Protein AF-A0A938KT83-F1 (afdb_monomer)

Nearest PDB structures (foldseek):
  6za2-assembly1_B  TM=7.894E-01  e=1.478E-15  Porphyromonas gingivalis ATCC 33277
  6za2-assembly1_A  TM=7.897E-01  e=2.099E-15  Porphyromonas gingivalis ATCC 33277
  7y1c-assembly1_e  TM=5.148E-01  e=2.157E-01  Klebsiella phage Kp9
  7pq7-assembly2_B  TM=6.159E-01  e=8.086E+00  Campylobacter jejuni
  6esv-assembly1_A  TM=4.971E-01  e=4.251E+00  Pseudorhizobium banfieldiae

Solvent-accessible surface area (backbone atoms only — not comparable to full-atom values): 25066 Å² total; per-residue (Å²): 97,90,74,73,82,62,70,88,55,91,75,38,42,80,57,67,90,85,87,86,88,85,89,78,80,68,90,56,99,62,84,86,84,84,90,61,84,73,65,91,50,95,83,61,80,86,81,86,88,82,87,87,86,85,80,87,76,82,58,52,74,80,82,47,63,56,66,39,77,51,67,55,80,85,35,51,76,36,69,68,42,76,48,68,31,61,57,63,94,62,84,64,50,43,27,43,44,65,46,77,93,66,55,41,71,59,59,72,84,59,49,48,67,60,72,90,60,29,34,32,42,76,40,72,8,87,46,72,55,32,39,33,44,35,44,83,92,82,71,90,72,86,80,85,86,75,90,77,80,91,83,60,75,89,72,59,75,79,32,32,30,39,37,40,29,44,79,86,43,44,72,49,51,51,50,50,46,50,50,41,29,73,74,71,66,48,42,66,46,79,47,39,58,70,62,34,10,48,75,58,42,79,55,40,96,45,69,62,13,56,28,52,53,49,36,51,46,29,62,63,24,35,86,77,35,100,85,42,45,52,44,40,35,40,38,35,52,31,14,52,46,93,59,80,82,58,83,55,88,89,66,61,52,59,42,76,58,48,64,44,92,43,80,36,36,65,86,63,34,52,73,43,68,63,68,58,20,46,65,56,95,91,47,72,82,74,52,94,86,66,79,71,64,71,70,37,53,73,48,71,49,66,33,88,48,63,65,55,38,47,54,51,47,48,52,54,52,48,71,69,36,77,90,64,65,58,75,29,72,39,27,37,37,42,32,18,38,66,53,80,91,38,50,27,37,52,55,41,53,50,52,46,53,51,43,54,68,78,38,68,86,46,47,78,44,82,47,50,46,79,80,51,73,75,46,81,46,100,90,48,75,43,48,66,68,56,53,53,49,54,54,48,45,63,73,73,39,50,61,43,79,46,78,32,60,93,82,84,134

Radius of gyration: 30.74 Å; Cα contacts (8 Å, |Δi|>4): 596; chains: 1; bounding box: 70×64×84 Å

Structure (mmCIF, N/CA/C/O backbone):
data_AF-A0A938KT83-F1
#
_entry.id   AF-A0A938KT83-F1
#
loop_
_atom_site.group_PDB
_atom_site.id
_atom_site.type_symbol
_atom_site.label_atom_id
_atom_site.label_alt_id
_atom_site.label_comp_id
_atom_site.label_asym_id
_atom_site.label_entity_id
_atom_site.label_seq_id
_atom_site.pdbx_PDB_ins_code
_atom_site.Cartn_x
_atom_site.Cartn_y
_atom_site.Cartn_z
_atom_site.occupancy
_atom_site.B_iso_or_equiv
_atom_site.auth_seq_id
_atom_site.auth_comp_id
_atom_site.auth_asym_id
_atom_site.auth_atom_id
_atom_site.pdbx_PDB_model_num
ATOM 1 N N . MET A 1 1 ? 22.595 -28.884 -9.132 1.00 56.47 1 MET A N 1
ATOM 2 C CA . MET A 1 1 ? 22.746 -28.143 -7.857 1.00 56.47 1 MET A CA 1
ATOM 3 C C . MET A 1 1 ? 22.107 -28.938 -6.727 1.00 56.47 1 MET A C 1
ATOM 5 O O . MET A 1 1 ? 21.032 -29.478 -6.947 1.00 56.47 1 MET A O 1
ATOM 9 N N . VAL A 1 2 ? 22.720 -29.002 -5.535 1.00 56.34 2 VAL A N 1
ATOM 10 C CA . VAL A 1 2 ? 22.000 -29.427 -4.313 1.00 56.34 2 VAL A CA 1
ATOM 11 C C . VAL A 1 2 ? 21.132 -28.262 -3.849 1.00 56.34 2 VAL A C 1
ATOM 13 O O . VAL A 1 2 ? 21.645 -27.149 -3.697 1.00 56.34 2 VAL A O 1
ATOM 16 N N . THR A 1 3 ? 19.835 -28.508 -3.691 1.00 58.84 3 THR A N 1
ATOM 17 C CA . THR A 1 3 ? 18.841 -27.500 -3.313 1.00 58.84 3 THR A CA 1
ATOM 18 C C . THR A 1 3 ? 18.719 -27.445 -1.788 1.00 58.84 3 THR A C 1
ATOM 20 O O . THR A 1 3 ? 18.520 -28.495 -1.175 1.00 58.84 3 THR A O 1
ATOM 23 N N . PRO A 1 4 ? 18.860 -26.268 -1.158 1.00 62.16 4 PRO A N 1
ATOM 24 C CA . PRO A 1 4 ? 18.738 -26.134 0.292 1.00 62.16 4 PRO A CA 1
ATOM 25 C C . PRO A 1 4 ? 17.317 -26.465 0.778 1.00 62.16 4 PRO A C 1
ATOM 27 O O . PRO A 1 4 ? 16.336 -25.940 0.254 1.00 62.16 4 PRO A O 1
ATOM 30 N N . THR A 1 5 ? 17.204 -27.327 1.790 1.00 67.19 5 THR A N 1
ATOM 31 C CA . THR A 1 5 ? 15.925 -27.759 2.380 1.00 67.19 5 THR A CA 1
ATOM 32 C C . THR A 1 5 ? 15.306 -26.668 3.243 1.00 67.19 5 THR A C 1
ATOM 34 O O . THR A 1 5 ? 15.992 -26.069 4.069 1.00 67.19 5 THR A O 1
ATOM 37 N N . VAL A 1 6 ? 14.009 -26.430 3.068 1.00 71.75 6 VAL A N 1
ATOM 38 C CA . VAL A 1 6 ? 13.195 -25.633 3.994 1.00 71.75 6 VAL A CA 1
ATOM 39 C C . VAL A 1 6 ? 12.802 -26.527 5.174 1.00 71.75 6 VAL A C 1
ATOM 41 O O . VAL A 1 6 ? 12.551 -27.717 4.968 1.00 71.75 6 VAL A O 1
ATOM 44 N N . GLY A 1 7 ? 12.819 -25.992 6.396 1.00 71.75 7 GLY A N 1
ATOM 45 C CA . GLY A 1 7 ? 12.369 -26.730 7.576 1.00 71.75 7 GLY A CA 1
ATOM 46 C C . GLY A 1 7 ? 10.836 -26.851 7.648 1.00 71.75 7 GLY A C 1
ATOM 47 O O . GLY A 1 7 ? 10.130 -26.493 6.708 1.00 71.75 7 GLY A O 1
ATOM 48 N N . THR A 1 8 ? 10.312 -27.432 8.727 1.00 74.12 8 THR A N 1
ATOM 49 C CA . THR A 1 8 ? 8.868 -27.692 8.912 1.00 74.12 8 THR A CA 1
ATOM 50 C C . THR A 1 8 ? 8.244 -26.937 10.084 1.00 74.12 8 THR A C 1
ATOM 52 O O . THR A 1 8 ? 7.060 -27.117 10.366 1.00 74.12 8 THR A O 1
ATOM 55 N N . TYR A 1 9 ? 9.025 -26.150 10.815 1.00 80.31 9 TYR A N 1
ATOM 56 C CA . TYR A 1 9 ? 8.544 -25.298 11.891 1.00 80.31 9 TYR A CA 1
ATOM 57 C C . TYR A 1 9 ? 7.864 -24.053 11.309 1.00 80.31 9 TYR A C 1
ATOM 59 O O . TYR A 1 9 ? 8.246 -23.569 10.251 1.00 80.31 9 TYR A O 1
ATOM 67 N N . TYR A 1 10 ? 6.836 -23.521 11.976 1.00 75.75 10 TYR A N 1
ATOM 68 C CA . TYR A 1 10 ? 6.025 -22.431 11.410 1.00 75.75 10 TYR A CA 1
ATOM 69 C C . TYR A 1 10 ? 6.784 -21.096 11.283 1.00 75.75 10 TYR A C 1
ATOM 71 O O . TYR A 1 10 ? 6.343 -20.220 10.543 1.00 75.75 10 TYR A O 1
ATOM 79 N N . LEU A 1 11 ? 7.916 -20.952 11.984 1.00 82.56 11 LEU A N 1
ATOM 80 C CA . LEU A 1 11 ? 8.846 -19.829 11.827 1.00 82.56 11 LEU A CA 1
ATOM 81 C C . LEU A 1 11 ? 9.967 -20.110 10.814 1.00 82.56 11 LEU A C 1
ATOM 83 O O . LEU A 1 11 ? 10.831 -19.259 10.622 1.00 82.56 11 LEU A O 1
ATOM 87 N N . ASP A 1 12 ? 9.993 -21.288 10.185 1.00 84.19 12 ASP A N 1
ATOM 88 C CA . ASP A 1 12 ? 11.017 -21.586 9.189 1.00 84.19 12 ASP A CA 1
ATOM 89 C C . ASP A 1 12 ? 10.816 -20.739 7.918 1.00 84.19 12 ASP A C 1
ATOM 91 O O . ASP A 1 12 ? 9.683 -20.415 7.551 1.00 84.19 12 ASP A O 1
ATOM 95 N N . PRO A 1 13 ? 11.904 -20.398 7.200 1.00 86.00 13 PRO A N 1
ATOM 96 C CA . PRO A 1 13 ? 11.814 -19.606 5.979 1.00 86.00 13 PRO A CA 1
ATOM 97 C C . PRO A 1 13 ? 10.940 -20.264 4.907 1.00 86.00 13 PRO A C 1
ATOM 99 O O . PRO A 1 13 ? 11.119 -21.440 4.620 1.00 86.00 13 PRO A O 1
ATOM 102 N N . TYR A 1 14 ? 10.096 -19.508 4.207 1.00 84.75 14 TYR A N 1
ATOM 103 C CA . TYR A 1 14 ? 9.211 -20.029 3.154 1.00 84.75 14 TYR A CA 1
ATOM 104 C C . TYR A 1 14 ? 9.956 -20.692 1.985 1.00 84.75 14 TYR A C 1
ATOM 106 O O . TYR A 1 14 ? 9.447 -21.616 1.350 1.00 84.75 14 TYR A O 1
ATOM 114 N N . TYR A 1 15 ? 11.161 -20.213 1.670 1.00 86.19 15 TYR A N 1
ATOM 115 C CA . TYR A 1 15 ? 12.016 -20.761 0.621 1.00 86.19 15 TYR A CA 1
ATOM 116 C C . TYR A 1 15 ? 13.492 -20.476 0.910 1.00 86.19 15 TYR A C 1
ATOM 118 O O . TYR A 1 15 ? 13.839 -19.600 1.700 1.00 86.19 15 TYR A O 1
ATOM 126 N N . ASN A 1 16 ? 14.388 -21.189 0.228 1.00 84.38 16 ASN A N 1
ATOM 127 C CA . ASN A 1 16 ? 15.820 -20.917 0.270 1.00 84.38 16 ASN A CA 1
ATOM 128 C C . ASN A 1 16 ? 16.328 -20.512 -1.116 1.00 84.38 16 ASN A C 1
ATOM 130 O O . ASN A 1 16 ? 16.079 -21.205 -2.102 1.00 84.38 16 ASN A O 1
ATOM 134 N N . LEU A 1 17 ? 17.086 -19.416 -1.177 1.00 84.75 17 LEU A N 1
ATOM 135 C CA . LEU A 1 17 ? 17.761 -18.977 -2.397 1.00 84.75 17 LEU A CA 1
ATOM 136 C C . LEU A 1 17 ? 19.101 -19.677 -2.569 1.00 84.75 17 LEU A C 1
ATOM 138 O O . LEU A 1 17 ? 19.824 -19.916 -1.599 1.00 84.75 17 LEU A O 1
ATOM 142 N N . LYS A 1 18 ? 19.438 -19.951 -3.826 1.00 83.50 18 LYS A N 1
ATOM 143 C CA . LYS A 1 18 ? 20.757 -20.415 -4.220 1.00 83.50 18 LYS A CA 1
ATOM 144 C C . LYS A 1 18 ? 21.184 -19.713 -5.502 1.00 83.50 18 LYS A C 1
ATOM 146 O O . LYS A 1 18 ? 20.522 -19.847 -6.525 1.00 83.50 18 LYS A O 1
ATOM 151 N N . GLU A 1 19 ? 22.297 -18.998 -5.420 1.00 87.31 19 GLU A N 1
ATOM 152 C CA . GLU A 1 19 ? 22.966 -18.368 -6.553 1.00 87.31 19 GLU A CA 1
ATOM 153 C C . GLU A 1 19 ? 24.324 -19.043 -6.751 1.00 87.31 19 GLU A C 1
ATOM 155 O O . GLU A 1 19 ? 25.051 -19.291 -5.788 1.00 87.31 19 GLU A O 1
ATOM 160 N N . GLU A 1 20 ? 24.649 -19.375 -7.997 1.00 84.31 20 GLU A N 1
ATOM 161 C CA . GLU A 1 20 ? 25.961 -19.883 -8.385 1.00 84.31 20 GLU A CA 1
ATOM 162 C C . GLU A 1 20 ? 26.470 -19.038 -9.557 1.00 84.31 20 GLU A C 1
ATOM 164 O O . GLU A 1 20 ? 25.743 -18.775 -10.516 1.00 84.31 20 GLU A O 1
ATOM 169 N N . ILE A 1 21 ? 27.723 -18.594 -9.455 1.00 87.31 21 ILE A N 1
ATOM 170 C CA . ILE A 1 21 ? 28.405 -17.809 -10.483 1.00 87.31 21 ILE A CA 1
ATOM 171 C C . ILE A 1 21 ? 29.561 -18.651 -11.005 1.00 87.31 21 ILE A C 1
ATOM 173 O O . ILE A 1 21 ? 30.431 -19.072 -10.241 1.00 87.31 21 ILE A O 1
ATOM 177 N N . TRP A 1 22 ? 29.590 -18.862 -12.318 1.00 82.56 22 TRP A N 1
ATOM 178 C CA . TRP A 1 22 ? 30.693 -19.532 -12.997 1.00 82.56 22 TRP A CA 1
ATOM 179 C C . TRP A 1 22 ? 31.333 -18.597 -14.008 1.00 82.56 22 TRP A C 1
ATOM 181 O O . TRP A 1 22 ? 30.644 -17.909 -14.757 1.00 82.56 22 TRP A O 1
ATOM 191 N N . ASN A 1 23 ? 32.659 -18.642 -14.072 1.00 81.25 23 ASN A N 1
ATOM 192 C CA . ASN A 1 23 ? 33.424 -18.034 -15.149 1.00 81.25 23 ASN A CA 1
ATOM 193 C C . ASN A 1 23 ? 33.974 -19.162 -16.017 1.00 81.25 23 ASN A C 1
ATOM 195 O O . ASN A 1 23 ? 34.748 -19.991 -15.541 1.00 81.25 23 ASN A O 1
ATOM 199 N N . THR A 1 24 ? 33.549 -19.218 -17.274 1.00 75.12 24 THR A N 1
ATOM 200 C CA . THR A 1 24 ? 34.011 -20.226 -18.228 1.00 75.12 24 THR A CA 1
ATOM 201 C C . THR A 1 24 ? 34.254 -19.581 -19.585 1.00 75.12 24 THR A C 1
ATOM 203 O O . THR A 1 24 ? 33.497 -18.705 -20.004 1.00 75.12 24 THR A O 1
ATOM 206 N N . ASP A 1 25 ? 35.321 -20.000 -20.261 1.00 72.19 25 ASP A N 1
ATOM 207 C CA . ASP A 1 25 ? 35.442 -19.817 -21.702 1.00 72.19 25 ASP A CA 1
ATOM 208 C C . ASP A 1 25 ? 34.796 -21.053 -22.345 1.00 72.19 25 ASP A C 1
ATOM 210 O O . ASP A 1 25 ? 35.307 -22.159 -22.144 1.00 72.19 25 ASP A O 1
ATOM 214 N N . PRO A 1 26 ? 33.671 -20.916 -23.074 1.00 68.88 26 PRO A N 1
ATOM 215 C CA . PRO A 1 26 ? 32.984 -22.062 -23.660 1.00 68.88 26 PRO A CA 1
ATOM 216 C C . PRO A 1 26 ? 33.852 -22.836 -24.663 1.00 68.88 26 PRO A C 1
ATOM 218 O O . PRO A 1 26 ? 33.439 -23.917 -25.089 1.00 68.88 26 PRO A O 1
ATOM 221 N N . GLY A 1 27 ? 35.009 -22.296 -25.087 1.00 68.19 27 GLY A N 1
ATOM 222 C CA . GLY A 1 27 ? 35.970 -22.968 -25.971 1.00 68.19 27 GLY A CA 1
ATOM 223 C C . GLY A 1 27 ? 35.389 -23.357 -27.336 1.00 68.19 27 GLY A C 1
ATOM 224 O O . GLY A 1 27 ? 36.007 -24.092 -28.103 1.00 68.19 27 GLY A O 1
ATOM 225 N N . SER A 1 28 ? 34.175 -22.894 -27.630 1.00 70.50 28 SER A N 1
ATOM 226 C CA . SER A 1 28 ? 33.355 -23.234 -28.782 1.00 70.50 28 SER A CA 1
ATOM 227 C C . SER A 1 28 ? 32.356 -22.105 -29.044 1.00 70.50 28 SER A C 1
ATOM 229 O O . SER A 1 28 ? 32.155 -21.216 -28.215 1.00 70.50 28 SER A O 1
ATOM 231 N N . SER A 1 29 ? 31.724 -22.125 -30.216 1.00 70.81 29 SER A N 1
ATOM 232 C CA . SER A 1 29 ? 30.708 -21.139 -30.598 1.00 70.81 29 SER A CA 1
ATOM 233 C C . SER A 1 29 ? 29.349 -21.351 -29.920 1.00 70.81 29 SER A C 1
ATOM 235 O O . SER A 1 29 ? 28.471 -20.506 -30.081 1.00 70.81 29 SER A O 1
ATOM 237 N N . ALA A 1 30 ? 29.157 -22.450 -29.182 1.00 73.12 30 ALA A N 1
ATOM 238 C CA . ALA A 1 30 ? 27.901 -22.786 -28.521 1.00 73.12 30 ALA A CA 1
ATOM 239 C C . ALA A 1 30 ? 28.083 -22.834 -26.998 1.00 73.12 30 ALA A C 1
ATOM 241 O O . ALA A 1 30 ? 28.895 -23.596 -26.481 1.00 73.12 30 ALA A O 1
ATOM 242 N N . LEU A 1 31 ? 27.285 -22.050 -26.272 1.00 78.00 31 LEU A N 1
ATOM 243 C CA . LEU A 1 31 ? 27.1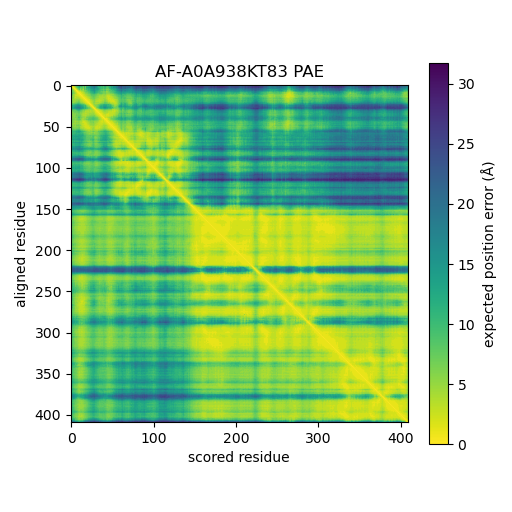95 -22.133 -24.817 1.00 78.00 31 LEU A CA 1
ATOM 244 C C . LEU A 1 31 ? 26.004 -23.024 -24.443 1.00 78.00 31 LEU A C 1
ATOM 246 O O . LEU A 1 31 ? 24.855 -22.603 -24.560 1.00 78.00 31 LEU A O 1
ATOM 250 N N . ASN A 1 32 ? 26.277 -24.250 -23.992 1.00 80.44 32 ASN A N 1
ATOM 251 C CA . ASN A 1 32 ? 25.247 -25.170 -23.508 1.00 80.44 32 ASN A CA 1
ATOM 252 C C . ASN A 1 32 ? 25.102 -25.045 -21.988 1.00 80.44 32 ASN A C 1
ATOM 254 O O . ASN A 1 32 ? 26.049 -25.304 -21.247 1.00 80.44 32 ASN A O 1
ATOM 258 N N . LEU A 1 33 ? 23.907 -24.678 -21.527 1.00 83.19 33 LEU A N 1
ATOM 259 C CA . LEU A 1 33 ? 23.581 -24.518 -20.110 1.00 83.19 33 LEU A CA 1
ATOM 260 C C . LEU A 1 33 ? 22.585 -25.603 -19.697 1.00 83.19 33 LEU A C 1
ATOM 262 O O . LEU A 1 33 ? 21.531 -25.740 -20.313 1.00 83.19 33 LEU A O 1
ATOM 266 N N . ASN A 1 34 ? 22.912 -26.372 -18.656 1.00 83.56 34 ASN A N 1
ATOM 267 C CA . ASN A 1 34 ? 22.041 -27.417 -18.119 1.00 83.56 34 ASN A CA 1
ATOM 268 C C . ASN A 1 34 ? 21.791 -27.186 -16.623 1.00 83.56 34 ASN A C 1
ATOM 270 O O . ASN A 1 34 ? 22.735 -27.132 -15.833 1.00 83.56 34 ASN A O 1
ATOM 274 N N . ALA A 1 35 ? 20.520 -27.074 -16.237 1.00 81.38 35 ALA A N 1
ATOM 275 C CA . ALA A 1 35 ? 20.087 -26.933 -14.854 1.00 81.38 35 ALA A CA 1
ATOM 276 C C . ALA A 1 35 ? 19.336 -28.197 -14.409 1.00 81.38 35 ALA A C 1
ATOM 278 O O . ALA A 1 35 ? 18.240 -28.484 -14.884 1.00 81.38 35 ALA A O 1
ATOM 279 N N . VAL A 1 36 ? 19.921 -28.942 -13.465 1.00 83.44 36 VAL A N 1
ATOM 280 C CA . VAL A 1 36 ? 19.329 -30.169 -12.907 1.00 83.44 36 VAL A CA 1
ATOM 281 C C . VAL A 1 36 ? 18.865 -29.925 -11.471 1.00 83.44 36 VAL A C 1
ATOM 283 O O . VAL A 1 36 ? 19.674 -29.566 -10.604 1.00 83.44 36 VAL A O 1
ATOM 286 N N . PHE A 1 37 ? 17.570 -30.155 -11.230 1.00 83.00 37 PHE A N 1
ATOM 287 C CA . PHE A 1 37 ? 16.934 -30.134 -9.913 1.00 83.00 37 PHE A CA 1
ATOM 288 C C . PHE A 1 37 ? 16.684 -31.562 -9.412 1.00 83.00 37 PHE A C 1
ATOM 290 O O . PHE A 1 37 ? 15.804 -32.262 -9.914 1.00 83.00 37 PHE A O 1
ATOM 297 N N . SER A 1 38 ? 17.448 -31.983 -8.404 1.00 82.31 38 SER A N 1
ATOM 298 C CA . SER A 1 38 ? 17.290 -33.291 -7.761 1.00 82.31 38 SER A CA 1
ATOM 299 C C . SER A 1 38 ? 16.381 -33.169 -6.539 1.00 82.31 38 SER A C 1
ATOM 301 O O . SER A 1 38 ? 16.793 -32.649 -5.501 1.00 82.31 38 SER A O 1
ATOM 303 N N . ARG A 1 39 ? 15.135 -33.636 -6.662 1.00 79.50 39 ARG A N 1
ATOM 304 C CA . ARG A 1 39 ? 14.133 -33.583 -5.587 1.00 79.50 39 ARG A CA 1
ATOM 305 C C . ARG A 1 39 ? 14.500 -34.531 -4.442 1.00 79.50 39 ARG A C 1
ATOM 307 O O . ARG A 1 39 ? 14.801 -35.693 -4.685 1.00 79.50 39 ARG A O 1
ATOM 314 N N . GLN A 1 40 ? 14.414 -34.043 -3.204 1.00 77.31 40 GLN A N 1
ATOM 315 C CA . GLN A 1 40 ? 14.595 -34.861 -1.992 1.00 77.31 40 GLN A CA 1
ATOM 316 C C . GLN A 1 40 ? 13.350 -35.712 -1.677 1.00 77.31 40 GLN A C 1
ATOM 318 O O . GLN A 1 40 ? 13.458 -36.786 -1.098 1.00 77.31 40 GLN A O 1
ATOM 323 N N . ASN A 1 41 ? 12.159 -35.239 -2.057 1.00 80.75 41 ASN A N 1
ATOM 324 C CA . ASN A 1 41 ? 10.889 -35.952 -1.919 1.00 80.75 41 ASN A CA 1
ATOM 325 C C . ASN A 1 41 ? 9.885 -35.478 -2.990 1.00 80.75 41 ASN A C 1
ATOM 327 O O . ASN A 1 41 ? 10.152 -34.529 -3.730 1.00 80.75 41 ASN A O 1
ATOM 331 N N . ASN A 1 42 ? 8.713 -36.116 -3.062 1.00 84.25 42 ASN A N 1
ATOM 332 C CA . ASN A 1 42 ? 7.692 -35.802 -4.072 1.00 84.25 42 ASN A CA 1
ATOM 333 C C . ASN A 1 42 ? 7.042 -34.418 -3.905 1.00 84.25 42 ASN A C 1
ATOM 335 O O . ASN A 1 42 ? 6.495 -33.896 -4.875 1.00 84.25 42 ASN A O 1
ATOM 339 N N . ALA A 1 43 ? 7.112 -33.823 -2.712 1.00 82.69 43 ALA A N 1
ATOM 340 C CA . ALA A 1 43 ? 6.573 -32.495 -2.428 1.00 82.69 43 ALA A CA 1
ATOM 341 C C . ALA A 1 43 ? 7.567 -31.362 -2.748 1.00 82.69 43 ALA A C 1
ATOM 343 O O . ALA A 1 43 ? 7.168 -30.203 -2.799 1.00 82.69 43 ALA A O 1
ATOM 344 N N . ALA A 1 44 ? 8.847 -31.673 -2.983 1.00 82.50 44 ALA A N 1
ATOM 345 C CA . ALA A 1 44 ? 9.874 -30.669 -3.228 1.00 82.50 44 ALA A CA 1
ATOM 346 C C . ALA A 1 44 ? 9.623 -29.908 -4.543 1.00 82.50 44 ALA A C 1
ATOM 348 O O . ALA A 1 44 ? 9.578 -30.498 -5.630 1.00 82.50 44 ALA A O 1
ATOM 349 N N . GLN A 1 45 ? 9.520 -28.584 -4.432 1.00 86.06 45 GLN A N 1
ATOM 350 C CA . GLN A 1 45 ? 9.364 -27.647 -5.544 1.00 86.06 45 GLN A CA 1
ATOM 351 C C . GLN A 1 45 ? 10.594 -26.735 -5.647 1.00 86.06 45 GLN A C 1
ATOM 353 O O . GLN A 1 45 ? 11.280 -26.486 -4.658 1.00 86.06 45 GLN A O 1
ATOM 358 N N . ALA A 1 46 ? 10.887 -26.265 -6.859 1.00 86.25 46 ALA A N 1
ATOM 359 C CA . ALA A 1 46 ? 11.917 -25.270 -7.125 1.00 86.25 46 ALA A CA 1
ATOM 360 C C . ALA A 1 46 ? 11.506 -24.428 -8.335 1.00 86.25 46 ALA A C 1
ATOM 362 O O . ALA A 1 46 ? 10.910 -24.949 -9.281 1.00 86.25 46 ALA A O 1
ATOM 363 N N . TRP A 1 47 ? 11.871 -23.150 -8.311 1.00 86.38 47 TRP A N 1
ATOM 364 C CA . TRP A 1 47 ? 11.630 -22.203 -9.394 1.00 86.38 47 TRP A CA 1
ATOM 365 C C . TRP A 1 47 ? 12.968 -21.642 -9.867 1.00 86.38 47 TRP A C 1
ATOM 367 O O . TRP A 1 47 ? 13.815 -21.276 -9.053 1.00 86.38 47 TRP A O 1
ATOM 377 N N . LEU A 1 48 ? 13.169 -21.609 -11.183 1.00 87.94 48 LEU A N 1
ATOM 378 C CA . LEU A 1 48 ? 14.304 -20.924 -11.790 1.00 87.94 48 LEU A CA 1
ATOM 379 C C . LEU A 1 48 ? 13.900 -19.469 -12.022 1.00 87.94 48 LEU A C 1
ATOM 381 O O . LEU A 1 48 ? 13.024 -19.216 -12.842 1.00 87.94 48 LEU A O 1
ATOM 385 N N . ASP A 1 49 ? 14.538 -18.546 -11.306 1.00 87.38 49 ASP A N 1
ATOM 386 C CA . ASP A 1 49 ? 14.312 -17.110 -11.487 1.00 87.38 49 ASP A CA 1
ATOM 387 C C . ASP A 1 49 ? 14.941 -16.623 -12.802 1.00 87.38 49 ASP A C 1
ATOM 389 O O . ASP A 1 49 ? 14.247 -16.271 -13.755 1.00 87.38 49 ASP A O 1
ATOM 393 N N . ARG A 1 50 ? 16.275 -16.693 -12.912 1.00 89.88 50 ARG A N 1
ATOM 394 C CA . ARG A 1 50 ? 16.995 -16.304 -14.132 1.00 89.88 50 ARG A CA 1
ATOM 395 C C . ARG A 1 50 ? 18.325 -17.024 -14.295 1.00 89.88 50 ARG A C 1
ATOM 397 O O . ARG A 1 50 ? 18.947 -17.443 -13.324 1.00 89.88 50 ARG A O 1
ATOM 404 N N . ILE A 1 51 ? 18.794 -17.080 -15.540 1.00 88.94 51 ILE A N 1
ATOM 405 C CA . ILE A 1 51 ? 20.187 -17.376 -15.876 1.00 88.94 51 ILE A CA 1
ATOM 406 C C . ILE A 1 51 ? 20.753 -16.143 -16.575 1.00 88.94 51 ILE A C 1
ATOM 408 O O . ILE A 1 51 ? 20.296 -15.780 -17.658 1.00 88.94 51 ILE A O 1
ATOM 412 N N . LEU A 1 52 ? 21.729 -15.488 -15.947 1.00 88.81 52 LEU A N 1
ATOM 413 C CA . LEU A 1 52 ? 22.412 -14.340 -16.530 1.00 88.81 52 LEU A CA 1
ATOM 414 C C . LEU A 1 52 ? 23.722 -14.801 -17.170 1.00 88.81 52 LEU A C 1
ATOM 416 O O . LEU A 1 52 ? 24.600 -15.325 -16.490 1.00 88.81 52 LEU A O 1
ATOM 420 N N . VAL A 1 53 ? 23.857 -14.576 -18.475 1.00 85.00 53 VAL A N 1
ATOM 421 C CA . VAL A 1 53 ? 25.104 -14.817 -19.206 1.00 85.00 53 VAL A CA 1
ATOM 422 C C . VAL A 1 53 ? 25.722 -13.472 -19.551 1.00 85.00 53 VAL A C 1
ATOM 424 O O . VAL A 1 53 ? 25.170 -12.714 -20.346 1.00 85.00 53 VAL A O 1
ATOM 427 N N . GLN A 1 54 ? 26.884 -13.187 -18.971 1.00 81.75 54 GLN A N 1
ATOM 428 C CA . GLN A 1 54 ? 27.681 -12.015 -19.309 1.00 81.75 54 GLN A CA 1
ATOM 429 C C . GLN A 1 54 ? 28.928 -12.458 -20.073 1.00 81.75 54 GLN A C 1
ATOM 431 O O . GLN A 1 54 ? 29.734 -13.237 -19.575 1.00 81.75 54 GLN A O 1
ATOM 436 N N . GLY A 1 55 ? 29.102 -11.945 -21.288 1.00 81.06 55 GLY A N 1
ATOM 437 C CA . GLY A 1 55 ? 30.246 -12.268 -22.135 1.00 81.06 55 GLY A CA 1
ATOM 438 C C . GLY A 1 55 ? 30.502 -11.189 -23.178 1.00 81.06 55 GLY A C 1
ATOM 439 O O . GLY A 1 55 ? 29.719 -10.252 -23.322 1.00 81.06 55 GLY A O 1
ATOM 440 N N . ARG A 1 56 ? 31.614 -11.313 -23.910 1.00 78.81 56 ARG A N 1
ATOM 441 C CA . ARG A 1 56 ? 31.951 -10.429 -25.03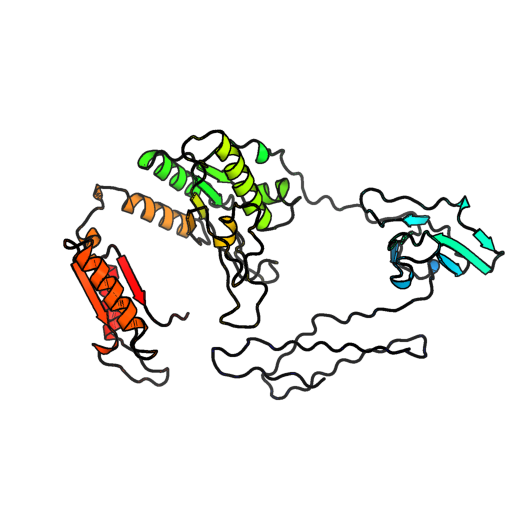7 1.00 78.81 56 ARG A CA 1
ATOM 442 C C . ARG A 1 56 ? 31.596 -11.123 -26.358 1.00 78.81 56 ARG A C 1
ATOM 444 O O . ARG A 1 56 ? 32.417 -11.892 -26.860 1.00 78.81 56 ARG A O 1
ATOM 451 N N . PRO A 1 57 ? 30.397 -10.900 -26.926 1.00 76.38 57 PRO A N 1
ATOM 452 C CA . PRO A 1 57 ? 30.057 -11.462 -28.226 1.00 76.38 57 PRO A CA 1
ATOM 453 C C . PRO A 1 57 ? 30.842 -10.761 -29.343 1.00 76.38 57 PRO A C 1
ATOM 455 O O . PRO A 1 57 ? 31.286 -9.619 -29.202 1.00 76.38 57 PRO A O 1
ATOM 458 N N . ARG A 1 58 ? 30.977 -11.429 -30.493 1.00 81.62 58 ARG A N 1
ATOM 459 C CA . ARG A 1 58 ? 31.414 -10.757 -31.723 1.00 81.62 58 ARG A CA 1
ATOM 460 C C . ARG A 1 58 ? 30.317 -9.789 -32.176 1.00 81.62 58 ARG A C 1
ATOM 462 O O . ARG A 1 58 ? 29.145 -10.152 -32.183 1.00 81.62 58 ARG A O 1
ATOM 469 N N . ILE A 1 59 ? 30.702 -8.582 -32.586 1.00 86.69 59 ILE A N 1
ATOM 470 C CA . ILE A 1 59 ? 29.778 -7.597 -33.162 1.00 86.69 59 ILE A CA 1
ATOM 471 C C . ILE A 1 59 ? 29.433 -8.066 -34.578 1.00 86.69 59 ILE A C 1
ATOM 473 O O . ILE A 1 59 ? 30.318 -8.150 -35.433 1.00 86.69 59 ILE A O 1
ATOM 477 N N . GLN A 1 60 ? 28.172 -8.430 -34.810 1.00 87.06 60 GLN A N 1
ATOM 478 C CA . GLN A 1 60 ? 27.696 -8.966 -36.090 1.00 87.06 60 GLN A CA 1
ATOM 479 C C . GLN A 1 60 ? 26.325 -8.361 -36.446 1.00 87.06 60 GLN A C 1
ATOM 481 O O . GLN A 1 60 ? 25.301 -9.021 -36.278 1.00 87.06 60 GLN A O 1
ATOM 486 N N . PRO A 1 61 ? 26.282 -7.110 -36.940 1.00 85.75 61 PRO A N 1
ATOM 487 C CA . PRO A 1 61 ? 25.021 -6.386 -37.127 1.00 85.75 61 PRO A CA 1
ATOM 488 C C . PRO A 1 61 ? 24.035 -7.077 -38.087 1.00 85.75 61 PRO A C 1
ATOM 490 O O . PRO A 1 61 ? 22.831 -7.119 -37.830 1.00 85.75 61 PRO A O 1
ATOM 493 N N . ASP A 1 62 ? 24.548 -7.733 -39.133 1.00 84.81 62 ASP A N 1
ATOM 494 C CA . ASP A 1 62 ? 23.722 -8.426 -40.130 1.00 84.81 62 ASP A CA 1
ATOM 495 C C . ASP A 1 62 ? 22.886 -9.580 -39.545 1.00 84.81 62 ASP A C 1
ATOM 497 O O . ASP A 1 62 ? 21.759 -9.797 -39.995 1.00 84.81 62 ASP A O 1
ATOM 501 N N . VAL A 1 63 ? 23.378 -10.288 -38.518 1.00 85.62 63 VAL A N 1
ATOM 502 C CA . VAL A 1 63 ? 22.666 -11.436 -37.906 1.00 85.62 63 VAL A CA 1
ATOM 503 C C . VAL A 1 63 ? 21.819 -11.054 -36.692 1.00 85.62 63 VAL A C 1
ATOM 505 O O . VAL A 1 63 ? 21.068 -11.879 -36.179 1.00 85.62 63 VAL A O 1
ATOM 508 N N . TRP A 1 64 ? 21.931 -9.817 -36.216 1.00 86.44 64 TRP A N 1
ATOM 509 C CA . TRP A 1 64 ? 21.165 -9.318 -35.077 1.00 86.44 64 TRP A CA 1
ATOM 510 C C . TRP A 1 64 ? 19.695 -9.038 -35.430 1.00 86.44 64 TRP A C 1
ATOM 512 O O . TRP A 1 64 ? 19.342 -8.990 -36.610 1.00 86.44 64 TRP A O 1
ATOM 522 N N . PRO A 1 65 ? 18.798 -8.865 -34.443 1.00 85.75 65 PRO A N 1
ATOM 523 C CA . PRO A 1 65 ? 17.471 -8.293 -34.685 1.00 85.75 65 PRO A CA 1
ATOM 524 C C . PRO A 1 65 ? 17.550 -6.886 -35.310 1.00 85.75 65 PRO A C 1
ATOM 526 O O . PRO A 1 65 ? 18.621 -6.292 -35.421 1.00 85.75 65 PRO A O 1
ATOM 529 N N . SER A 1 66 ? 16.408 -6.340 -35.748 1.00 86.06 66 SER A N 1
ATOM 530 C CA . SER A 1 66 ? 16.328 -5.007 -36.382 1.00 86.06 66 SER A CA 1
ATOM 531 C C . SER A 1 66 ? 16.873 -3.872 -35.510 1.00 86.06 66 SER A C 1
ATOM 533 O O . SER A 1 66 ? 17.334 -2.860 -36.032 1.00 86.06 66 SER A O 1
ATOM 535 N N . SER A 1 67 ? 16.828 -4.051 -34.191 1.00 87.25 67 SER A N 1
ATOM 536 C CA . SER A 1 67 ? 17.473 -3.200 -33.201 1.00 87.25 67 SER A CA 1
ATOM 537 C C . SER A 1 67 ? 18.205 -4.071 -32.183 1.00 87.25 67 SER A C 1
ATOM 539 O O . SER A 1 67 ? 17.611 -4.959 -31.573 1.00 87.25 67 SER A O 1
ATOM 541 N N . GLN A 1 68 ? 19.499 -3.819 -31.987 1.00 89.06 68 GLN A N 1
ATOM 542 C CA . GLN A 1 68 ? 20.308 -4.505 -30.983 1.00 89.06 68 GLN A CA 1
ATOM 543 C C . GLN A 1 68 ? 21.050 -3.489 -30.124 1.00 89.06 68 GLN A C 1
ATOM 545 O O . GLN A 1 68 ? 21.909 -2.755 -30.612 1.00 89.06 68 GLN A O 1
ATOM 550 N N . VAL A 1 69 ? 20.745 -3.501 -28.826 1.00 89.88 69 VAL A N 1
ATOM 551 C CA . VAL A 1 69 ? 21.476 -2.735 -27.815 1.00 89.88 69 VAL A CA 1
ATOM 552 C C . VAL A 1 69 ? 22.628 -3.574 -27.282 1.00 89.88 69 VAL A C 1
ATOM 554 O O . VAL A 1 69 ? 22.458 -4.763 -27.002 1.00 89.88 69 VAL A O 1
ATOM 557 N N . PHE A 1 70 ? 23.795 -2.966 -27.110 1.00 88.00 70 PHE A N 1
ATOM 558 C CA . PHE A 1 70 ? 24.901 -3.574 -26.380 1.00 88.00 70 PHE A CA 1
ATOM 559 C C . PHE A 1 70 ? 25.754 -2.506 -25.686 1.00 88.00 70 PHE A C 1
ATOM 561 O O . PHE A 1 70 ? 25.746 -1.326 -26.042 1.00 88.00 70 PHE A O 1
ATOM 568 N N . TYR A 1 71 ? 26.491 -2.942 -24.673 1.00 88.62 71 TYR A N 1
ATOM 569 C CA . TYR A 1 71 ? 27.451 -2.142 -23.923 1.00 88.62 71 TYR A CA 1
ATOM 570 C C . TYR A 1 71 ? 28.639 -3.032 -23.554 1.00 88.62 71 TYR A C 1
ATOM 572 O O . TYR A 1 71 ? 28.520 -4.258 -23.500 1.00 88.62 71 TYR A O 1
ATOM 580 N N . ASN A 1 72 ? 29.798 -2.429 -23.297 1.00 87.12 72 ASN A N 1
ATOM 581 C CA . ASN A 1 72 ? 30.985 -3.160 -22.871 1.00 87.12 72 ASN A CA 1
ATOM 582 C C . ASN A 1 72 ? 31.519 -2.583 -21.561 1.00 87.12 72 ASN A C 1
ATOM 584 O O . ASN A 1 72 ? 32.163 -1.539 -21.540 1.00 87.12 72 ASN A O 1
ATOM 588 N N . VAL A 1 73 ? 31.291 -3.295 -20.457 1.00 86.12 73 VAL A N 1
ATOM 589 C CA . VAL A 1 73 ? 31.707 -2.851 -19.116 1.00 86.12 73 VAL A CA 1
ATOM 590 C C . VAL A 1 73 ? 33.216 -2.635 -18.985 1.00 86.12 73 VAL A C 1
ATOM 592 O O . VAL A 1 73 ? 33.643 -1.862 -18.135 1.00 86.12 73 VAL A O 1
ATOM 595 N N . SER A 1 74 ? 34.039 -3.259 -19.838 1.00 83.69 74 SER A N 1
ATOM 596 C CA . SER A 1 74 ? 35.493 -3.081 -19.778 1.00 83.69 74 SER A CA 1
ATOM 597 C C . SER A 1 74 ? 35.988 -1.756 -20.351 1.00 83.69 74 SER A C 1
ATOM 599 O O . SER A 1 74 ? 37.189 -1.513 -20.309 1.00 83.69 74 SER A O 1
ATOM 601 N N . THR A 1 75 ? 35.114 -0.936 -20.941 1.00 85.00 75 THR A N 1
ATOM 602 C CA . THR A 1 75 ? 35.495 0.386 -21.464 1.00 85.00 75 THR A CA 1
ATOM 603 C C . THR A 1 75 ? 35.291 1.504 -20.452 1.00 85.00 75 THR A C 1
ATOM 605 O O . THR A 1 75 ? 35.603 2.651 -20.754 1.00 85.00 75 THR A O 1
ATOM 608 N N . LEU A 1 76 ? 34.754 1.202 -19.266 1.00 83.56 76 LEU A N 1
ATOM 609 C CA . LEU A 1 76 ? 34.544 2.193 -18.218 1.00 83.56 76 LEU A CA 1
ATOM 610 C C . LEU A 1 76 ? 35.896 2.726 -17.717 1.00 83.56 76 LEU A C 1
ATOM 612 O O . LEU A 1 76 ? 36.700 1.965 -17.185 1.00 83.56 76 LEU A O 1
ATOM 616 N N . GLY A 1 77 ? 36.143 4.027 -17.895 1.00 80.81 77 GLY A N 1
ATOM 617 C CA . GLY A 1 77 ? 37.401 4.670 -17.499 1.00 80.81 77 GLY A CA 1
ATOM 618 C C . GLY A 1 77 ? 38.582 4.360 -18.427 1.00 80.81 77 GLY A C 1
ATOM 619 O O . GLY A 1 77 ? 39.727 4.647 -18.078 1.00 80.81 77 GLY A O 1
ATOM 620 N N . ALA A 1 78 ? 38.325 3.764 -19.594 1.00 80.69 78 ALA A N 1
ATOM 621 C CA . ALA A 1 78 ? 39.347 3.466 -20.587 1.00 80.69 78 ALA A CA 1
ATOM 622 C C . ALA A 1 78 ? 39.595 4.661 -21.527 1.00 80.69 78 ALA A C 1
ATOM 624 O O . ALA A 1 78 ? 38.797 5.593 -21.631 1.00 80.69 78 ALA A O 1
ATOM 625 N N . GLN A 1 79 ? 40.700 4.603 -22.273 1.00 88.31 79 GLN A N 1
ATOM 626 C CA . GLN A 1 79 ? 40.891 5.452 -23.452 1.00 88.31 79 GLN A CA 1
ATOM 627 C C . GLN A 1 79 ? 39.801 5.163 -24.507 1.00 88.31 79 GLN A C 1
ATOM 629 O O . GLN A 1 79 ? 39.141 4.116 -24.428 1.00 88.31 79 GLN A O 1
ATOM 634 N N . PRO A 1 80 ? 39.594 6.056 -25.498 1.00 88.44 80 PRO A N 1
ATOM 635 C CA . PRO A 1 80 ? 38.665 5.805 -26.594 1.00 88.44 80 PRO A CA 1
ATOM 636 C C . PRO A 1 80 ? 38.831 4.388 -27.155 1.00 88.44 80 PRO A C 1
ATOM 638 O O . PRO A 1 80 ? 39.926 3.974 -27.533 1.00 88.44 80 PRO A O 1
ATOM 641 N N . THR A 1 81 ? 37.745 3.618 -27.135 1.00 88.69 81 THR A N 1
ATOM 642 C CA . THR A 1 81 ? 37.752 2.197 -27.478 1.00 88.69 81 THR A CA 1
ATOM 643 C C . THR A 1 81 ? 37.245 2.004 -28.895 1.00 88.69 81 THR A C 1
ATOM 645 O O . THR A 1 81 ? 36.202 2.527 -29.283 1.00 88.69 81 THR A O 1
ATOM 648 N N . GLN A 1 82 ? 37.987 1.218 -29.664 1.00 88.75 82 GLN A N 1
ATOM 649 C CA . GLN A 1 82 ? 37.644 0.877 -31.034 1.00 88.75 82 GLN A CA 1
ATOM 650 C C . GLN A 1 82 ? 36.724 -0.347 -31.067 1.00 88.75 82 GLN A C 1
ATOM 652 O O . GLN A 1 82 ? 37.073 -1.417 -30.565 1.00 88.75 82 GLN A O 1
ATOM 657 N N . TYR A 1 83 ? 35.566 -0.197 -31.703 1.00 88.50 83 TYR A N 1
ATOM 658 C CA . TYR A 1 83 ? 34.621 -1.281 -31.958 1.00 88.50 83 TYR A CA 1
ATOM 659 C C . TYR A 1 83 ? 34.697 -1.660 -33.435 1.00 88.50 83 TYR A C 1
ATOM 661 O O . TYR A 1 83 ? 34.608 -0.783 -34.288 1.00 88.50 83 TYR A O 1
ATOM 669 N N . ARG A 1 84 ? 34.870 -2.954 -33.741 1.00 88.00 84 ARG A N 1
ATOM 670 C CA . ARG A 1 84 ? 35.053 -3.469 -35.109 1.00 88.00 84 ARG A CA 1
ATOM 671 C C . ARG A 1 84 ? 34.084 -4.605 -35.415 1.00 88.00 84 ARG A C 1
ATOM 673 O O . ARG A 1 84 ? 33.950 -5.526 -34.608 1.00 88.00 84 ARG A O 1
ATOM 680 N N . TRP A 1 85 ? 33.490 -4.587 -36.603 1.00 88.44 85 TRP A N 1
ATOM 681 C CA . TRP A 1 85 ? 32.615 -5.645 -37.117 1.00 88.44 85 TRP A CA 1
ATOM 682 C C . TRP A 1 85 ? 32.848 -5.898 -38.612 1.00 88.44 85 TRP A C 1
ATOM 684 O O . TRP A 1 85 ? 33.434 -5.049 -39.283 1.00 88.44 85 TRP A O 1
ATOM 694 N N . PRO A 1 86 ? 32.443 -7.065 -39.150 1.00 88.31 86 PRO A N 1
ATOM 695 C CA . PRO A 1 86 ? 32.524 -7.345 -40.585 1.00 88.31 86 PRO A CA 1
ATOM 696 C C . PRO A 1 86 ? 31.772 -6.307 -41.426 1.00 88.31 86 PRO A C 1
ATOM 698 O O . PRO A 1 86 ? 30.861 -5.652 -40.928 1.00 88.31 86 PRO A O 1
ATOM 701 N N . ALA A 1 87 ? 32.121 -6.177 -42.706 1.00 83.44 87 ALA A N 1
ATOM 702 C CA . ALA A 1 87 ? 31.326 -5.367 -43.626 1.00 83.44 87 ALA A CA 1
ATOM 703 C C . ALA A 1 87 ? 29.863 -5.854 -43.654 1.00 83.44 87 ALA A C 1
ATOM 705 O O . ALA A 1 87 ? 29.603 -7.057 -43.681 1.00 83.44 87 ALA A O 1
ATOM 706 N N . VAL A 1 88 ? 28.928 -4.906 -43.613 1.00 81.56 88 VAL A N 1
ATOM 707 C CA . VAL A 1 88 ? 27.483 -5.158 -43.529 1.00 81.56 88 VAL A CA 1
ATOM 708 C C . VAL A 1 88 ? 26.830 -5.119 -44.908 1.00 81.56 88 VAL A C 1
ATOM 710 O O . VAL A 1 88 ? 27.220 -4.328 -45.767 1.00 81.56 88 VAL A O 1
ATOM 713 N N . SER A 1 89 ? 25.813 -5.953 -45.114 1.00 74.62 89 SER A N 1
ATOM 714 C CA . SER A 1 89 ? 25.066 -6.054 -46.379 1.00 74.62 89 SER A CA 1
ATOM 715 C C . SER A 1 89 ? 24.071 -4.909 -46.614 1.00 74.62 89 SER A C 1
ATOM 717 O O . SER A 1 89 ? 23.669 -4.664 -47.752 1.00 74.62 89 SER A O 1
ATOM 719 N N . GLN A 1 90 ? 23.688 -4.184 -45.560 1.00 71.50 90 GLN A N 1
ATOM 720 C CA . GLN A 1 90 ? 22.857 -2.977 -45.616 1.00 71.50 90 GLN A CA 1
ATOM 721 C C . GLN A 1 90 ? 23.432 -1.889 -44.698 1.00 71.50 90 GLN A C 1
ATOM 723 O O . GLN A 1 90 ? 24.093 -2.222 -43.713 1.00 71.50 90 GLN A O 1
ATOM 728 N N . PRO A 1 91 ? 23.203 -0.591 -44.975 1.00 68.25 91 PRO A N 1
ATOM 729 C CA . PRO A 1 91 ? 23.643 0.469 -44.077 1.00 68.25 91 PRO A CA 1
ATOM 730 C C . PRO A 1 91 ? 22.955 0.324 -42.715 1.00 68.25 91 PRO A C 1
ATOM 732 O O . PRO A 1 91 ? 21.730 0.259 -42.628 1.00 68.25 91 PRO A O 1
ATOM 735 N N . HIS A 1 92 ? 23.762 0.273 -41.657 1.00 76.44 92 HIS A N 1
ATOM 736 C CA . HIS A 1 92 ? 23.289 0.279 -40.278 1.00 76.44 92 HIS A CA 1
ATOM 737 C C . HIS A 1 92 ? 23.428 1.690 -39.719 1.00 76.44 92 HIS A C 1
ATOM 739 O O . HIS A 1 92 ? 24.456 2.337 -39.926 1.00 76.44 92 HIS A O 1
ATOM 745 N N . GLN A 1 93 ? 22.422 2.155 -38.985 1.00 86.12 93 GLN A N 1
ATOM 746 C CA . GLN A 1 93 ? 22.591 3.321 -38.125 1.00 86.12 93 GLN A CA 1
ATOM 747 C C . GLN A 1 93 ? 23.093 2.855 -36.765 1.00 86.12 93 GLN A C 1
ATOM 749 O O . GLN A 1 93 ? 22.628 1.844 -36.236 1.00 86.12 93 GLN A O 1
ATOM 754 N N . ILE A 1 94 ? 24.026 3.605 -36.192 1.00 88.69 94 ILE A N 1
ATOM 755 C CA . ILE A 1 94 ? 24.510 3.373 -34.834 1.00 88.69 94 ILE A CA 1
ATOM 756 C C . ILE A 1 94 ? 24.096 4.571 -34.003 1.00 88.69 94 ILE A C 1
ATOM 758 O O . ILE A 1 94 ? 24.375 5.702 -34.383 1.00 88.69 94 ILE A O 1
ATOM 762 N N . TRP A 1 95 ? 23.431 4.326 -32.883 1.00 91.31 95 TRP A N 1
ATOM 763 C CA . TRP A 1 95 ? 22.986 5.370 -31.967 1.00 91.31 95 TRP A CA 1
ATOM 764 C C . TRP A 1 95 ? 23.667 5.218 -30.610 1.00 91.31 95 TRP A C 1
ATOM 766 O O . TRP A 1 95 ? 23.712 4.113 -30.068 1.00 91.31 95 TRP A O 1
ATOM 776 N N . ASP A 1 96 ? 24.167 6.319 -30.047 1.00 91.75 96 ASP A N 1
ATOM 777 C CA . ASP A 1 96 ? 24.458 6.422 -28.619 1.00 91.75 96 ASP A CA 1
ATOM 778 C C . ASP A 1 96 ? 23.135 6.665 -27.885 1.00 91.75 96 ASP A C 1
ATOM 780 O O . ASP A 1 96 ? 22.518 7.723 -28.006 1.00 91.75 96 ASP A O 1
ATOM 784 N N . ILE A 1 97 ? 22.691 5.659 -27.134 1.00 93.56 97 ILE A N 1
ATOM 785 C CA . ILE A 1 97 ? 21.475 5.700 -26.315 1.00 93.56 97 ILE A CA 1
ATOM 786 C C . ILE A 1 97 ? 21.802 5.718 -24.819 1.00 93.56 97 ILE A C 1
ATOM 788 O O . ILE A 1 97 ? 20.955 5.387 -23.992 1.00 93.56 97 ILE A O 1
ATOM 792 N N . THR A 1 98 ? 23.032 6.098 -24.452 1.00 91.94 98 THR A N 1
ATOM 793 C CA . THR A 1 98 ? 23.466 6.193 -23.048 1.00 91.94 98 THR A CA 1
ATOM 794 C C . THR A 1 98 ? 22.532 7.082 -22.229 1.00 91.94 98 THR A C 1
ATOM 796 O O . THR A 1 98 ? 22.295 6.809 -21.055 1.00 91.94 98 THR A O 1
ATOM 799 N N . LEU A 1 99 ? 21.976 8.124 -22.855 1.00 92.00 99 LEU A N 1
ATOM 800 C CA . LEU A 1 99 ? 20.895 8.936 -22.309 1.00 92.00 99 LEU A CA 1
ATOM 801 C C . LEU A 1 99 ? 19.649 8.738 -23.187 1.00 92.00 99 LEU A C 1
ATOM 803 O O . LEU A 1 99 ? 19.591 9.316 -24.272 1.00 92.00 99 LEU A O 1
ATOM 807 N N . PRO A 1 100 ? 18.644 7.953 -22.752 1.00 85.19 100 PRO A N 1
ATOM 808 C CA . PRO A 1 100 ? 17.485 7.616 -23.586 1.00 85.19 100 PRO A CA 1
ATOM 809 C C . PRO A 1 100 ? 16.694 8.827 -24.107 1.00 85.19 100 PRO A C 1
ATOM 811 O O . PRO A 1 100 ? 16.115 8.765 -25.185 1.00 85.19 100 PRO A O 1
ATOM 814 N N . TRP A 1 101 ? 16.689 9.938 -23.365 1.00 86.38 101 TRP A N 1
ATOM 815 C CA . TRP A 1 101 ? 16.021 11.194 -23.741 1.00 86.38 101 TRP A CA 1
ATOM 816 C C . TRP A 1 101 ? 16.857 12.106 -24.652 1.00 86.38 101 TRP A C 1
ATOM 818 O O . TRP A 1 101 ? 16.367 13.137 -25.102 1.00 86.38 101 TRP A O 1
ATOM 828 N N . ALA A 1 102 ? 18.121 11.763 -24.897 1.00 92.69 102 ALA A N 1
ATOM 829 C CA . ALA A 1 102 ? 19.056 12.534 -25.713 1.00 92.69 102 ALA A CA 1
ATOM 830 C C . ALA A 1 102 ? 19.866 11.600 -26.623 1.00 92.69 102 ALA A C 1
ATOM 832 O O . ALA A 1 102 ? 21.078 11.752 -26.764 1.00 92.69 102 ALA A O 1
ATOM 833 N N . ALA A 1 103 ? 19.194 10.599 -27.196 1.00 92.06 103 ALA A N 1
ATOM 834 C CA . ALA A 1 103 ? 19.821 9.647 -28.096 1.00 92.06 103 ALA A CA 1
ATOM 835 C C . ALA A 1 103 ? 20.367 10.362 -29.342 1.00 92.06 103 ALA A C 1
ATOM 837 O O . ALA A 1 103 ? 19.660 11.157 -29.966 1.00 92.06 103 ALA A O 1
ATOM 838 N N . THR A 1 104 ? 21.608 10.062 -29.720 1.00 92.31 104 THR A N 1
ATOM 839 C CA . THR A 1 104 ? 22.273 10.668 -30.882 1.00 92.31 104 THR A CA 1
ATOM 840 C C . THR A 1 104 ? 22.776 9.600 -31.841 1.00 92.31 104 THR A C 1
ATOM 842 O O . THR A 1 104 ? 23.335 8.587 -31.428 1.00 92.31 104 THR A O 1
ATOM 845 N N . ALA A 1 105 ? 22.592 9.816 -33.142 1.00 89.25 105 ALA A N 1
ATOM 846 C CA . ALA A 1 105 ? 23.204 8.968 -34.156 1.00 89.25 105 ALA A CA 1
ATOM 847 C C . ALA A 1 105 ? 24.708 9.268 -34.249 1.00 89.25 105 ALA A C 1
ATOM 849 O O . ALA A 1 105 ? 25.105 10.434 -34.277 1.00 89.25 105 ALA A O 1
ATOM 850 N N . TYR A 1 106 ? 25.537 8.228 -34.340 1.00 85.56 106 TYR A N 1
ATOM 851 C CA . TYR A 1 106 ? 26.922 8.382 -34.768 1.00 85.56 106 TYR A CA 1
ATOM 852 C C . TYR A 1 106 ? 26.933 8.838 -36.232 1.00 85.56 106 TYR A C 1
ATOM 854 O O . TYR A 1 106 ? 26.280 8.200 -37.070 1.00 85.56 106 TYR A O 1
ATOM 862 N N . PRO A 1 107 ? 27.656 9.921 -36.557 1.00 77.38 107 PRO A N 1
ATOM 863 C CA . PRO A 1 107 ? 27.823 10.367 -37.929 1.00 77.38 107 PRO A CA 1
ATOM 864 C C . PRO A 1 107 ? 28.370 9.239 -38.809 1.00 77.38 107 PRO A C 1
ATOM 866 O O . PRO A 1 107 ? 29.305 8.533 -38.436 1.00 77.38 107 PRO A O 1
ATOM 869 N N . LEU A 1 108 ? 27.810 9.075 -40.011 1.00 67.50 108 LEU A N 1
ATOM 870 C CA . LEU A 1 108 ? 28.297 8.065 -40.960 1.00 67.50 108 LEU A CA 1
ATOM 871 C C . LEU A 1 108 ? 29.746 8.333 -41.405 1.00 67.50 108 LEU A C 1
ATOM 873 O O . LEU A 1 108 ? 30.424 7.415 -41.845 1.00 67.50 108 LEU A O 1
ATOM 877 N N . GLU A 1 109 ? 30.222 9.571 -41.286 1.00 67.31 109 GLU A N 1
ATOM 878 C CA . GLU A 1 109 ? 31.613 9.966 -41.542 1.00 67.31 109 GLU A CA 1
ATOM 879 C C . GLU A 1 109 ? 32.603 9.438 -40.492 1.00 67.31 109 GLU A C 1
ATOM 881 O O . GLU A 1 109 ? 33.768 9.203 -40.813 1.00 67.31 109 GLU A O 1
ATOM 886 N N . ASP A 1 110 ? 32.129 9.152 -39.275 1.00 69.44 110 ASP A N 1
ATOM 887 C CA . ASP A 1 110 ? 32.928 8.522 -38.220 1.00 69.44 110 ASP A CA 1
ATOM 888 C C . ASP A 1 110 ? 33.029 6.996 -38.403 1.00 69.44 110 ASP A C 1
ATOM 890 O O . ASP A 1 110 ? 33.831 6.332 -37.736 1.00 69.44 110 ASP A O 1
ATOM 894 N N . LEU A 1 111 ? 32.243 6.422 -39.328 1.00 72.62 111 LEU A N 1
ATOM 895 C CA . LEU A 1 111 ? 32.377 5.029 -39.744 1.00 72.62 111 LEU A CA 1
ATOM 896 C C . LEU A 1 111 ? 33.582 4.886 -40.666 1.00 72.62 111 LEU A C 1
ATOM 898 O O . LEU A 1 111 ? 33.524 5.141 -41.869 1.00 72.62 111 LEU A O 1
ATOM 902 N N . GLN A 1 112 ? 34.681 4.384 -40.114 1.00 71.50 112 GLN A N 1
ATOM 903 C CA . GLN A 1 112 ? 35.834 4.039 -40.931 1.00 71.50 112 GLN A CA 1
ATOM 904 C C . GLN A 1 112 ? 35.605 2.680 -41.599 1.00 71.50 112 GLN A C 1
ATOM 906 O O . GLN A 1 112 ? 35.392 1.660 -40.935 1.00 71.50 112 GLN A O 1
ATOM 911 N N . ILE A 1 113 ? 35.676 2.665 -42.929 1.00 71.56 113 ILE A N 1
ATOM 912 C CA . ILE A 1 113 ? 35.554 1.462 -43.755 1.00 71.56 113 ILE A CA 1
ATOM 913 C C . ILE A 1 113 ? 36.958 1.069 -44.222 1.00 71.56 113 ILE A C 1
ATOM 915 O O . ILE A 1 113 ? 37.588 1.814 -44.972 1.00 71.56 113 ILE A O 1
ATOM 919 N N . ASN A 1 114 ? 37.466 -0.091 -43.791 1.00 67.44 114 ASN A N 1
ATOM 920 C CA . ASN A 1 114 ? 38.769 -0.588 -44.245 1.00 67.44 114 ASN A CA 1
ATOM 921 C C . ASN A 1 114 ? 38.584 -1.685 -45.305 1.00 67.44 114 ASN A C 1
ATOM 923 O O . ASN A 1 114 ? 38.519 -2.883 -45.002 1.00 67.44 114 ASN A O 1
ATOM 927 N N . GLY A 1 115 ? 38.456 -1.250 -46.562 1.00 63.72 115 GLY A N 1
ATOM 928 C CA . GLY A 1 115 ? 38.162 -2.126 -47.698 1.00 63.72 115 GLY A CA 1
ATOM 929 C C . GLY A 1 115 ? 36.832 -2.878 -47.545 1.00 63.72 115 GLY A C 1
ATOM 930 O O . GLY A 1 115 ? 35.971 -2.499 -46.757 1.00 63.72 115 GLY A O 1
ATOM 931 N N . ALA A 1 116 ? 36.664 -3.983 -48.276 1.00 64.12 116 ALA A N 1
ATOM 932 C CA . ALA A 1 116 ? 35.464 -4.828 -48.197 1.00 64.12 116 ALA A CA 1
ATOM 933 C C . ALA A 1 116 ? 35.404 -5.730 -46.939 1.00 64.12 116 ALA A C 1
ATOM 935 O O . ALA A 1 116 ? 34.530 -6.586 -46.844 1.00 64.12 116 ALA A O 1
ATOM 936 N N . ASN A 1 117 ? 36.337 -5.585 -45.987 1.00 77.50 117 ASN A N 1
ATOM 937 C CA . ASN A 1 117 ? 36.547 -6.577 -44.927 1.00 77.50 117 ASN A CA 1
ATOM 938 C C . ASN A 1 117 ? 35.837 -6.232 -43.609 1.00 77.50 117 ASN A C 1
ATOM 940 O O . ASN A 1 117 ? 35.234 -7.112 -42.993 1.00 77.50 117 ASN A O 1
ATOM 944 N N . TYR A 1 118 ? 35.923 -4.982 -43.140 1.00 84.94 118 TYR A N 1
ATOM 945 C CA . TYR A 1 118 ? 35.352 -4.584 -41.850 1.00 84.94 118 TYR A CA 1
ATOM 946 C C . TYR A 1 118 ? 35.028 -3.085 -41.764 1.00 84.94 118 TYR A C 1
ATOM 948 O O . TYR A 1 118 ? 35.593 -2.259 -42.482 1.00 84.94 118 TYR A O 1
ATOM 956 N N . GLN A 1 119 ? 34.147 -2.751 -40.823 1.00 86.81 119 GLN A N 1
ATOM 957 C CA . GLN A 1 119 ? 33.787 -1.395 -40.414 1.00 86.81 119 GLN A CA 1
ATOM 958 C C . GLN A 1 119 ? 34.122 -1.183 -38.935 1.00 86.81 119 GLN A C 1
ATOM 960 O O . GLN A 1 119 ? 34.222 -2.148 -38.164 1.00 86.81 119 GLN A O 1
ATOM 965 N N . GLN A 1 120 ? 34.324 0.074 -38.541 1.00 87.75 120 GLN A N 1
ATOM 966 C CA . GLN A 1 120 ? 34.645 0.421 -37.160 1.00 87.75 120 GLN A CA 1
ATOM 967 C C . GLN A 1 120 ? 34.185 1.822 -36.756 1.00 87.75 120 GLN A C 1
ATOM 969 O O . GLN A 1 120 ? 34.078 2.711 -37.597 1.00 87.75 120 GLN A O 1
ATOM 974 N N . ILE A 1 121 ? 34.013 2.007 -35.446 1.00 89.31 121 ILE A N 1
ATOM 975 C CA . ILE A 1 121 ? 33.854 3.312 -34.785 1.00 89.31 121 ILE A CA 1
ATOM 976 C C . ILE A 1 121 ? 34.805 3.420 -33.600 1.00 89.31 121 ILE A C 1
ATOM 978 O O . ILE A 1 121 ? 35.170 2.415 -32.976 1.00 89.31 121 ILE A O 1
ATOM 982 N N . LEU A 1 122 ? 35.168 4.656 -33.271 1.00 88.75 122 LEU A N 1
ATOM 983 C CA . LEU A 1 122 ? 35.873 4.991 -32.045 1.00 88.75 122 LEU A CA 1
ATOM 984 C C . LEU A 1 122 ? 34.881 5.594 -31.052 1.00 88.75 122 LEU A C 1
ATOM 986 O O . LEU A 1 122 ? 34.230 6.591 -31.344 1.00 88.75 122 LEU A O 1
ATOM 990 N N . VAL A 1 123 ? 34.766 4.985 -29.878 1.00 88.94 123 VAL A N 1
ATOM 991 C CA . VAL A 1 123 ? 33.785 5.375 -28.863 1.00 88.94 123 VAL A CA 1
ATOM 992 C C . VAL A 1 123 ? 34.529 5.893 -27.633 1.00 88.94 123 VAL A C 1
ATOM 994 O O . VAL A 1 123 ? 35.401 5.184 -27.120 1.00 88.94 123 VAL A O 1
ATOM 997 N N . PRO A 1 124 ? 34.214 7.099 -27.128 1.00 87.69 124 PRO A N 1
ATOM 998 C CA . PRO A 1 124 ? 34.824 7.623 -25.909 1.00 87.69 124 PRO A CA 1
ATOM 999 C C . PRO A 1 124 ? 34.623 6.685 -24.706 1.00 87.69 124 PRO A C 1
ATOM 1001 O O . PRO A 1 124 ? 33.518 6.197 -24.471 1.00 87.69 124 PRO A O 1
ATOM 1004 N N . GLY A 1 125 ? 35.690 6.448 -23.937 1.00 86.25 125 GLY A N 1
ATOM 1005 C CA . GLY A 1 125 ? 35.677 5.617 -22.722 1.00 86.25 125 GLY A CA 1
ATOM 1006 C C . GLY A 1 125 ? 35.445 6.397 -21.419 1.00 86.25 125 GLY A C 1
ATOM 1007 O O . GLY A 1 125 ? 35.673 5.874 -20.330 1.00 86.25 125 GLY A O 1
ATOM 1008 N N . ASP A 1 126 ? 34.986 7.650 -21.514 1.00 88.25 126 ASP A N 1
ATOM 1009 C CA . ASP A 1 126 ? 34.713 8.543 -20.374 1.00 88.25 126 ASP A CA 1
ATOM 1010 C C . ASP A 1 126 ? 33.582 8.034 -19.464 1.00 88.25 126 ASP A C 1
ATOM 1012 O O . ASP A 1 126 ? 33.513 8.385 -18.288 1.00 88.25 126 ASP A O 1
ATOM 1016 N N . ARG A 1 127 ? 32.688 7.203 -20.007 1.00 90.06 127 ARG A N 1
ATOM 1017 C CA . ARG A 1 127 ? 31.589 6.545 -19.295 1.00 90.06 127 ARG A CA 1
ATOM 1018 C C . ARG A 1 127 ? 31.204 5.244 -19.992 1.00 90.06 127 ARG A C 1
ATOM 1020 O O . ARG A 1 127 ? 31.595 4.998 -21.132 1.00 90.06 127 ARG A O 1
ATOM 1027 N N . LEU A 1 128 ? 30.384 4.425 -19.335 1.00 90.94 128 LEU A N 1
ATOM 1028 C CA . LEU A 1 128 ? 29.792 3.255 -19.979 1.00 90.94 128 LEU A CA 1
ATOM 1029 C C . LEU A 1 128 ? 28.799 3.697 -21.063 1.00 90.94 128 LEU A C 1
ATOM 1031 O O . LEU A 1 128 ? 27.743 4.251 -20.754 1.00 90.94 128 LEU A O 1
ATOM 1035 N N . ARG A 1 129 ? 29.146 3.442 -22.326 1.00 90.75 129 ARG A N 1
ATOM 1036 C CA . ARG A 1 129 ? 28.304 3.765 -23.479 1.00 90.75 129 ARG A CA 1
ATOM 1037 C C . ARG A 1 129 ? 27.345 2.625 -23.798 1.00 90.75 129 ARG A C 1
ATOM 1039 O O . ARG A 1 129 ? 27.758 1.466 -23.843 1.00 90.75 129 ARG A O 1
ATOM 1046 N N . HIS A 1 130 ? 26.087 2.975 -24.047 1.00 92.12 130 HIS A N 1
ATOM 1047 C CA . HIS A 1 130 ? 25.076 2.062 -24.574 1.00 92.12 130 HIS A CA 1
ATOM 1048 C C . HIS A 1 130 ? 24.861 2.386 -26.045 1.00 92.12 130 HIS A C 1
ATOM 1050 O O . HIS A 1 130 ? 24.429 3.485 -26.386 1.00 92.12 130 HIS A O 1
ATOM 1056 N N . LEU A 1 131 ? 25.184 1.434 -26.913 1.00 91.12 131 LEU A N 1
ATOM 1057 C CA . LEU A 1 131 ? 25.101 1.605 -28.355 1.00 91.12 131 LEU A CA 1
ATOM 1058 C C . LEU A 1 131 ? 23.962 0.755 -28.905 1.00 91.12 131 LEU A C 1
ATOM 1060 O O . LEU A 1 131 ? 23.797 -0.400 -28.511 1.00 91.12 131 LEU A O 1
ATOM 1064 N N . CYS A 1 132 ? 23.198 1.321 -29.832 1.00 90.62 132 CYS A N 1
ATOM 1065 C CA . CYS A 1 132 ? 22.131 0.629 -30.537 1.00 90.62 132 CYS A CA 1
ATOM 1066 C C . CYS A 1 132 ? 22.468 0.539 -32.025 1.00 90.62 132 CYS A C 1
ATOM 1068 O O . CYS A 1 132 ? 22.594 1.565 -32.693 1.00 90.62 132 CYS A O 1
ATOM 1070 N N . PHE A 1 133 ? 22.608 -0.683 -32.538 1.00 88.75 133 PHE A N 1
ATOM 1071 C CA . PHE A 1 133 ? 22.674 -0.943 -33.973 1.00 88.75 133 PHE A CA 1
ATOM 1072 C C . PHE A 1 133 ? 21.259 -1.102 -34.512 1.00 88.75 133 PHE A C 1
ATOM 1074 O O . PHE A 1 133 ? 20.487 -1.919 -34.009 1.00 88.75 133 PHE A O 1
ATOM 1081 N N . ILE A 1 134 ? 20.939 -0.331 -35.544 1.00 87.62 134 ILE A N 1
ATOM 1082 C CA . ILE A 1 134 ? 19.621 -0.281 -36.161 1.00 87.62 134 ILE A CA 1
ATOM 1083 C C . ILE A 1 134 ? 19.760 -0.632 -37.641 1.00 87.62 134 ILE A C 1
ATOM 1085 O O . ILE A 1 134 ? 20.572 -0.030 -38.349 1.00 87.62 134 ILE A O 1
ATOM 1089 N N . LYS A 1 135 ? 18.954 -1.589 -38.108 1.00 84.44 135 LYS A N 1
ATOM 1090 C CA . LYS A 1 135 ? 18.877 -1.977 -39.521 1.00 84.44 135 LYS A CA 1
ATOM 1091 C C . LYS A 1 135 ? 17.454 -1.930 -40.062 1.00 84.44 135 LYS A C 1
ATOM 1093 O O . LYS A 1 135 ? 16.491 -2.242 -39.362 1.00 84.44 135 LYS A O 1
ATOM 1098 N N . GLY A 1 136 ? 17.356 -1.619 -41.352 1.00 79.12 136 GLY A N 1
ATOM 1099 C CA . GLY A 1 136 ? 16.091 -1.503 -42.070 1.00 79.12 136 GLY A CA 1
ATOM 1100 C C . GLY A 1 136 ? 15.348 -0.194 -41.790 1.00 79.12 136 GLY A C 1
ATOM 1101 O O . GLY A 1 136 ? 15.828 0.672 -41.067 1.00 79.12 136 GLY A O 1
ATOM 1102 N N . ASN A 1 137 ? 14.158 -0.070 -42.388 1.00 74.81 137 ASN A N 1
ATOM 1103 C CA . ASN A 1 137 ? 13.336 1.150 -42.359 1.00 74.81 137 ASN A CA 1
ATOM 1104 C C . ASN A 1 137 ? 11.955 0.929 -41.710 1.00 74.81 137 ASN A C 1
ATOM 1106 O O . ASN A 1 137 ? 11.079 1.783 -41.814 1.00 74.81 137 ASN A O 1
ATOM 1110 N N . SER A 1 138 ? 11.733 -0.234 -41.091 1.00 72.12 138 SER A N 1
ATOM 1111 C CA . SER A 1 138 ? 10.455 -0.612 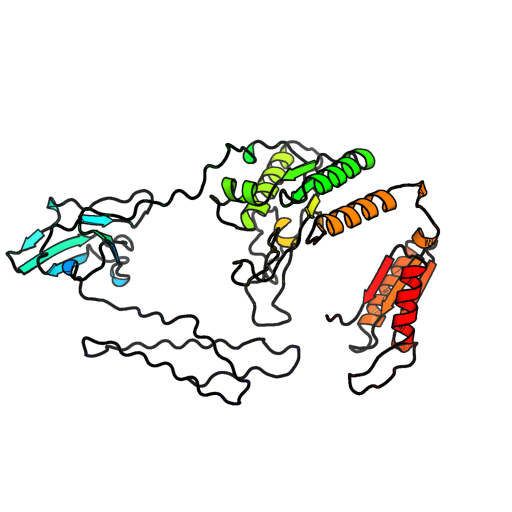-40.482 1.00 72.12 138 SER A CA 1
ATOM 1112 C C . SER A 1 138 ? 10.663 -0.889 -39.001 1.00 72.12 138 SER A C 1
ATOM 1114 O O . SER A 1 138 ? 11.238 -1.911 -38.632 1.00 72.12 138 SER A O 1
ATOM 1116 N N . PHE A 1 139 ? 10.174 0.017 -38.159 1.00 77.19 139 PHE A N 1
ATOM 1117 C CA . PHE A 1 139 ? 10.279 -0.074 -36.706 1.00 77.19 139 PHE A CA 1
ATOM 1118 C C . PHE A 1 139 ? 8.902 -0.266 -36.083 1.00 77.19 139 PHE A C 1
ATOM 1120 O O . PHE A 1 139 ? 7.892 0.187 -36.627 1.00 77.19 139 PHE A O 1
ATOM 1127 N N . ALA A 1 140 ? 8.863 -0.924 -34.925 1.00 76.75 140 ALA A N 1
ATOM 1128 C CA . ALA A 1 140 ? 7.650 -0.965 -34.125 1.00 76.75 140 ALA A CA 1
ATOM 1129 C C . ALA A 1 140 ? 7.234 0.473 -33.787 1.00 76.75 140 ALA A C 1
ATOM 1131 O O . ALA A 1 140 ? 8.023 1.247 -33.246 1.00 76.75 140 ALA A O 1
ATOM 1132 N N . SER A 1 141 ? 6.002 0.835 -34.133 1.00 78.06 141 SER A N 1
ATOM 1133 C CA . SER A 1 141 ? 5.419 2.092 -33.674 1.00 78.06 141 SER A CA 1
ATOM 1134 C C . SER A 1 141 ? 4.907 1.914 -32.246 1.00 78.06 141 SER A C 1
ATOM 1136 O O . SER A 1 141 ? 4.422 0.827 -31.912 1.00 78.06 141 SER A O 1
ATOM 1138 N N . PRO A 1 142 ? 5.000 2.947 -31.393 1.00 76.12 142 PRO A N 1
ATOM 1139 C CA . PRO A 1 142 ? 4.425 2.880 -30.061 1.00 76.12 142 PRO A CA 1
ATOM 1140 C C . PRO A 1 142 ? 2.927 2.586 -30.166 1.00 76.12 142 PRO A C 1
ATOM 1142 O O . PRO A 1 142 ? 2.206 3.199 -30.956 1.00 76.12 142 PRO A O 1
ATOM 1145 N N . MET A 1 143 ? 2.456 1.631 -29.369 1.00 78.75 143 MET A N 1
ATOM 1146 C CA . MET A 1 143 ? 1.031 1.353 -29.257 1.00 78.75 143 MET A CA 1
ATOM 1147 C C . MET A 1 143 ? 0.388 2.456 -28.413 1.00 78.75 143 MET A C 1
ATOM 1149 O O . MET A 1 143 ? 0.788 2.680 -27.271 1.00 78.75 143 MET A O 1
ATOM 1153 N N . SER A 1 144 ? -0.606 3.153 -28.965 1.00 66.38 144 SER A N 1
ATOM 1154 C CA . SER A 1 144 ? -1.447 4.051 -28.171 1.00 66.38 144 SER A CA 1
ATOM 1155 C C . SER A 1 144 ? -2.423 3.204 -27.357 1.00 66.38 144 SER A C 1
ATOM 1157 O O . SER A 1 144 ? -3.200 2.444 -27.930 1.00 66.38 144 SER A O 1
ATOM 1159 N N . LEU A 1 145 ? -2.346 3.289 -26.027 1.00 71.94 145 LEU A N 1
ATOM 1160 C CA . LEU A 1 145 ? -3.161 2.462 -25.133 1.00 71.94 145 LEU A CA 1
ATOM 1161 C C . LEU A 1 145 ? -4.553 3.070 -24.891 1.00 71.94 145 LEU A C 1
ATOM 1163 O O . LEU A 1 145 ? -5.533 2.334 -24.860 1.00 71.94 145 LEU A O 1
ATOM 1167 N N . SER A 1 146 ? -4.657 4.395 -24.708 1.00 76.06 146 SER A N 1
ATOM 1168 C CA . SER A 1 146 ? -5.932 5.115 -24.522 1.00 76.06 146 SER A CA 1
ATOM 1169 C C . SER A 1 146 ? -5.747 6.640 -24.485 1.00 76.06 146 SER A C 1
ATOM 1171 O O . SER A 1 146 ? -4.650 7.134 -24.219 1.00 76.06 146 SER A O 1
ATOM 1173 N N . LEU A 1 147 ? -6.831 7.389 -24.730 1.00 81.12 147 LEU A N 1
ATOM 1174 C CA . LEU A 1 147 ? -6.892 8.829 -24.462 1.00 81.12 147 LEU A CA 1
ATOM 1175 C C . LEU A 1 147 ? -7.097 9.057 -22.957 1.00 81.12 147 LEU A C 1
ATOM 1177 O O . LEU A 1 147 ? -7.996 8.467 -22.359 1.00 81.12 147 LEU A O 1
ATOM 1181 N N . VAL A 1 148 ? -6.295 9.938 -22.362 1.00 81.38 148 VAL A N 1
ATOM 1182 C CA . VAL A 1 148 ? -6.376 10.295 -20.939 1.00 81.38 148 VAL A CA 1
ATOM 1183 C C . VAL A 1 148 ? -6.901 11.731 -20.818 1.00 81.38 148 VAL A C 1
ATOM 1185 O O . VAL A 1 148 ? -6.427 12.598 -21.555 1.00 81.38 148 VAL A O 1
ATOM 1188 N N . PRO A 1 149 ? -7.883 12.011 -19.941 1.00 84.12 149 PRO A N 1
ATOM 1189 C CA . PRO A 1 149 ? -8.349 13.375 -19.713 1.00 84.12 149 PRO A CA 1
ATOM 1190 C C . PRO A 1 149 ? -7.261 14.231 -19.050 1.00 84.12 149 PRO A C 1
ATOM 1192 O O . PRO A 1 149 ? -6.455 13.729 -18.269 1.00 84.12 149 PRO A O 1
ATOM 1195 N N . ASN A 1 150 ? -7.274 15.539 -19.319 1.00 89.69 150 ASN A N 1
ATOM 1196 C CA . ASN A 1 150 ? -6.418 16.484 -18.601 1.00 89.69 150 ASN A CA 1
ATOM 1197 C C . ASN A 1 150 ? -6.737 16.451 -17.096 1.00 89.69 150 ASN A C 1
ATOM 1199 O O . ASN A 1 150 ? -7.907 16.474 -16.710 1.00 89.69 150 ASN A O 1
ATOM 1203 N N . GLN A 1 151 ? -5.698 16.439 -16.262 1.00 90.81 151 GLN A N 1
ATOM 1204 C CA . GLN A 1 151 ? -5.781 16.424 -14.798 1.00 90.81 151 GLN A CA 1
ATOM 1205 C C . GLN A 1 151 ? -4.728 17.359 -14.181 1.00 90.81 151 GLN A C 1
ATOM 1207 O O . GLN A 1 151 ? -3.768 17.727 -14.858 1.00 90.81 151 GLN A O 1
ATOM 1212 N N . ASN A 1 152 ? -4.945 17.776 -12.930 1.00 95.06 152 ASN A N 1
ATOM 1213 C CA . ASN A 1 152 ? -4.063 18.693 -12.200 1.00 95.06 152 ASN A CA 1
ATOM 1214 C C . ASN A 1 152 ? -4.169 18.471 -10.678 1.00 95.06 152 ASN A C 1
ATOM 1216 O O . ASN A 1 152 ? -4.605 19.363 -9.950 1.00 95.06 152 ASN A O 1
ATOM 1220 N N . LEU A 1 153 ? -3.797 17.282 -10.198 1.00 96.00 153 LEU A N 1
ATOM 1221 C CA . LEU A 1 153 ? -3.736 16.975 -8.762 1.00 96.00 153 LEU A CA 1
ATOM 1222 C C . LEU A 1 153 ? -2.642 17.786 -8.057 1.00 96.00 153 LEU A C 1
ATOM 1224 O O . LEU A 1 153 ? -2.768 18.123 -6.882 1.00 96.00 153 LEU A O 1
ATOM 1228 N N . MET A 1 154 ? -1.585 18.176 -8.772 1.00 93.69 154 MET A N 1
ATOM 1229 C CA . MET A 1 154 ? -0.586 19.119 -8.277 1.00 93.69 154 MET A CA 1
ATOM 1230 C C . MET A 1 154 ? -1.212 20.459 -7.879 1.00 93.69 154 MET A C 1
ATOM 1232 O O . MET A 1 154 ? -0.698 21.120 -6.976 1.00 93.69 154 MET A O 1
ATOM 1236 N N . GLY A 1 155 ? -2.324 20.851 -8.504 1.00 93.50 155 GLY A N 1
ATOM 1237 C CA . GLY A 1 155 ? -3.080 22.063 -8.198 1.00 93.50 155 GLY A CA 1
ATOM 1238 C C . GLY A 1 155 ? -4.030 21.963 -7.002 1.00 93.50 155 GLY A C 1
ATOM 1239 O O . GLY A 1 155 ? -4.643 22.975 -6.665 1.00 93.50 155 GLY A O 1
ATOM 1240 N N . ASP A 1 156 ? -4.158 20.799 -6.356 1.00 93.19 156 ASP A N 1
ATOM 1241 C CA . ASP A 1 156 ? -5.131 20.602 -5.278 1.00 93.19 156 ASP A CA 1
ATOM 1242 C C . ASP A 1 156 ? -4.876 21.518 -4.070 1.00 93.19 156 ASP A C 1
ATOM 1244 O O . ASP A 1 156 ? -3.740 21.791 -3.659 1.00 93.19 156 ASP A O 1
ATOM 1248 N N . SER A 1 157 ? -5.963 21.999 -3.467 1.00 87.69 157 SER A N 1
ATOM 1249 C CA . SER A 1 157 ? -5.907 22.779 -2.232 1.00 87.69 157 SER A CA 1
ATOM 1250 C C . SER A 1 157 ? -5.484 21.921 -1.039 1.00 87.69 157 SER A C 1
ATOM 1252 O O . SER A 1 157 ? -5.573 20.692 -1.069 1.00 87.69 157 SER A O 1
ATOM 1254 N N . SER A 1 158 ? -5.077 22.581 0.048 1.00 87.44 158 SER A N 1
ATOM 1255 C CA . SER A 1 158 ? -4.830 21.902 1.319 1.00 87.44 158 SER A CA 1
ATOM 1256 C C . SER A 1 158 ? -6.078 21.165 1.820 1.00 87.44 158 SER A C 1
ATOM 1258 O O . SER A 1 158 ? -7.211 21.619 1.641 1.00 87.44 158 SER A O 1
ATOM 1260 N N . ALA A 1 159 ? -5.844 20.028 2.467 1.00 94.31 159 ALA A N 1
ATOM 1261 C CA . ALA A 1 159 ? -6.858 19.186 3.085 1.00 94.31 159 ALA A CA 1
ATOM 1262 C C . ALA A 1 159 ? -6.390 18.757 4.480 1.00 94.31 159 ALA A C 1
ATOM 1264 O O . ALA A 1 159 ? -5.188 18.770 4.762 1.00 94.31 159 ALA A O 1
ATOM 1265 N N . ASP A 1 160 ? -7.338 18.369 5.328 1.00 96.25 160 ASP A N 1
ATOM 1266 C CA . ASP A 1 160 ? -7.081 17.744 6.627 1.00 96.25 160 ASP A CA 1
ATOM 1267 C C . ASP A 1 160 ? -7.035 16.214 6.498 1.00 96.25 160 ASP A C 1
ATOM 1269 O O . ASP A 1 160 ? -6.303 15.529 7.218 1.00 96.25 160 ASP A O 1
ATOM 1273 N N . MET A 1 161 ? -7.789 15.677 5.534 1.00 98.06 161 MET A N 1
ATOM 1274 C CA . MET A 1 161 ? -7.875 14.254 5.232 1.00 98.06 161 MET A CA 1
ATOM 1275 C C . MET A 1 161 ? -7.854 14.007 3.722 1.00 98.06 161 MET A C 1
ATOM 1277 O O . MET A 1 161 ? -8.466 14.736 2.943 1.00 98.06 161 MET A O 1
ATOM 1281 N N . VAL A 1 162 ? -7.202 12.927 3.307 1.00 98.69 162 VAL A N 1
ATOM 1282 C CA . VAL A 1 162 ? -7.292 12.405 1.941 1.00 98.69 162 VAL A CA 1
ATOM 1283 C C . VAL A 1 162 ? -7.964 11.038 1.971 1.00 98.69 162 VAL A C 1
ATOM 1285 O O . VAL A 1 162 ? -7.576 10.167 2.749 1.00 98.69 162 VAL A O 1
ATOM 1288 N N . ILE A 1 163 ? -8.953 10.832 1.100 1.00 98.88 163 ILE A N 1
ATOM 1289 C CA . ILE A 1 163 ? -9.532 9.514 0.830 1.00 98.88 163 ILE A CA 1
ATOM 1290 C C . ILE A 1 163 ? -9.021 9.035 -0.526 1.00 98.88 163 ILE A C 1
ATOM 1292 O O . ILE A 1 163 ? -9.354 9.615 -1.559 1.00 98.88 163 ILE A O 1
ATOM 1296 N N . VAL A 1 164 ? -8.246 7.953 -0.533 1.00 98.81 164 VAL A N 1
ATOM 1297 C CA . VAL A 1 164 ? -7.833 7.266 -1.762 1.00 98.81 164 VAL A CA 1
ATOM 1298 C C . VAL A 1 164 ? -8.802 6.118 -2.008 1.00 98.81 164 VAL A C 1
ATOM 1300 O O . VAL A 1 164 ? -9.009 5.276 -1.133 1.00 98.81 164 VAL A O 1
ATOM 1303 N N . THR A 1 165 ? -9.421 6.075 -3.187 1.00 98.62 165 THR A N 1
ATOM 1304 C CA . THR A 1 165 ? -10.447 5.069 -3.494 1.00 98.62 165 THR A CA 1
ATOM 1305 C C . THR A 1 165 ? -10.567 4.796 -4.997 1.00 98.62 165 THR A C 1
ATOM 1307 O O . THR A 1 165 ? -10.418 5.725 -5.795 1.00 98.62 165 THR A O 1
ATOM 1310 N N . PRO A 1 166 ? -10.847 3.558 -5.450 1.00 97.25 166 PRO A N 1
ATOM 1311 C CA . PRO A 1 166 ? -11.198 3.328 -6.846 1.00 97.25 166 PRO A CA 1
ATOM 1312 C C . PRO A 1 166 ? -12.516 4.036 -7.190 1.00 97.25 166 PRO A C 1
ATOM 1314 O O . PRO A 1 166 ? -13.406 4.182 -6.352 1.00 97.25 166 PRO A O 1
ATOM 1317 N N . ARG A 1 167 ? -12.686 4.424 -8.460 1.00 96.12 167 ARG A N 1
ATOM 1318 C CA . ARG A 1 167 ? -13.896 5.129 -8.932 1.00 96.12 167 ARG A CA 1
ATOM 1319 C C . ARG A 1 167 ? -15.197 4.371 -8.633 1.00 96.12 167 ARG A C 1
ATOM 1321 O O . ARG A 1 167 ? -16.225 5.001 -8.412 1.00 96.12 167 ARG A O 1
ATOM 1328 N N . ALA A 1 168 ? -15.138 3.040 -8.556 1.00 97.12 168 ALA A N 1
ATOM 1329 C CA . ALA A 1 168 ? -16.268 2.184 -8.196 1.00 97.12 168 ALA A CA 1
ATOM 1330 C C . ALA A 1 168 ? -16.855 2.469 -6.798 1.00 97.12 168 ALA A C 1
ATOM 1332 O O . ALA A 1 168 ? -18.031 2.188 -6.578 1.00 97.12 168 ALA A O 1
ATOM 1333 N N . PHE A 1 169 ? -16.071 3.031 -5.869 1.00 98.44 169 PHE A N 1
ATOM 1334 C CA . PHE A 1 169 ? -16.505 3.349 -4.501 1.00 98.44 169 PHE A CA 1
ATOM 1335 C C . PHE A 1 169 ? -16.603 4.857 -4.237 1.00 98.44 169 PHE A C 1
ATOM 1337 O O . PHE A 1 169 ? -16.703 5.279 -3.084 1.00 98.44 169 PHE A O 1
ATOM 1344 N N . LEU A 1 170 ? -16.601 5.685 -5.291 1.00 98.50 170 LEU A N 1
ATOM 1345 C CA . LEU A 1 170 ? -16.679 7.142 -5.158 1.00 98.50 170 LEU A CA 1
ATOM 1346 C C . LEU A 1 170 ? -17.910 7.577 -4.350 1.00 98.50 170 LEU A C 1
ATOM 1348 O O . LEU A 1 170 ? -17.782 8.413 -3.465 1.00 98.50 170 LEU A O 1
ATOM 1352 N N . GLY A 1 171 ? -19.078 6.968 -4.584 1.00 98.62 171 GLY A N 1
ATOM 1353 C CA . GLY A 1 171 ? -20.295 7.296 -3.833 1.00 98.62 171 GLY A CA 1
ATOM 1354 C C . GLY A 1 171 ? -20.137 7.087 -2.321 1.00 98.62 171 GLY A C 1
ATOM 1355 O O . GLY A 1 171 ? -20.513 7.953 -1.533 1.00 98.62 171 GLY A O 1
ATOM 1356 N N . GLN A 1 172 ? -19.524 5.976 -1.910 1.00 98.81 172 GLN A N 1
ATOM 1357 C CA . GLN A 1 172 ? -19.259 5.670 -0.503 1.00 98.81 172 GLN A CA 1
ATOM 1358 C C . GLN A 1 172 ? -18.175 6.580 0.083 1.00 98.81 172 GLN A C 1
ATOM 1360 O O . GLN A 1 172 ? -18.329 7.06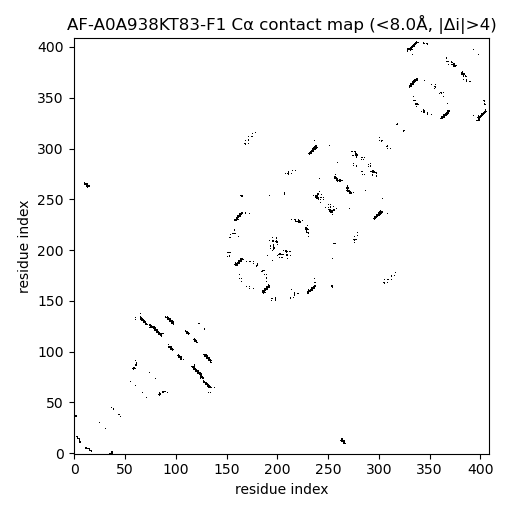3 1.203 1.00 98.81 172 GLN A O 1
ATOM 1365 N N . ALA A 1 173 ? -17.119 6.884 -0.675 1.00 98.81 173 ALA A N 1
ATOM 1366 C CA . ALA A 1 173 ? -16.108 7.854 -0.259 1.00 98.81 173 ALA A CA 1
ATOM 1367 C C . ALA A 1 173 ? -16.707 9.251 -0.040 1.00 98.81 173 ALA A C 1
ATOM 1369 O O . ALA A 1 173 ? -16.411 9.886 0.968 1.00 98.81 173 ALA A O 1
ATOM 1370 N N . THR A 1 174 ? -17.596 9.710 -0.928 1.00 98.81 174 THR A N 1
ATOM 1371 C CA . THR A 1 174 ? -18.303 10.992 -0.779 1.00 98.81 174 THR A CA 1
ATOM 1372 C C . THR A 1 174 ? -19.184 11.015 0.466 1.00 98.81 174 THR A C 1
ATOM 1374 O O . THR A 1 174 ? -19.235 12.033 1.156 1.00 98.81 174 THR A O 1
ATOM 1377 N N . GLN A 1 175 ? -19.851 9.904 0.789 1.00 98.75 175 GLN A N 1
ATOM 1378 C CA . GLN A 1 175 ? -20.637 9.789 2.019 1.00 98.75 175 GLN A CA 1
ATOM 1379 C C . GLN A 1 175 ? -19.750 9.889 3.266 1.00 98.75 175 GLN A C 1
ATOM 1381 O O . GLN A 1 175 ? -20.064 10.679 4.150 1.00 98.75 175 GLN A O 1
ATOM 1386 N N . ILE A 1 176 ? -18.621 9.168 3.313 1.00 98.75 176 ILE A N 1
ATOM 1387 C CA . ILE A 1 176 ? -17.654 9.259 4.425 1.00 98.75 176 ILE A CA 1
ATOM 1388 C C . ILE A 1 176 ? -17.111 10.684 4.551 1.00 98.75 176 ILE A C 1
ATOM 1390 O O . ILE A 1 176 ? -17.085 11.238 5.650 1.00 98.75 176 ILE A O 1
ATOM 1394 N N . ALA A 1 177 ? -16.729 11.299 3.428 1.00 98.69 177 ALA A N 1
ATOM 1395 C CA . ALA A 1 177 ? -16.223 12.663 3.416 1.00 98.69 177 ALA A CA 1
ATOM 1396 C C . ALA A 1 177 ? -17.269 13.656 3.943 1.00 98.69 177 ALA A C 1
ATOM 1398 O O . ALA A 1 177 ? -16.974 14.499 4.782 1.00 98.69 177 ALA A O 1
ATOM 1399 N N . THR A 1 178 ? -18.522 13.524 3.510 1.00 98.69 178 THR A N 1
ATOM 1400 C CA . THR A 1 178 ? -19.610 14.389 3.977 1.00 98.69 178 THR A CA 1
ATOM 1401 C C . THR A 1 178 ? -19.868 14.195 5.470 1.00 98.69 178 THR A C 1
ATOM 1403 O O . THR A 1 178 ? -20.030 15.179 6.187 1.00 98.69 178 THR A O 1
ATOM 1406 N N . THR A 1 179 ? -19.851 12.951 5.957 1.00 98.44 179 THR A N 1
ATOM 1407 C CA . THR A 1 179 ? -20.013 12.643 7.382 1.00 98.44 179 THR A CA 1
ATOM 1408 C C . THR A 1 179 ? -18.938 13.326 8.231 1.00 98.44 179 THR A C 1
ATOM 1410 O O . THR A 1 179 ? -19.287 14.041 9.166 1.00 98.44 179 THR A O 1
ATOM 1413 N N . HIS A 1 180 ? -17.657 13.186 7.886 1.00 98.25 180 HIS A N 1
ATOM 1414 C CA . HIS A 1 180 ? -16.572 13.815 8.649 1.00 98.25 180 HIS A CA 1
ATOM 1415 C C . HIS A 1 180 ? -16.488 15.333 8.447 1.00 98.25 180 HIS A C 1
ATOM 1417 O O . HIS A 1 180 ? -16.140 16.059 9.373 1.00 98.25 180 HIS A O 1
ATOM 1423 N N . HIS A 1 181 ? -16.875 15.855 7.283 1.00 98.06 181 HIS A N 1
ATOM 1424 C CA . HIS A 1 181 ? -16.993 17.299 7.102 1.00 98.06 181 HIS A CA 1
ATOM 1425 C C . HIS A 1 181 ? -18.071 17.896 8.022 1.00 98.06 181 HIS A C 1
ATOM 1427 O O . HIS A 1 181 ? -17.841 18.915 8.664 1.00 98.06 181 HIS A O 1
ATOM 1433 N N . GLN A 1 182 ? -19.237 17.251 8.122 1.00 97.94 182 GLN A N 1
ATOM 1434 C CA . GLN A 1 182 ? -20.352 17.729 8.946 1.00 97.94 182 GLN A CA 1
ATOM 1435 C C . GLN A 1 182 ? -20.123 17.526 10.447 1.00 97.94 182 GLN A C 1
ATOM 1437 O O . GLN A 1 182 ? -20.515 18.379 11.238 1.00 97.94 182 GLN A O 1
ATOM 1442 N N . HIS A 1 183 ? -19.528 16.397 10.839 1.00 97.19 183 HIS A N 1
ATOM 1443 C CA . HIS A 1 183 ? -19.309 16.057 12.243 1.00 97.19 183 HIS A CA 1
ATOM 1444 C C . HIS A 1 183 ? -18.043 16.715 12.813 1.00 97.19 183 HIS A C 1
ATOM 1446 O O . HIS A 1 183 ? -18.078 17.247 13.919 1.00 97.19 183 HIS A O 1
ATOM 1452 N N . ASP A 1 184 ? -16.944 16.700 12.053 1.00 96.81 184 ASP A N 1
ATOM 1453 C CA . ASP A 1 184 ? -15.607 17.080 12.530 1.00 96.81 184 ASP A CA 1
ATOM 1454 C C . ASP A 1 184 ? -15.068 18.367 11.879 1.00 96.81 184 ASP A C 1
ATOM 1456 O O . ASP A 1 184 ? -14.042 18.892 12.306 1.00 96.81 184 ASP A O 1
ATOM 1460 N N . GLY A 1 185 ? -15.730 18.889 10.839 1.00 97.00 185 GLY A N 1
ATOM 1461 C CA . GLY A 1 185 ? -15.288 20.091 10.122 1.00 97.00 185 GLY A CA 1
ATOM 1462 C C . GLY A 1 185 ? -14.101 19.874 9.176 1.00 97.00 185 GLY A C 1
ATOM 1463 O O . GLY A 1 185 ? -13.529 20.853 8.698 1.00 97.00 185 GLY A O 1
ATOM 1464 N N . LEU A 1 186 ? -13.720 18.621 8.894 1.00 96.56 186 LEU A N 1
ATOM 1465 C CA . LEU A 1 186 ? -12.542 18.311 8.076 1.00 96.56 186 LEU A CA 1
ATOM 1466 C C . LEU A 1 186 ? -12.720 18.751 6.615 1.00 96.56 186 LEU A C 1
ATOM 1468 O O . LEU A 1 186 ? -13.778 18.559 6.008 1.00 96.56 186 LEU A O 1
ATOM 1472 N N . LYS A 1 187 ? -11.652 19.285 6.019 1.00 96.50 187 LYS A N 1
ATOM 1473 C CA . LYS A 1 187 ? -11.495 19.453 4.569 1.00 96.50 187 LYS A CA 1
ATOM 1474 C C . LYS A 1 187 ? -10.936 18.168 3.979 1.00 96.50 187 LYS A C 1
ATOM 1476 O O . LYS A 1 187 ? -9.906 17.673 4.437 1.00 96.50 187 LYS A O 1
ATOM 1481 N N . ILE A 1 188 ? -11.612 17.628 2.971 1.00 97.94 188 ILE A N 1
ATOM 1482 C CA . ILE A 1 188 ? -11.344 16.270 2.496 1.00 97.94 188 ILE A CA 1
ATOM 1483 C C . ILE A 1 188 ? -11.188 16.262 0.982 1.00 97.94 188 ILE A C 1
ATOM 1485 O O . ILE A 1 188 ? -12.123 16.621 0.268 1.00 97.94 188 ILE A O 1
ATOM 1489 N N . ASN A 1 189 ? -10.039 15.783 0.504 1.00 98.06 189 ASN A N 1
ATOM 1490 C CA . ASN A 1 189 ? -9.835 15.498 -0.915 1.00 98.06 189 ASN A CA 1
ATOM 1491 C C . ASN A 1 189 ? -10.107 14.010 -1.168 1.00 98.06 189 ASN A C 1
ATOM 1493 O O . ASN A 1 189 ? -9.573 13.147 -0.468 1.00 98.06 189 ASN A O 1
ATOM 1497 N N . ILE A 1 190 ? -10.916 13.702 -2.182 1.00 98.56 190 ILE A N 1
ATOM 1498 C CA . ILE A 1 190 ? -11.126 12.330 -2.659 1.00 98.56 190 ILE A CA 1
ATOM 1499 C C . ILE A 1 190 ? -10.348 12.174 -3.959 1.00 98.56 190 ILE A C 1
ATOM 1501 O O . ILE A 1 190 ? -10.595 12.905 -4.914 1.00 98.56 190 ILE A O 1
ATOM 1505 N N . VAL A 1 191 ? -9.429 11.214 -3.996 1.00 98.25 191 VAL A N 1
ATOM 1506 C CA . VAL A 1 191 ? -8.561 10.963 -5.152 1.00 98.25 191 VAL A CA 1
ATOM 1507 C C . VAL A 1 191 ? -8.580 9.492 -5.550 1.00 98.25 191 VAL A C 1
ATOM 1509 O O . VAL A 1 191 ? -8.887 8.602 -4.749 1.00 98.25 191 VAL A O 1
ATOM 1512 N N . HIS A 1 192 ? -8.239 9.228 -6.809 1.00 97.69 192 HIS A N 1
ATOM 1513 C CA . HIS A 1 192 ? -8.246 7.885 -7.378 1.00 97.69 192 HIS A CA 1
ATOM 1514 C C . HIS A 1 192 ? -6.821 7.399 -7.667 1.00 97.69 192 HIS A C 1
ATOM 1516 O O . HIS A 1 192 ? -6.029 8.178 -8.202 1.00 97.69 192 HIS A O 1
ATOM 1522 N N . PRO A 1 193 ? -6.492 6.120 -7.389 1.00 96.19 193 PRO A N 1
ATOM 1523 C CA . PRO A 1 193 ? -5.163 5.568 -7.653 1.00 96.19 193 PRO A CA 1
ATOM 1524 C C . PRO A 1 193 ? -4.651 5.835 -9.074 1.00 96.19 193 PRO A C 1
ATOM 1526 O O . PRO A 1 193 ? -3.531 6.302 -9.234 1.00 96.19 193 PRO A O 1
ATOM 1529 N N . ASP A 1 194 ? -5.485 5.630 -10.099 1.00 93.56 194 ASP A N 1
ATOM 1530 C CA . ASP A 1 194 ? -5.075 5.827 -11.497 1.00 93.56 194 ASP A CA 1
ATOM 1531 C C . ASP A 1 194 ? -4.714 7.280 -11.825 1.00 93.56 194 ASP A C 1
ATOM 1533 O O . ASP A 1 194 ? -3.823 7.525 -12.638 1.00 93.56 194 ASP A O 1
ATOM 1537 N N . ASP A 1 195 ? -5.393 8.243 -11.199 1.00 95.81 195 ASP A N 1
ATOM 1538 C CA . ASP A 1 195 ? -5.101 9.661 -11.400 1.00 95.81 195 ASP A CA 1
ATOM 1539 C C . ASP A 1 195 ? -3.773 10.017 -10.707 1.00 95.81 195 ASP A C 1
ATOM 1541 O O . ASP A 1 195 ? -2.933 10.694 -11.300 1.00 95.81 195 ASP A O 1
ATOM 1545 N N . LEU A 1 196 ? -3.524 9.472 -9.509 1.00 97.50 196 LEU A N 1
ATOM 1546 C CA . LEU A 1 196 ? -2.239 9.611 -8.814 1.00 97.50 196 LEU A CA 1
ATOM 1547 C C . LEU A 1 196 ? -1.094 9.030 -9.648 1.00 97.50 196 LEU A C 1
ATOM 1549 O O . LEU A 1 196 ? -0.059 9.675 -9.802 1.00 97.50 196 LEU A O 1
ATOM 1553 N N . TYR A 1 197 ? -1.285 7.853 -10.248 1.00 95.44 197 TYR A N 1
ATOM 1554 C CA . TYR A 1 197 ? -0.244 7.221 -11.056 1.00 95.44 197 TYR A CA 1
ATOM 1555 C C . TYR A 1 197 ? 0.129 8.049 -12.285 1.00 95.44 197 TYR A C 1
ATOM 1557 O O . TYR A 1 197 ? 1.304 8.197 -12.617 1.00 95.44 197 TYR A O 1
ATOM 1565 N N . ARG A 1 198 ? -0.856 8.626 -12.974 1.00 93.06 198 ARG A N 1
ATOM 1566 C CA . ARG A 1 198 ? -0.599 9.438 -14.173 1.00 93.06 198 ARG A CA 1
ATOM 1567 C C . ARG A 1 198 ? 0.269 10.658 -13.884 1.00 93.06 198 ARG A C 1
ATOM 1569 O O . ARG A 1 198 ? 1.104 10.992 -14.717 1.00 93.06 198 ARG A O 1
ATOM 1576 N N . GLU A 1 199 ? 0.102 11.283 -12.723 1.00 94.81 199 GLU A N 1
ATOM 1577 C CA . GLU A 1 199 ? 0.758 12.555 -12.402 1.00 94.81 199 GLU A CA 1
ATOM 1578 C C . GLU A 1 199 ? 2.023 12.399 -11.556 1.00 94.81 199 GLU A C 1
ATOM 1580 O O . GLU A 1 199 ? 2.981 13.136 -11.764 1.00 94.81 199 GLU A O 1
ATOM 1585 N N . PHE A 1 200 ? 2.072 11.400 -10.670 1.00 96.44 200 PHE A N 1
ATOM 1586 C CA . PHE A 1 200 ? 3.188 11.202 -9.738 1.00 96.44 200 PHE A CA 1
ATOM 1587 C C . PHE A 1 200 ? 4.084 10.001 -10.076 1.00 96.44 200 PHE A C 1
ATOM 1589 O O . PHE A 1 200 ? 5.139 9.839 -9.473 1.00 96.44 200 PHE A O 1
ATOM 1596 N N . SER A 1 201 ? 3.729 9.168 -11.060 1.00 94.69 201 SER A N 1
ATOM 1597 C CA . SER A 1 201 ? 4.568 8.031 -11.488 1.00 94.69 201 SER A CA 1
ATOM 1598 C C . SER A 1 201 ? 4.553 7.776 -12.996 1.00 94.69 201 SER A C 1
ATOM 1600 O O . SER A 1 201 ? 4.860 6.670 -13.450 1.00 94.69 201 SER A O 1
ATOM 1602 N N . SER A 1 202 ? 4.221 8.793 -13.800 1.00 90.25 202 SER A N 1
ATOM 1603 C CA . SER A 1 202 ? 4.186 8.697 -15.272 1.00 90.25 202 SER A CA 1
ATOM 1604 C C . SER A 1 202 ? 3.301 7.547 -15.787 1.00 90.25 202 SER A C 1
ATOM 1606 O O . SER A 1 202 ? 3.619 6.881 -16.770 1.00 90.25 202 SER A O 1
ATOM 1608 N N . GLY A 1 203 ? 2.200 7.272 -15.087 1.00 89.12 203 GLY A N 1
ATOM 1609 C CA . GLY A 1 203 ? 1.243 6.209 -15.396 1.00 89.12 203 GLY A CA 1
ATOM 1610 C C . GLY A 1 203 ? 1.614 4.826 -14.856 1.00 89.12 203 GLY A C 1
ATOM 1611 O O . GLY A 1 203 ? 0.809 3.901 -14.973 1.00 89.12 203 GLY A O 1
ATOM 1612 N N . ARG A 1 204 ? 2.791 4.648 -14.239 1.00 89.56 204 ARG A N 1
ATOM 1613 C CA . ARG A 1 204 ? 3.163 3.372 -13.613 1.00 89.56 204 ARG A CA 1
ATOM 1614 C C . ARG A 1 204 ? 2.352 3.164 -12.341 1.00 89.56 204 ARG A C 1
ATOM 1616 O O . ARG A 1 204 ? 2.331 4.034 -11.480 1.00 89.56 204 ARG A O 1
ATOM 1623 N N . ARG A 1 205 ? 1.762 1.984 -12.167 1.00 90.75 205 ARG A N 1
ATOM 1624 C CA . ARG A 1 205 ? 1.123 1.592 -10.906 1.00 90.75 205 ARG A CA 1
ATOM 1625 C C . ARG A 1 205 ? 2.169 1.467 -9.793 1.00 90.75 205 ARG A C 1
ATOM 1627 O O . ARG A 1 205 ? 2.744 0.403 -9.591 1.00 90.75 205 ARG A O 1
ATOM 1634 N N . ASP A 1 206 ? 2.421 2.566 -9.100 1.00 92.81 206 ASP A N 1
ATOM 1635 C CA . ASP A 1 206 ? 3.470 2.692 -8.098 1.00 92.81 206 ASP A CA 1
ATOM 1636 C C . ASP A 1 206 ? 2.888 3.285 -6.818 1.00 92.81 206 ASP A C 1
ATOM 1638 O O . ASP A 1 206 ? 2.310 4.369 -6.829 1.00 92.81 206 ASP A O 1
ATOM 1642 N N . LEU A 1 207 ? 3.031 2.571 -5.703 1.00 93.25 207 LEU A N 1
ATOM 1643 C CA . LEU A 1 207 ? 2.530 3.027 -4.410 1.00 93.25 207 LEU A CA 1
ATOM 1644 C C . LEU A 1 207 ? 3.230 4.320 -3.943 1.00 93.25 207 LEU A C 1
ATOM 1646 O O . LEU A 1 207 ? 2.621 5.109 -3.222 1.00 93.25 207 LEU A O 1
ATOM 1650 N N . VAL A 1 208 ? 4.452 4.594 -4.419 1.00 95.19 208 VAL A N 1
ATOM 1651 C CA . VAL A 1 208 ? 5.170 5.848 -4.149 1.00 95.19 208 VAL A CA 1
ATOM 1652 C C . VAL A 1 208 ? 4.393 7.057 -4.673 1.00 95.19 208 VAL A C 1
ATOM 1654 O O . VAL A 1 208 ? 4.371 8.078 -4.000 1.00 95.19 208 VAL A O 1
ATOM 1657 N N . ALA A 1 209 ? 3.641 6.924 -5.772 1.00 97.31 209 ALA A N 1
ATOM 1658 C CA . ALA A 1 209 ? 2.801 8.000 -6.309 1.00 97.31 209 ALA A CA 1
ATOM 1659 C C . ALA A 1 209 ? 1.767 8.513 -5.291 1.00 97.31 209 ALA A C 1
ATOM 1661 O O . ALA A 1 209 ? 1.486 9.708 -5.215 1.00 97.31 209 ALA A O 1
ATOM 1662 N N . ILE A 1 210 ? 1.209 7.601 -4.485 1.00 97.75 210 ILE A N 1
ATOM 1663 C CA . ILE A 1 210 ? 0.256 7.944 -3.425 1.00 97.75 210 ILE A CA 1
ATOM 1664 C C . ILE A 1 210 ? 0.977 8.742 -2.336 1.00 97.75 210 ILE A C 1
ATOM 1666 O O . ILE A 1 210 ? 0.490 9.793 -1.921 1.00 97.75 210 ILE A O 1
ATOM 1670 N N . ARG A 1 211 ? 2.152 8.270 -1.900 1.00 96.56 211 ARG A N 1
ATOM 1671 C CA . ARG A 1 211 ? 2.960 8.954 -0.882 1.00 96.56 211 ARG A CA 1
ATOM 1672 C C . ARG A 1 211 ? 3.426 10.329 -1.362 1.00 96.56 211 ARG A C 1
ATOM 1674 O O . ARG A 1 211 ? 3.346 11.279 -0.596 1.00 96.56 211 ARG A O 1
ATOM 1681 N N . ASP A 1 212 ? 3.860 10.456 -2.611 1.00 96.19 212 ASP A N 1
ATOM 1682 C CA . ASP A 1 212 ? 4.375 11.710 -3.165 1.00 96.19 212 ASP A CA 1
ATOM 1683 C C . ASP A 1 212 ? 3.284 12.784 -3.259 1.00 96.19 212 ASP A C 1
ATOM 1685 O O . ASP A 1 212 ? 3.532 13.941 -2.917 1.00 96.19 212 ASP A O 1
ATOM 1689 N N . TYR A 1 213 ? 2.053 12.404 -3.614 1.00 97.69 213 TYR A N 1
ATOM 1690 C CA . TYR A 1 213 ? 0.899 13.304 -3.544 1.00 97.69 213 TYR A CA 1
ATOM 1691 C C . TYR A 1 213 ? 0.602 13.765 -2.107 1.00 97.69 213 TYR A C 1
ATOM 1693 O O . TYR A 1 213 ? 0.431 14.961 -1.861 1.00 97.69 213 TYR A O 1
ATOM 1701 N N . LEU A 1 214 ? 0.590 12.842 -1.136 1.00 97.12 214 LEU A N 1
ATOM 1702 C CA . LEU A 1 214 ? 0.372 13.182 0.278 1.00 97.12 214 LEU A CA 1
ATOM 1703 C C . LEU A 1 214 ? 1.475 14.101 0.806 1.00 97.12 214 LEU A C 1
ATOM 1705 O O . LEU A 1 214 ? 1.188 15.112 1.442 1.00 97.12 214 LEU A O 1
ATOM 1709 N N . ARG A 1 215 ? 2.728 13.799 0.467 1.00 94.56 215 ARG A N 1
ATOM 1710 C CA . ARG A 1 215 ? 3.905 14.587 0.825 1.00 94.56 215 ARG A CA 1
ATOM 1711 C C . ARG A 1 215 ? 3.844 15.987 0.226 1.00 94.56 215 ARG A C 1
ATOM 1713 O O . ARG A 1 215 ? 4.127 16.962 0.919 1.00 94.56 215 ARG A O 1
ATOM 1720 N N . MET A 1 216 ? 3.430 16.110 -1.033 1.00 94.56 216 MET A N 1
ATOM 1721 C CA . MET A 1 216 ? 3.211 17.405 -1.673 1.00 94.56 216 MET A CA 1
ATOM 1722 C C . MET A 1 216 ? 2.185 18.244 -0.895 1.00 94.56 216 MET A C 1
ATOM 1724 O O . MET A 1 216 ? 2.456 19.411 -0.605 1.00 94.56 216 MET A O 1
ATOM 1728 N N . LEU A 1 217 ? 1.033 17.670 -0.533 1.00 94.38 217 LEU A N 1
ATOM 1729 C CA . LEU A 1 217 ? 0.016 18.369 0.261 1.00 94.38 217 LEU A CA 1
ATOM 1730 C C . LEU A 1 217 ? 0.517 18.728 1.666 1.00 94.38 217 LEU A C 1
ATOM 1732 O O . LEU A 1 217 ? 0.312 19.857 2.119 1.00 94.38 217 LEU A O 1
ATOM 1736 N N . TYR A 1 218 ? 1.207 17.797 2.328 1.00 93.88 218 TYR A N 1
ATOM 1737 C CA . TYR A 1 218 ? 1.783 17.981 3.657 1.00 93.88 218 TYR A CA 1
ATOM 1738 C C . TYR A 1 218 ? 2.729 19.186 3.679 1.00 93.88 218 TYR A C 1
ATOM 1740 O O . TYR A 1 218 ? 2.452 20.168 4.368 1.00 93.88 218 TYR A O 1
ATOM 1748 N N . HIS A 1 219 ? 3.765 19.186 2.831 1.00 90.12 219 HIS A N 1
ATOM 1749 C CA . HIS A 1 219 ? 4.767 20.260 2.778 1.00 90.12 219 HIS A CA 1
ATOM 1750 C C . HIS A 1 219 ? 4.218 21.594 2.273 1.00 90.12 219 HIS A C 1
ATOM 1752 O O . HIS A 1 219 ? 4.718 22.646 2.660 1.00 90.12 219 HIS A O 1
ATOM 1758 N N . ARG A 1 220 ? 3.170 21.588 1.441 1.00 86.38 220 ARG A N 1
ATOM 1759 C CA . ARG A 1 220 ? 2.487 22.822 1.016 1.00 86.38 220 ARG A CA 1
ATOM 1760 C C . ARG A 1 220 ? 1.755 23.501 2.170 1.00 86.38 220 ARG A C 1
ATOM 1762 O O . ARG A 1 220 ? 1.687 24.727 2.214 1.00 86.38 220 ARG A O 1
ATOM 1769 N N . SER A 1 221 ? 1.210 22.711 3.090 1.00 76.69 221 SER A N 1
ATOM 1770 C CA . SER A 1 221 ? 0.445 23.218 4.228 1.00 76.69 221 SER A CA 1
ATOM 1771 C C . SER A 1 221 ? 1.322 23.710 5.390 1.00 76.69 221 SER A C 1
ATOM 1773 O O . SER A 1 221 ? 0.874 24.553 6.166 1.00 76.69 221 SER A O 1
ATOM 1775 N N . THR A 1 222 ? 2.581 23.259 5.487 1.00 70.25 222 THR A N 1
ATOM 1776 C CA . THR A 1 222 ? 3.505 23.601 6.586 1.00 70.25 222 THR A CA 1
ATOM 1777 C C . THR A 1 222 ? 3.790 25.103 6.724 1.00 70.25 222 THR A C 1
ATOM 1779 O O . THR A 1 222 ? 3.686 25.613 7.836 1.00 70.25 222 THR A O 1
ATOM 1782 N N . PRO A 1 223 ? 4.102 25.862 5.652 1.00 62.41 223 PRO A N 1
ATOM 1783 C CA . PRO A 1 223 ? 4.398 27.293 5.766 1.00 62.41 223 PRO A CA 1
ATOM 1784 C C . PRO A 1 223 ? 3.155 28.159 6.009 1.00 62.41 223 PRO A C 1
ATOM 1786 O O . PRO A 1 223 ? 3.279 29.324 6.375 1.00 62.41 223 PRO A O 1
ATOM 1789 N N . GLN A 1 224 ? 1.958 27.623 5.756 1.00 59.66 224 GLN A N 1
ATOM 1790 C CA . GLN A 1 224 ? 0.695 28.368 5.784 1.00 59.66 224 GLN A CA 1
ATOM 1791 C C . GLN A 1 224 ? -0.029 28.283 7.134 1.00 59.66 224 GLN A C 1
ATOM 1793 O O . GLN A 1 224 ? -1.064 28.924 7.314 1.00 59.66 224 GLN A O 1
ATOM 1798 N N . SER A 1 225 ? 0.496 27.501 8.079 1.00 61.62 225 SER A N 1
ATOM 1799 C CA . SER A 1 225 ? -0.167 27.183 9.338 1.00 61.62 225 SER A CA 1
ATOM 1800 C C . SER A 1 225 ? 0.756 27.421 10.529 1.00 61.62 225 SER A C 1
ATOM 1802 O O . SER A 1 225 ? 1.871 26.909 10.589 1.00 61.62 225 SER A O 1
ATOM 1804 N N . SER A 1 226 ? 0.267 28.159 11.526 1.00 65.75 226 SER A N 1
ATOM 1805 C CA . SER A 1 226 ? 0.949 28.343 12.813 1.00 65.75 226 SER A CA 1
ATOM 1806 C C . SER A 1 226 ? 0.903 27.096 13.709 1.00 65.75 226 SER A C 1
ATOM 1808 O O . SER A 1 226 ? 1.553 27.075 14.751 1.00 65.75 226 SER A O 1
ATOM 1810 N N . THR A 1 227 ? 0.155 26.059 13.315 1.00 69.62 227 THR A N 1
ATOM 1811 C CA . THR A 1 227 ? -0.033 24.802 14.062 1.00 69.62 227 THR A CA 1
ATOM 1812 C C . THR A 1 227 ? 0.570 23.585 13.347 1.00 69.62 227 THR A C 1
ATOM 1814 O O . THR A 1 227 ? 0.331 22.443 13.745 1.00 69.62 227 THR A O 1
ATOM 1817 N N . GLY A 1 228 ? 1.375 23.816 12.302 1.00 73.44 228 GLY A N 1
ATOM 1818 C CA . GLY A 1 228 ? 1.987 22.772 11.480 1.00 73.44 228 GLY A CA 1
ATOM 1819 C C . GLY A 1 228 ? 1.094 22.300 10.323 1.00 73.44 228 GLY A C 1
ATOM 1820 O O . GLY A 1 228 ? 0.058 22.908 10.055 1.00 73.44 228 GLY A O 1
ATOM 1821 N N . PRO A 1 229 ? 1.485 21.226 9.616 1.00 83.06 229 PRO A N 1
ATOM 1822 C CA . PRO A 1 229 ? 0.821 20.768 8.392 1.00 83.06 229 PRO A CA 1
ATOM 1823 C C . PRO A 1 229 ? -0.673 20.494 8.601 1.00 83.06 229 PRO A C 1
ATOM 1825 O O . PRO A 1 229 ? -1.041 19.907 9.619 1.00 83.06 229 PRO A O 1
ATOM 1828 N N . SER A 1 230 ? -1.532 20.893 7.658 1.00 89.50 230 SER A N 1
ATOM 1829 C CA . SER A 1 230 ? -2.984 20.675 7.754 1.00 89.50 230 SER A CA 1
ATOM 1830 C C . SER A 1 230 ? -3.353 19.212 7.546 1.00 89.50 230 SER A C 1
ATOM 1832 O O . SER A 1 230 ? -4.249 18.715 8.214 1.00 89.50 230 SER A O 1
ATOM 1834 N N . LEU A 1 231 ? -2.649 18.506 6.656 1.00 95.25 231 LEU A N 1
ATOM 1835 C CA . LEU A 1 231 ? -2.925 17.102 6.373 1.00 95.25 231 LEU A CA 1
ATOM 1836 C C . LEU A 1 231 ? -2.577 16.246 7.596 1.00 95.25 231 LEU A C 1
ATOM 1838 O O . LEU A 1 231 ? -1.419 16.203 8.005 1.00 95.25 231 LEU A O 1
ATOM 1842 N N . LYS A 1 232 ? -3.583 15.569 8.160 1.00 95.31 232 LYS A N 1
ATOM 1843 C CA . LYS A 1 232 ? -3.453 14.693 9.336 1.00 95.31 232 LYS A CA 1
ATOM 1844 C C . LYS A 1 232 ? -3.859 13.252 9.067 1.00 95.31 232 LYS A C 1
ATOM 1846 O O . LYS A 1 232 ? -3.355 12.360 9.744 1.00 95.31 232 LYS A O 1
ATOM 1851 N N . TYR A 1 233 ? -4.761 13.015 8.111 1.00 98.00 233 TYR A N 1
ATOM 1852 C CA . TYR A 1 233 ? -5.393 11.706 7.946 1.00 98.00 233 TYR A CA 1
ATOM 1853 C C . TYR A 1 233 ? -5.345 11.180 6.512 1.00 98.00 233 TYR A C 1
ATOM 1855 O O . TYR A 1 233 ? -5.589 11.907 5.548 1.00 98.00 233 TYR A O 1
ATOM 1863 N N . LEU A 1 234 ? -5.121 9.875 6.388 1.00 98.69 234 LEU A N 1
ATOM 1864 C CA . LEU A 1 234 ? -5.286 9.115 5.154 1.00 98.69 234 LEU A CA 1
ATOM 1865 C C . LEU A 1 234 ? -6.291 7.989 5.383 1.00 98.69 234 LEU A C 1
ATOM 1867 O O . LEU A 1 234 ? -6.107 7.151 6.266 1.00 98.69 234 LEU A O 1
ATOM 1871 N N . LEU A 1 235 ? -7.317 7.926 4.538 1.00 98.81 235 LEU A N 1
ATOM 1872 C CA . LEU A 1 235 ? -8.213 6.780 4.456 1.00 98.81 235 LEU A CA 1
ATOM 1873 C C . LEU A 1 235 ? -8.061 6.078 3.111 1.00 98.81 235 LEU A C 1
ATOM 1875 O O . LEU A 1 235 ? -8.306 6.653 2.052 1.00 98.81 235 LEU A O 1
ATOM 1879 N N . LEU A 1 236 ? -7.722 4.797 3.166 1.00 98.81 236 LEU A N 1
ATOM 1880 C CA . LEU A 1 236 ? -7.675 3.912 2.012 1.00 98.81 236 LEU A CA 1
ATOM 1881 C C . LEU A 1 236 ? -8.992 3.133 1.948 1.00 98.81 236 LEU A C 1
ATOM 1883 O O . LEU A 1 236 ? -9.207 2.196 2.718 1.00 98.81 236 LEU A O 1
ATOM 1887 N N . LEU A 1 237 ? -9.900 3.521 1.052 1.00 98.81 237 LEU A N 1
ATOM 1888 C CA . LEU A 1 237 ? -11.172 2.822 0.849 1.00 98.81 237 LEU A CA 1
ATOM 1889 C C . LEU A 1 237 ? -11.035 1.859 -0.332 1.00 98.81 237 LEU A C 1
ATOM 1891 O O . LEU A 1 237 ? -11.281 2.231 -1.480 1.00 98.81 237 LEU A O 1
ATOM 1895 N N . GLY A 1 238 ? -10.629 0.627 -0.036 1.00 98.06 238 GLY A N 1
ATOM 1896 C CA . GLY A 1 238 ? -10.436 -0.440 -1.012 1.00 98.06 238 GLY A CA 1
ATOM 1897 C C . GLY A 1 238 ? -9.464 -1.517 -0.528 1.00 98.06 238 GLY A C 1
ATOM 1898 O O . GLY A 1 238 ? -8.552 -1.266 0.267 1.00 98.06 238 GLY A O 1
ATOM 1899 N N . SER A 1 239 ? -9.659 -2.740 -1.014 1.00 95.69 239 SER A N 1
ATOM 1900 C CA . SER A 1 239 ? -8.765 -3.871 -0.744 1.00 95.69 239 SER A CA 1
ATOM 1901 C C . SER A 1 239 ? -7.349 -3.687 -1.313 1.00 95.69 239 SER A C 1
ATOM 1903 O O . SER A 1 239 ? -7.118 -2.934 -2.262 1.00 95.69 239 SER A O 1
ATOM 1905 N N . THR A 1 240 ? -6.406 -4.421 -0.727 1.00 94.56 240 THR A N 1
ATOM 1906 C CA . THR A 1 240 ? -5.032 -4.605 -1.214 1.00 94.56 240 THR A CA 1
ATOM 1907 C C . THR A 1 240 ? -4.786 -6.090 -1.490 1.00 94.56 240 THR A C 1
ATOM 1909 O O . THR A 1 240 ? -5.629 -6.933 -1.169 1.00 94.56 240 THR A O 1
ATOM 1912 N N . SER A 1 241 ? -3.634 -6.411 -2.070 1.00 92.38 241 SER A N 1
ATOM 1913 C CA . SER A 1 241 ? -3.194 -7.781 -2.314 1.00 92.38 241 SER A CA 1
ATOM 1914 C C . SER A 1 241 ? -1.684 -7.919 -2.166 1.00 92.38 241 SER A C 1
ATOM 1916 O O . SER A 1 241 ? -0.942 -6.970 -2.431 1.00 92.38 241 SER A O 1
ATOM 1918 N N . TYR A 1 242 ? -1.240 -9.127 -1.810 1.00 87.69 242 TYR A N 1
ATOM 1919 C CA . TYR A 1 242 ? 0.165 -9.516 -1.916 1.00 87.69 242 TYR A CA 1
ATOM 1920 C C . TYR A 1 242 ? 0.622 -9.558 -3.388 1.00 87.69 242 TYR A C 1
ATOM 1922 O O . TYR A 1 242 ? 1.789 -9.328 -3.686 1.00 87.69 242 TYR A O 1
ATOM 1930 N N . ASP A 1 243 ? -0.295 -9.780 -4.336 1.00 89.31 243 ASP A N 1
ATOM 1931 C CA . ASP A 1 243 ? -0.002 -9.776 -5.769 1.00 89.31 243 ASP A CA 1
ATOM 1932 C C . ASP A 1 243 ? -0.065 -8.347 -6.337 1.00 89.31 243 ASP A C 1
ATOM 1934 O O . ASP A 1 243 ? -1.056 -7.910 -6.935 1.00 89.31 243 ASP A O 1
ATOM 1938 N N . ALA A 1 244 ? 1.002 -7.578 -6.113 1.00 85.12 244 ALA A N 1
ATOM 1939 C CA . ALA A 1 244 ? 1.111 -6.202 -6.600 1.00 85.12 244 ALA A CA 1
ATOM 1940 C C . ALA A 1 244 ? 1.185 -6.111 -8.135 1.00 85.12 244 ALA A C 1
ATOM 1942 O O . ALA A 1 244 ? 0.693 -5.143 -8.719 1.00 85.12 244 ALA A O 1
ATOM 1943 N N . LEU A 1 245 ? 1.764 -7.129 -8.778 1.00 84.50 245 LEU A N 1
ATOM 1944 C CA . LEU A 1 245 ? 1.973 -7.196 -10.227 1.00 84.50 245 LEU A CA 1
ATOM 1945 C C . LEU A 1 245 ? 0.769 -7.764 -10.986 1.00 84.50 245 LEU A C 1
ATOM 1947 O O . LEU A 1 245 ? 0.765 -7.742 -12.215 1.00 84.50 245 LEU A O 1
ATOM 1951 N N . ASN A 1 246 ? -0.263 -8.209 -10.265 1.00 87.25 246 ASN A N 1
ATOM 1952 C CA . ASN A 1 246 ? -1.503 -8.724 -10.832 1.00 87.25 246 ASN A CA 1
ATOM 1953 C C . ASN A 1 246 ? -1.276 -9.916 -11.777 1.00 87.25 246 ASN A C 1
ATOM 1955 O O . ASN A 1 246 ? -1.847 -9.981 -12.866 1.00 87.25 246 ASN A O 1
ATOM 1959 N N . VAL A 1 247 ? -0.405 -10.836 -11.362 1.00 88.44 247 VAL A N 1
ATOM 1960 C CA . VAL A 1 247 ? -0.063 -12.049 -12.116 1.00 88.44 247 VAL A CA 1
ATOM 1961 C C . VAL A 1 247 ? -1.131 -13.132 -11.926 1.00 88.44 247 VAL A C 1
ATOM 1963 O O . VAL A 1 247 ? -1.330 -13.972 -12.804 1.00 88.44 247 VAL A O 1
ATOM 1966 N N . MET A 1 248 ? -1.842 -13.117 -10.796 1.00 87.62 248 MET A N 1
ATOM 1967 C CA . MET A 1 248 ? -2.876 -14.090 -10.462 1.00 87.62 248 MET A CA 1
ATOM 1968 C C . MET A 1 248 ? -4.269 -13.631 -10.929 1.00 87.62 248 MET A C 1
ATOM 1970 O O . MET A 1 248 ? -4.636 -12.462 -10.775 1.00 87.62 248 MET A O 1
ATOM 1974 N N . PRO A 1 249 ? -5.097 -14.544 -11.473 1.00 90.31 249 PRO A N 1
ATOM 1975 C CA . PRO A 1 249 ? -6.458 -14.215 -11.879 1.00 90.31 249 PRO A CA 1
ATOM 1976 C C . PRO A 1 249 ? -7.339 -13.866 -10.670 1.00 90.31 249 PRO A C 1
ATOM 1978 O O . PRO A 1 249 ? -7.223 -14.466 -9.604 1.00 90.31 249 PRO A O 1
ATOM 1981 N N . GLY A 1 250 ? -8.261 -12.915 -10.850 1.00 87.88 250 GLY A N 1
ATOM 1982 C CA . GLY A 1 250 ? -9.217 -12.514 -9.807 1.00 87.88 250 GLY A CA 1
ATOM 1983 C C . GLY A 1 250 ? -8.619 -11.670 -8.676 1.00 87.88 250 GLY A C 1
ATOM 1984 O O . GLY A 1 250 ? -9.258 -11.488 -7.641 1.00 87.88 250 GLY A O 1
ATOM 1985 N N . ASN A 1 251 ? -7.406 -11.153 -8.857 1.00 90.62 251 ASN A N 1
ATOM 1986 C CA . ASN A 1 251 ? -6.730 -10.338 -7.864 1.00 90.62 251 ASN A CA 1
ATOM 1987 C C . ASN A 1 251 ? -7.439 -8.985 -7.647 1.00 90.62 251 ASN A C 1
ATOM 1989 O O . ASN A 1 251 ? -7.540 -8.151 -8.546 1.00 90.62 251 ASN A O 1
ATOM 1993 N N . LEU A 1 252 ? -7.910 -8.755 -6.419 1.00 89.62 252 LEU A N 1
ATOM 1994 C CA . LEU A 1 252 ? -8.578 -7.519 -6.004 1.00 89.62 252 LEU A CA 1
ATOM 1995 C C . LEU A 1 252 ? -7.603 -6.605 -5.269 1.00 89.62 252 LEU A C 1
ATOM 1997 O O . LEU A 1 252 ? -7.714 -6.361 -4.065 1.00 89.62 252 LEU A O 1
ATOM 2001 N N . ASN A 1 253 ? -6.643 -6.086 -6.021 1.00 92.19 253 ASN A N 1
ATOM 2002 C CA . ASN A 1 253 ? -5.741 -5.051 -5.554 1.00 92.19 253 ASN A CA 1
ATOM 2003 C C . ASN A 1 253 ? -6.303 -3.692 -5.994 1.00 92.19 253 ASN A C 1
ATOM 2005 O O . ASN A 1 253 ? -6.025 -3.251 -7.105 1.00 92.19 253 ASN A O 1
ATOM 2009 N N . HIS A 1 254 ? -7.140 -3.043 -5.183 1.00 94.88 254 HIS A N 1
ATOM 2010 C CA . HIS A 1 254 ? -7.683 -1.720 -5.522 1.00 94.88 254 HIS A CA 1
ATOM 2011 C C . HIS A 1 254 ? -6.673 -0.613 -5.225 1.00 94.88 254 HIS A C 1
ATOM 2013 O O . HIS A 1 254 ? -6.487 0.297 -6.028 1.00 94.88 254 HIS A O 1
ATOM 2019 N N . ILE A 1 255 ? -6.018 -0.703 -4.067 1.00 96.38 255 ILE A N 1
ATOM 2020 C CA . ILE A 1 255 ? -5.004 0.248 -3.620 1.00 96.38 255 ILE A CA 1
ATOM 2021 C C . ILE A 1 255 ? -3.846 -0.572 -3.047 1.00 96.38 255 ILE A C 1
ATOM 2023 O O . ILE A 1 255 ? -4.075 -1.267 -2.050 1.00 96.38 255 ILE A O 1
ATOM 2027 N N . PRO A 1 256 ? -2.637 -0.500 -3.636 1.00 94.50 256 PRO A N 1
ATOM 2028 C CA . PRO A 1 256 ? -1.494 -1.264 -3.156 1.00 94.50 256 PRO A CA 1
ATOM 2029 C C . PRO A 1 256 ? -1.133 -0.874 -1.719 1.00 94.50 256 PRO A C 1
ATOM 2031 O O . PRO A 1 256 ? -1.530 0.178 -1.217 1.00 94.50 256 PRO A O 1
ATOM 2034 N N . THR A 1 257 ? -0.374 -1.741 -1.065 1.00 94.06 257 THR A N 1
ATOM 2035 C CA . THR A 1 257 ? 0.264 -1.494 0.232 1.00 94.06 257 THR A CA 1
ATOM 2036 C C . THR A 1 257 ? 1.762 -1.735 0.075 1.00 94.06 257 THR A C 1
ATOM 2038 O O . THR A 1 257 ? 2.168 -2.421 -0.870 1.00 94.06 257 THR A O 1
ATOM 2041 N N . PHE A 1 258 ? 2.584 -1.161 0.950 1.00 93.50 258 PHE A N 1
ATOM 2042 C CA . PHE A 1 258 ? 4.006 -1.486 0.950 1.00 93.50 258 PHE A CA 1
ATOM 2043 C C . PHE A 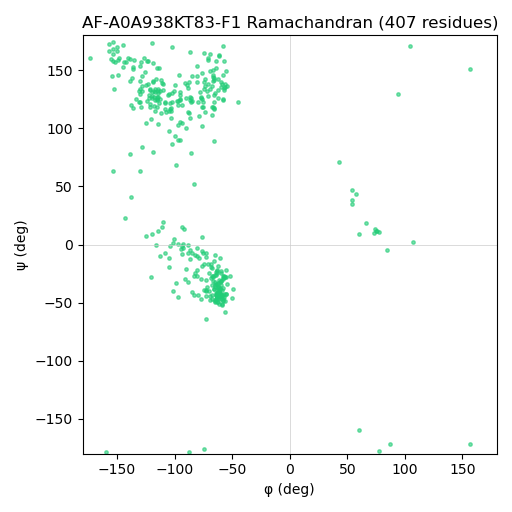1 258 ? 4.195 -2.947 1.358 1.00 93.50 258 PHE A C 1
ATOM 2045 O O . PHE A 1 258 ? 3.497 -3.436 2.246 1.00 93.50 258 PHE A O 1
ATOM 2052 N N . GLN A 1 259 ? 5.151 -3.616 0.721 1.00 91.69 259 GLN A N 1
ATOM 2053 C CA . GLN A 1 259 ? 5.599 -4.956 1.077 1.00 91.69 259 GLN A CA 1
ATOM 2054 C C . GLN A 1 259 ? 7.090 -4.882 1.386 1.00 91.69 259 GLN A C 1
ATOM 2056 O O . GLN A 1 259 ? 7.839 -4.251 0.636 1.00 91.69 259 GLN A O 1
ATOM 2061 N N . SER A 1 260 ? 7.512 -5.506 2.481 1.00 90.44 260 SER A N 1
ATOM 2062 C CA . SER A 1 260 ? 8.923 -5.611 2.849 1.00 90.44 260 SER A CA 1
ATOM 2063 C C . SER A 1 260 ? 9.750 -6.232 1.721 1.00 90.44 260 SER A C 1
ATOM 2065 O O . SER A 1 260 ? 9.287 -7.103 0.986 1.00 90.44 260 SER A O 1
ATOM 2067 N N . TYR A 1 261 ? 11.021 -5.835 1.618 1.00 88.00 261 TYR A N 1
ATOM 2068 C CA . TYR A 1 261 ? 11.960 -6.467 0.682 1.00 88.00 261 TYR A CA 1
ATOM 2069 C C . TYR A 1 261 ? 12.179 -7.953 0.986 1.00 88.00 261 TYR A C 1
ATOM 2071 O O . TYR A 1 261 ? 12.458 -8.743 0.085 1.00 88.00 261 TYR A O 1
ATOM 2079 N N . ASN A 1 262 ? 12.076 -8.330 2.261 1.00 86.31 262 ASN A N 1
ATOM 2080 C CA . ASN A 1 262 ? 12.092 -9.719 2.677 1.00 86.31 262 ASN A CA 1
ATOM 2081 C C . ASN A 1 262 ? 10.722 -10.347 2.390 1.00 86.31 262 ASN A C 1
ATOM 2083 O O . ASN A 1 262 ? 9.691 -9.822 2.805 1.00 86.31 262 ASN A O 1
ATOM 2087 N N . SER A 1 263 ? 10.740 -11.459 1.663 1.00 86.75 263 SER A N 1
ATOM 2088 C CA . SER A 1 263 ? 9.584 -12.316 1.375 1.00 86.75 263 SER A CA 1
ATOM 2089 C C . SER A 1 263 ? 9.826 -13.770 1.794 1.00 86.75 263 SER A C 1
ATOM 2091 O O . SER A 1 263 ? 9.055 -14.669 1.458 1.00 86.75 263 SER A O 1
ATOM 2093 N N . ARG A 1 264 ? 10.944 -14.019 2.482 1.00 86.31 264 ARG A N 1
ATOM 2094 C CA . ARG A 1 264 ? 11.465 -15.341 2.820 1.00 86.31 264 ARG A CA 1
ATOM 2095 C C . ARG A 1 264 ? 11.171 -15.721 4.259 1.00 86.31 264 ARG A C 1
ATOM 2097 O O . ARG A 1 264 ? 10.917 -16.889 4.517 1.00 86.31 264 ARG A O 1
ATOM 2104 N N . ASP A 1 265 ? 11.280 -14.776 5.179 1.00 85.31 265 ASP A N 1
ATOM 2105 C CA . ASP A 1 265 ? 11.168 -15.038 6.610 1.00 85.31 265 ASP A CA 1
ATOM 2106 C C . ASP A 1 265 ? 9.791 -14.608 7.133 1.00 85.31 265 ASP A C 1
ATOM 2108 O O . ASP A 1 265 ? 9.387 -13.481 6.846 1.00 85.31 265 ASP A O 1
ATOM 2112 N N . PRO A 1 266 ? 9.061 -15.446 7.882 1.00 83.38 266 PRO A N 1
ATOM 2113 C CA . PRO A 1 266 ? 7.722 -15.103 8.357 1.00 83.38 266 PRO A CA 1
ATOM 2114 C C . PRO A 1 266 ? 7.688 -13.909 9.322 1.00 83.38 266 PRO A C 1
ATOM 2116 O O . PRO A 1 266 ? 6.669 -13.227 9.375 1.00 83.38 266 PRO A O 1
ATOM 2119 N N . LEU A 1 267 ? 8.771 -13.631 10.055 1.00 83.69 267 LEU A N 1
ATOM 2120 C CA . LEU A 1 267 ? 8.857 -12.497 10.982 1.00 83.69 267 LEU A CA 1
ATOM 2121 C C . LEU A 1 267 ? 9.354 -11.226 10.285 1.00 83.69 267 LEU A C 1
ATOM 2123 O O . LEU A 1 267 ? 8.941 -10.126 10.639 1.00 83.69 267 LEU A O 1
ATOM 2127 N N . GLY A 1 268 ? 10.221 -11.375 9.283 1.00 84.81 268 GLY A N 1
ATOM 2128 C CA . GLY A 1 268 ? 10.750 -10.270 8.481 1.00 84.81 268 GLY A CA 1
ATOM 2129 C C . GLY A 1 268 ? 9.909 -9.898 7.256 1.00 84.81 268 GLY A C 1
ATOM 2130 O O . GLY A 1 268 ? 10.231 -8.916 6.590 1.00 84.81 268 GLY A O 1
ATOM 2131 N N . SER A 1 269 ? 8.870 -10.673 6.922 1.00 88.94 269 SER A N 1
ATOM 2132 C CA . SER A 1 269 ? 7.993 -10.421 5.769 1.00 88.94 269 SER A CA 1
ATOM 2133 C C . SER A 1 269 ? 6.666 -9.817 6.214 1.00 88.94 269 SER A C 1
ATOM 2135 O O . SER A 1 269 ? 5.883 -10.467 6.902 1.00 88.94 269 SER A O 1
ATOM 2137 N N . TYR A 1 270 ? 6.370 -8.593 5.784 1.00 88.31 270 TYR A N 1
ATOM 2138 C CA . TYR A 1 270 ? 5.168 -7.874 6.194 1.00 88.31 270 TYR A CA 1
ATOM 2139 C C . TYR A 1 270 ? 4.633 -6.938 5.111 1.00 88.31 270 TYR A C 1
ATOM 2141 O O . TYR A 1 270 ? 5.327 -6.523 4.183 1.00 88.31 270 TYR A O 1
ATOM 2149 N N . CYS A 1 271 ? 3.359 -6.584 5.266 1.00 91.38 271 CYS A N 1
ATOM 2150 C CA . CYS A 1 271 ? 2.707 -5.514 4.523 1.00 91.38 271 CYS A CA 1
ATOM 2151 C C . CYS A 1 271 ? 2.378 -4.369 5.481 1.00 91.38 271 CYS A C 1
ATOM 2153 O O . CYS A 1 271 ? 1.962 -4.629 6.609 1.00 91.38 271 CYS A O 1
ATOM 2155 N N . SER A 1 272 ? 2.518 -3.114 5.051 1.00 92.06 272 SER A N 1
ATOM 2156 C CA . SER A 1 272 ? 2.155 -1.983 5.909 1.00 92.06 272 SER A CA 1
ATOM 2157 C C . SER A 1 272 ? 1.737 -0.742 5.128 1.00 92.06 272 SER A C 1
ATOM 2159 O O . SER A 1 272 ? 2.410 -0.301 4.201 1.00 92.06 272 SER A O 1
ATOM 2161 N N . ASP A 1 273 ? 0.634 -0.126 5.549 1.00 95.44 273 ASP A N 1
ATOM 2162 C CA . ASP A 1 273 ? 0.203 1.171 5.025 1.00 95.44 273 ASP A CA 1
ATOM 2163 C C . ASP A 1 273 ? 0.929 2.347 5.708 1.00 95.44 273 ASP A C 1
ATOM 2165 O O . ASP A 1 273 ? 0.835 3.472 5.221 1.00 95.44 273 ASP A O 1
ATOM 2169 N N . ALA A 1 274 ? 1.697 2.108 6.784 1.00 93.75 274 ALA A N 1
ATOM 2170 C CA . ALA A 1 274 ? 2.464 3.147 7.483 1.00 93.75 274 ALA A CA 1
ATOM 2171 C C . ALA A 1 274 ? 3.458 3.873 6.562 1.00 93.75 274 ALA A C 1
ATOM 2173 O O . ALA A 1 274 ? 3.713 5.060 6.751 1.00 93.75 274 ALA A O 1
ATOM 2174 N N . PHE A 1 275 ? 3.925 3.199 5.505 1.00 94.94 275 PHE A N 1
ATOM 2175 C CA . PHE A 1 275 ? 4.740 3.785 4.441 1.00 94.94 275 PHE A CA 1
ATOM 2176 C C . PHE A 1 275 ? 4.159 5.091 3.877 1.00 94.94 275 PHE A C 1
ATOM 2178 O O . PHE A 1 275 ? 4.902 6.018 3.554 1.00 94.94 275 PHE A O 1
ATOM 2185 N N . PHE A 1 276 ? 2.831 5.181 3.742 1.00 96.69 276 PHE A N 1
ATOM 2186 C CA . PHE A 1 276 ? 2.174 6.361 3.177 1.00 96.69 276 PHE A CA 1
ATOM 2187 C C . PHE A 1 276 ? 2.182 7.568 4.119 1.00 96.69 276 PHE A C 1
ATOM 2189 O O . PHE A 1 276 ? 1.818 8.653 3.682 1.00 96.69 276 PHE A O 1
ATOM 2196 N N . GLY A 1 277 ? 2.563 7.385 5.385 1.00 95.38 277 GLY A N 1
ATOM 2197 C CA . GLY A 1 277 ? 2.583 8.416 6.421 1.00 95.38 277 GLY A CA 1
ATOM 2198 C C . GLY A 1 277 ? 3.955 9.014 6.696 1.00 95.38 277 GLY A C 1
ATOM 2199 O O . GLY A 1 277 ? 4.050 9.797 7.629 1.00 95.38 277 GLY A O 1
ATOM 2200 N N . LEU A 1 278 ? 4.983 8.639 5.931 1.00 93.88 278 LEU A N 1
ATOM 2201 C CA . LEU A 1 278 ? 6.366 9.089 6.116 1.00 93.88 278 LEU A CA 1
ATOM 2202 C C . LEU A 1 278 ? 6.630 10.369 5.317 1.00 93.88 278 LEU A C 1
ATOM 2204 O O . LEU A 1 278 ? 6.787 10.313 4.085 1.00 93.88 278 LEU A O 1
ATOM 2208 N N . MET A 1 279 ? 6.599 11.526 5.975 1.00 93.62 279 MET A N 1
ATOM 2209 C CA . MET A 1 279 ? 6.621 12.828 5.304 1.00 93.62 279 MET A CA 1
ATOM 2210 C C . MET A 1 279 ? 7.972 13.540 5.401 1.00 93.62 279 MET A C 1
ATOM 2212 O O . MET A 1 279 ? 8.203 14.487 4.635 1.00 93.62 279 MET A O 1
ATOM 2216 N N . ASP A 1 280 ? 8.895 13.081 6.244 1.00 89.75 280 ASP A N 1
ATOM 2217 C CA . ASP A 1 280 ? 10.182 13.742 6.463 1.00 89.75 280 ASP A CA 1
ATOM 2218 C C . ASP A 1 280 ? 11.216 13.422 5.374 1.00 89.75 280 ASP A C 1
ATOM 2220 O O . ASP A 1 280 ? 11.132 12.439 4.640 1.00 89.75 280 ASP A O 1
ATOM 2224 N N . SER A 1 281 ? 12.181 14.319 5.145 1.00 86.88 281 SER A N 1
ATOM 2225 C CA . SER A 1 281 ? 13.187 14.186 4.065 1.00 86.88 281 SER A CA 1
ATOM 2226 C C . SER A 1 281 ? 14.188 13.057 4.272 1.00 86.88 281 SER A C 1
ATOM 2228 O O . SER A 1 281 ? 14.814 12.629 3.305 1.00 86.88 281 SER A O 1
ATOM 2230 N N . THR A 1 282 ? 14.332 12.582 5.504 1.00 86.50 282 THR A N 1
ATOM 2231 C CA . THR A 1 282 ? 15.232 11.487 5.874 1.00 86.50 282 THR A CA 1
ATOM 2232 C C . THR A 1 282 ? 14.550 10.124 5.877 1.00 86.50 282 THR A C 1
ATOM 2234 O O . THR A 1 282 ? 15.216 9.130 6.146 1.00 86.50 282 THR A O 1
ATOM 2237 N N . GLU A 1 283 ? 13.251 10.069 5.585 1.00 86.56 283 GLU A N 1
ATOM 2238 C CA . GLU A 1 283 ? 12.453 8.853 5.691 1.00 86.56 283 GLU A CA 1
ATOM 2239 C C . GLU A 1 283 ? 12.179 8.191 4.343 1.00 86.56 283 GLU A C 1
ATOM 2241 O O . GLU A 1 283 ? 12.386 8.755 3.263 1.00 86.56 283 GLU A O 1
ATOM 2246 N N . GLY A 1 284 ? 11.630 6.978 4.413 1.00 78.44 284 GLY A N 1
ATOM 2247 C CA . GLY A 1 284 ? 11.001 6.334 3.267 1.00 78.44 284 GLY A CA 1
ATOM 2248 C C . GLY A 1 284 ? 11.785 5.183 2.660 1.00 78.44 284 GLY A C 1
ATOM 2249 O O . GLY A 1 284 ? 11.296 4.601 1.688 1.00 78.44 284 GLY A O 1
ATOM 2250 N N . ALA A 1 285 ? 12.936 4.837 3.244 1.00 79.31 285 ALA A N 1
ATOM 2251 C CA . ALA A 1 285 ? 13.556 3.527 3.061 1.00 79.31 285 ALA A CA 1
ATOM 2252 C C . ALA A 1 285 ? 12.654 2.414 3.625 1.00 79.31 285 ALA A C 1
ATOM 2254 O O . ALA A 1 285 ? 12.608 1.337 3.034 1.00 79.31 285 ALA A O 1
ATOM 2255 N N . PHE A 1 286 ? 11.923 2.726 4.712 1.00 80.81 286 PHE A N 1
ATOM 2256 C CA . PHE A 1 286 ? 10.869 1.931 5.341 1.00 80.81 286 PHE A CA 1
ATOM 2257 C C . PHE A 1 286 ? 11.219 0.446 5.451 1.00 80.81 286 PHE A C 1
ATOM 2259 O O . PHE A 1 286 ? 10.693 -0.411 4.742 1.00 80.81 286 PHE A O 1
ATOM 2266 N N . GLY A 1 287 ? 12.165 0.167 6.343 1.00 78.69 287 GLY A N 1
ATOM 2267 C CA . GLY A 1 287 ? 12.621 -1.175 6.669 1.00 78.69 287 GLY A CA 1
ATOM 2268 C C . GLY A 1 287 ? 12.972 -1.280 8.147 1.00 78.69 287 GLY A C 1
ATOM 2269 O O . GLY A 1 287 ? 13.004 -0.279 8.866 1.00 78.69 287 GLY A O 1
ATOM 2270 N N . ASP A 1 288 ? 13.240 -2.498 8.602 1.00 72.31 288 ASP A N 1
ATOM 2271 C CA . ASP A 1 288 ? 13.481 -2.767 10.018 1.00 72.31 288 ASP A CA 1
ATOM 2272 C C . ASP A 1 288 ? 14.654 -1.934 10.550 1.00 72.31 288 ASP A C 1
ATOM 2274 O O . ASP A 1 288 ? 15.757 -1.945 10.003 1.00 72.31 288 ASP A O 1
ATOM 2278 N N . GLY A 1 289 ? 14.402 -1.183 11.625 1.00 73.62 289 GLY A N 1
ATOM 2279 C CA . GLY A 1 289 ? 15.402 -0.316 12.246 1.00 73.62 289 GLY A CA 1
ATOM 2280 C C . GLY A 1 289 ? 15.668 1.008 11.521 1.00 73.62 289 GLY A C 1
ATOM 2281 O O . GLY A 1 289 ? 16.605 1.701 11.910 1.00 73.62 289 GLY A O 1
ATOM 2282 N N . SER A 1 290 ? 14.863 1.399 10.521 1.00 79.88 290 SER A N 1
ATOM 2283 C CA . SER A 1 290 ? 15.029 2.697 9.841 1.00 79.88 290 SER A CA 1
ATOM 2284 C C . SER A 1 290 ? 14.815 3.903 10.762 1.00 79.88 290 SER A C 1
ATOM 2286 O O . SER A 1 290 ? 15.336 4.980 10.491 1.00 79.88 290 SER A O 1
ATOM 2288 N N . GLY A 1 291 ? 14.076 3.727 11.863 1.00 81.50 291 GLY A N 1
ATOM 2289 C CA . GLY A 1 291 ? 13.723 4.813 12.779 1.00 81.50 291 GLY A CA 1
ATOM 2290 C C . GLY A 1 291 ? 12.664 5.770 12.222 1.00 81.50 291 GLY A C 1
ATOM 2291 O O . GLY A 1 291 ? 12.420 6.802 12.846 1.00 81.50 291 GLY A O 1
ATOM 2292 N N . ASP A 1 292 ? 12.042 5.419 11.090 1.00 88.12 292 ASP A N 1
ATOM 2293 C CA . ASP A 1 292 ? 10.962 6.184 10.462 1.00 88.12 292 ASP A CA 1
ATOM 2294 C C . ASP A 1 292 ? 9.765 6.326 11.422 1.00 88.12 292 ASP A C 1
ATOM 2296 O O . ASP A 1 292 ? 9.393 5.383 12.134 1.00 88.12 292 ASP A O 1
ATOM 2300 N N . ARG A 1 293 ? 9.140 7.505 11.441 1.00 88.81 293 ARG A N 1
ATOM 2301 C CA . ARG A 1 293 ? 7.995 7.839 12.289 1.00 88.81 293 ARG A CA 1
ATOM 2302 C C . ARG A 1 293 ? 6.823 8.287 11.429 1.00 88.81 293 ARG A C 1
ATOM 2304 O O . ARG A 1 293 ? 6.962 9.030 10.476 1.00 88.81 293 ARG A O 1
ATOM 2311 N N . MET A 1 294 ? 5.625 7.829 11.777 1.00 91.50 294 MET A N 1
ATOM 2312 C CA . MET A 1 294 ? 4.431 8.229 11.037 1.00 91.50 294 MET A CA 1
ATOM 2313 C C . MET A 1 294 ? 3.995 9.649 11.409 1.00 91.50 294 MET A C 1
ATOM 2315 O O . MET A 1 294 ? 3.717 9.920 12.578 1.00 91.50 294 MET A O 1
ATOM 2319 N N . ASP A 1 295 ? 3.828 10.503 10.401 1.00 93.38 295 ASP A N 1
ATOM 2320 C CA . ASP A 1 295 ? 3.286 11.860 10.537 1.00 93.38 295 ASP A CA 1
ATOM 2321 C C . ASP A 1 295 ? 1.758 11.918 10.386 1.00 93.38 295 ASP A C 1
ATOM 2323 O O . ASP A 1 295 ? 1.112 12.873 10.825 1.00 93.38 295 ASP A O 1
ATOM 2327 N N . LEU A 1 296 ? 1.166 10.905 9.740 1.00 95.75 296 LEU A N 1
ATOM 2328 C CA . LEU A 1 296 ? -0.261 10.841 9.417 1.00 95.75 296 LEU A CA 1
ATOM 2329 C C . LEU A 1 296 ? -0.956 9.679 10.135 1.00 95.75 296 LEU A C 1
ATOM 2331 O O . LEU A 1 296 ? -0.424 8.573 10.216 1.00 95.75 296 LEU A O 1
ATOM 2335 N N . GLY A 1 297 ? -2.196 9.901 10.573 1.00 97.25 297 GLY A N 1
ATOM 2336 C CA . GLY A 1 297 ? -3.102 8.833 10.990 1.00 97.25 297 GLY A CA 1
ATOM 2337 C C . GLY A 1 297 ? -3.661 8.104 9.769 1.00 97.25 297 GLY A C 1
ATOM 2338 O O . GLY A 1 297 ? -4.351 8.708 8.947 1.00 97.25 297 GLY A O 1
ATOM 2339 N N . ILE A 1 298 ? -3.374 6.808 9.643 1.00 98.00 298 ILE A N 1
ATOM 2340 C CA . ILE A 1 298 ? -3.744 6.014 8.466 1.00 98.00 298 ILE A CA 1
ATOM 2341 C C . ILE A 1 298 ? -4.752 4.939 8.847 1.00 98.00 298 ILE A C 1
ATOM 2343 O O . ILE A 1 298 ? -4.533 4.170 9.780 1.00 98.00 298 ILE A O 1
ATOM 2347 N N . GLY A 1 299 ? -5.838 4.858 8.085 1.00 97.81 299 GLY A N 1
ATOM 2348 C CA . GLY A 1 299 ? -6.811 3.777 8.172 1.00 97.81 299 GLY A CA 1
ATOM 2349 C C . GLY A 1 299 ? -7.083 3.165 6.805 1.00 97.81 299 GLY A C 1
ATOM 2350 O O . GLY A 1 299 ? -7.141 3.866 5.795 1.00 97.81 299 GLY A O 1
ATOM 2351 N N . ARG A 1 300 ? -7.313 1.851 6.767 1.00 98.38 300 ARG A N 1
ATOM 2352 C CA . ARG A 1 300 ? -7.820 1.158 5.580 1.00 98.38 300 ARG A CA 1
ATOM 2353 C C . ARG A 1 300 ? -9.174 0.531 5.871 1.00 98.38 300 ARG A C 1
ATOM 2355 O O . ARG A 1 300 ? -9.341 -0.191 6.847 1.00 98.38 300 ARG A O 1
ATOM 2362 N N . ILE A 1 301 ? -10.121 0.753 4.967 1.00 98.44 301 ILE A N 1
ATOM 2363 C CA . ILE A 1 301 ? -11.377 0.012 4.878 1.00 98.44 301 ILE A CA 1
ATOM 2364 C C . ILE A 1 301 ? -11.236 -0.945 3.678 1.00 98.44 301 ILE A C 1
ATOM 2366 O O . ILE A 1 301 ? -11.404 -0.513 2.534 1.00 98.44 301 ILE A O 1
ATOM 2370 N N . PRO A 1 302 ? -10.881 -2.230 3.892 1.00 97.12 302 PRO A N 1
ATOM 2371 C CA . PRO A 1 302 ? -10.436 -3.144 2.833 1.00 97.12 302 PRO A CA 1
ATOM 2372 C C . PRO A 1 302 ? -11.605 -3.791 2.071 1.00 97.12 302 PRO A C 1
ATOM 2374 O O . PRO A 1 302 ? -11.693 -5.010 1.935 1.00 97.12 302 PRO A O 1
ATOM 2377 N N . VAL A 1 303 ? -12.525 -2.967 1.577 1.00 97.94 303 VAL A N 1
ATOM 2378 C CA . VAL A 1 303 ? -13.734 -3.411 0.870 1.00 97.94 303 VAL A CA 1
ATOM 2379 C C . VAL A 1 303 ? -13.406 -3.918 -0.532 1.00 97.94 303 VAL A C 1
ATOM 2381 O O . VAL A 1 303 ? -12.536 -3.381 -1.226 1.00 97.94 303 VAL A O 1
ATOM 2384 N N . ARG A 1 304 ? -14.109 -4.974 -0.941 1.00 95.94 304 ARG A N 1
ATOM 2385 C CA . ARG A 1 304 ? -13.948 -5.640 -2.241 1.00 95.94 304 ARG A CA 1
ATOM 2386 C C . ARG A 1 304 ? -15.065 -5.315 -3.227 1.00 95.94 304 ARG A C 1
ATOM 2388 O O . ARG A 1 304 ? -14.868 -5.463 -4.427 1.00 95.94 304 ARG A O 1
ATOM 2395 N N . ASP A 1 305 ? -16.203 -4.839 -2.732 1.00 96.38 305 ASP A N 1
ATOM 2396 C CA . ASP A 1 305 ? -17.374 -4.488 -3.529 1.00 96.38 305 ASP A CA 1
ATOM 2397 C C . ASP A 1 305 ? -18.186 -3.349 -2.883 1.00 96.38 305 ASP A C 1
ATOM 2399 O O . ASP A 1 305 ? -17.958 -2.946 -1.736 1.00 96.38 305 ASP A O 1
ATOM 2403 N N . ALA A 1 306 ? -19.152 -2.819 -3.639 1.00 95.94 306 ALA A N 1
ATOM 2404 C CA . ALA A 1 306 ? -19.982 -1.694 -3.215 1.00 95.94 306 ALA A CA 1
ATOM 2405 C C . ALA A 1 306 ? -20.910 -2.032 -2.032 1.00 95.94 306 ALA A C 1
ATOM 2407 O O . ALA A 1 306 ? -21.261 -1.139 -1.256 1.00 95.94 306 ALA A O 1
ATOM 2408 N N . GLY A 1 307 ? -21.301 -3.299 -1.865 1.00 98.19 307 GLY A N 1
ATOM 2409 C CA . GLY A 1 307 ? -22.124 -3.751 -0.744 1.00 98.19 307 GLY A CA 1
ATOM 2410 C C . GLY A 1 307 ? -21.348 -3.688 0.569 1.00 98.19 307 GLY A C 1
ATOM 2411 O O . GLY A 1 307 ? -21.815 -3.085 1.537 1.00 98.19 307 GLY A O 1
ATOM 2412 N N . GLN A 1 308 ? -20.120 -4.212 0.574 1.00 98.44 308 GLN A N 1
ATOM 2413 C CA . GLN A 1 308 ? -19.201 -4.101 1.708 1.00 98.44 308 GLN A CA 1
ATOM 2414 C C . GLN A 1 308 ? -18.882 -2.638 2.029 1.00 98.44 308 GLN A C 1
ATOM 2416 O O . GLN A 1 308 ? -18.930 -2.242 3.194 1.00 98.44 308 GLN A O 1
ATOM 2421 N N . ALA A 1 309 ? -18.613 -1.816 1.008 1.00 98.38 309 ALA A N 1
ATOM 2422 C CA . ALA A 1 309 ? -18.372 -0.385 1.188 1.00 98.38 309 ALA A CA 1
ATOM 2423 C C . ALA A 1 309 ? -19.566 0.305 1.864 1.00 98.38 309 ALA A C 1
ATOM 2425 O O . ALA A 1 309 ? -19.396 0.993 2.868 1.00 98.38 309 ALA A O 1
ATOM 2426 N N . THR A 1 310 ? -20.783 0.046 1.384 1.00 98.69 310 THR A N 1
ATOM 2427 C CA . THR A 1 310 ? -22.021 0.609 1.947 1.00 98.69 310 THR A CA 1
ATOM 2428 C C . THR A 1 310 ? -22.238 0.176 3.400 1.00 98.69 310 THR A C 1
ATOM 2430 O O . THR A 1 310 ? -22.600 0.998 4.242 1.00 98.69 310 THR A O 1
ATOM 2433 N N . ALA A 1 311 ? -21.961 -1.088 3.732 1.00 98.62 311 ALA A N 1
ATOM 2434 C CA . ALA A 1 311 ? -22.043 -1.575 5.108 1.00 98.62 311 ALA A CA 1
ATOM 2435 C C . ALA A 1 311 ? -21.052 -0.855 6.041 1.00 98.62 311 ALA A C 1
ATOM 2437 O O . ALA A 1 311 ? -21.390 -0.549 7.184 1.00 98.62 311 ALA A O 1
ATOM 2438 N N . MET A 1 312 ? -19.844 -0.544 5.561 1.00 98.56 312 MET A N 1
ATOM 2439 C CA . MET A 1 312 ? -18.852 0.211 6.332 1.00 98.56 312 MET A CA 1
ATOM 2440 C C . MET A 1 312 ? -19.267 1.669 6.544 1.00 98.56 312 MET A C 1
ATOM 2442 O O . MET A 1 312 ? -19.189 2.142 7.676 1.00 98.56 312 MET A O 1
ATOM 2446 N N . VAL A 1 313 ? -19.773 2.348 5.506 1.00 98.62 313 VAL A N 1
ATOM 2447 C CA . VAL A 1 313 ? -20.320 3.713 5.636 1.00 98.62 313 VAL A CA 1
ATOM 2448 C C . VAL A 1 313 ? -21.419 3.753 6.692 1.00 98.62 313 VAL A C 1
ATOM 2450 O O . VAL A 1 313 ? -21.381 4.587 7.595 1.00 98.62 313 VAL A O 1
ATOM 2453 N N . ARG A 1 314 ? -22.364 2.810 6.617 1.00 98.56 314 ARG A N 1
ATOM 2454 C CA . ARG A 1 314 ? -23.470 2.720 7.568 1.00 98.56 314 ARG A CA 1
ATOM 2455 C C . ARG A 1 314 ? -22.971 2.570 9.005 1.00 98.56 314 ARG A C 1
ATOM 2457 O O . ARG A 1 314 ? -23.450 3.287 9.873 1.00 98.56 314 ARG A O 1
ATOM 2464 N N . LYS A 1 315 ? -21.991 1.694 9.254 1.00 97.75 315 LYS A N 1
ATOM 2465 C CA . LYS A 1 315 ? -21.405 1.525 10.595 1.00 97.75 315 LYS A CA 1
ATOM 2466 C C . LYS A 1 315 ? -20.765 2.812 11.120 1.00 97.75 315 LYS A C 1
ATOM 2468 O O . LYS A 1 315 ? -20.943 3.126 12.291 1.00 97.75 315 LYS A O 1
ATOM 2473 N N . ILE A 1 316 ? -20.051 3.559 10.273 1.00 98.12 316 ILE A N 1
ATOM 2474 C CA . ILE A 1 316 ? -19.435 4.843 10.654 1.00 98.12 316 ILE A CA 1
ATOM 2475 C C . ILE A 1 316 ? -20.518 5.855 11.047 1.00 98.12 316 ILE A C 1
ATOM 2477 O O . ILE A 1 316 ? -20.447 6.455 12.115 1.00 98.12 316 ILE A O 1
ATOM 2481 N N . GLN A 1 317 ? -21.548 6.006 10.213 1.00 98.06 317 GLN A N 1
ATOM 2482 C CA . GLN A 1 317 ? -22.654 6.931 10.469 1.00 98.06 317 GLN A CA 1
ATOM 2483 C C . GLN A 1 317 ? -23.437 6.555 11.732 1.00 98.06 317 GLN A C 1
ATOM 2485 O O . GLN A 1 317 ? -23.699 7.417 12.566 1.00 98.06 317 GLN A O 1
ATOM 2490 N N . GLU A 1 318 ? -23.760 5.271 11.910 1.00 97.00 318 GLU A N 1
ATOM 2491 C CA . GLU A 1 318 ? -24.457 4.780 13.103 1.00 97.00 318 GLU A CA 1
ATOM 2492 C C . GLU A 1 318 ? -23.613 4.945 14.376 1.00 97.00 318 GLU A C 1
ATOM 2494 O O . GLU A 1 318 ? -24.166 5.258 15.423 1.00 97.00 318 GLU A O 1
ATOM 2499 N N . TYR A 1 319 ? -22.287 4.794 14.311 1.00 96.62 319 TYR A N 1
ATOM 2500 C CA . TYR A 1 319 ? -21.412 5.020 15.468 1.00 96.62 319 TYR A CA 1
ATOM 2501 C C . TYR A 1 319 ? -21.411 6.488 15.935 1.00 96.62 319 TYR A C 1
ATOM 2503 O O . TYR A 1 319 ? -21.348 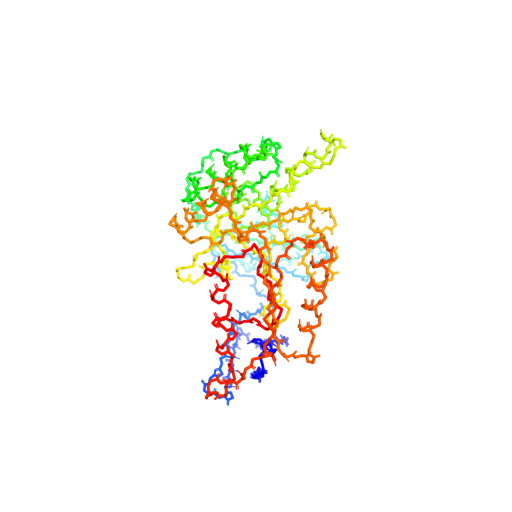6.766 17.139 1.00 96.62 319 TYR A O 1
ATOM 2511 N N . LEU A 1 320 ? -21.491 7.428 14.988 1.00 96.44 320 LEU A N 1
ATOM 2512 C CA . LEU A 1 320 ? -21.505 8.868 15.259 1.0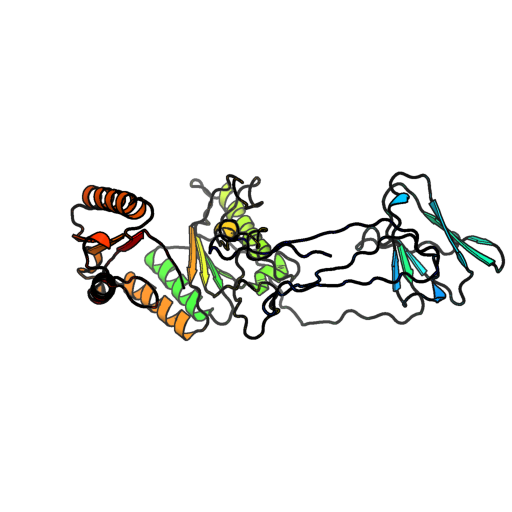0 96.44 320 LEU A CA 1
ATOM 2513 C C . LEU A 1 320 ? -22.898 9.391 15.646 1.00 96.44 320 LEU A C 1
ATOM 2515 O O . LEU A 1 320 ? -22.995 10.393 16.356 1.00 96.44 320 LEU A O 1
ATOM 2519 N N . ASP A 1 321 ? -23.968 8.703 15.242 1.00 96.06 321 ASP A N 1
ATOM 2520 C CA . ASP A 1 321 ? -25.352 9.079 15.532 1.00 96.06 321 ASP A CA 1
ATOM 2521 C C . ASP A 1 321 ? -25.669 8.989 17.044 1.00 96.06 321 ASP A C 1
ATOM 2523 O O . ASP A 1 321 ? -25.670 7.898 17.633 1.00 96.06 321 ASP A O 1
ATOM 2527 N N . PRO A 1 322 ? -26.003 10.115 17.710 1.00 95.38 322 PRO A N 1
ATOM 2528 C CA . PRO A 1 322 ? -26.383 10.114 19.118 1.00 95.38 322 PRO A CA 1
ATOM 2529 C C . PRO A 1 322 ? -27.568 9.198 19.453 1.00 95.38 322 PRO A C 1
ATOM 2531 O O . PRO A 1 322 ? -27.626 8.691 20.573 1.00 95.38 322 PRO A O 1
ATOM 2534 N N . SER A 1 323 ? -28.479 8.949 18.505 1.00 96.44 323 SER A N 1
ATOM 2535 C CA . SER A 1 323 ? -29.648 8.079 18.692 1.00 96.44 323 SER A CA 1
ATOM 2536 C C . SER A 1 323 ? -29.298 6.589 18.797 1.00 96.44 323 SER A C 1
ATOM 2538 O O . SER A 1 323 ? -30.106 5.797 19.281 1.00 96.44 323 SER A O 1
ATOM 2540 N N . LYS A 1 324 ? -28.087 6.197 18.376 1.00 94.19 324 LYS A N 1
ATOM 2541 C CA . LYS A 1 324 ? -27.575 4.815 18.421 1.00 94.19 324 LYS A CA 1
ATOM 2542 C C . LYS A 1 324 ? -26.705 4.529 19.645 1.00 94.19 324 LYS A C 1
ATOM 2544 O O . LYS A 1 324 ? -26.193 3.419 19.810 1.00 94.19 324 LYS A O 1
ATOM 2549 N N . ARG A 1 325 ? -26.515 5.521 20.519 1.00 92.94 325 ARG A N 1
ATOM 2550 C CA . ARG A 1 325 ? -25.746 5.359 21.757 1.00 92.94 325 ARG A CA 1
ATOM 2551 C C . ARG A 1 325 ? -26.455 4.386 22.698 1.00 92.94 325 ARG A C 1
ATOM 2553 O O . ARG A 1 325 ? -27.675 4.386 22.808 1.00 92.94 325 ARG A O 1
ATOM 2560 N N . GLY A 1 326 ? -25.672 3.583 23.410 1.00 93.50 326 GLY A N 1
ATOM 2561 C CA . GLY A 1 326 ? -26.189 2.623 24.377 1.00 93.50 326 GLY A CA 1
ATOM 2562 C C . GLY A 1 326 ? -25.135 2.186 25.393 1.00 93.50 326 GLY A C 1
ATOM 2563 O O . GLY A 1 326 ? -23.996 2.662 25.334 1.00 93.50 326 GLY A O 1
ATOM 2564 N N . PRO A 1 327 ? -25.501 1.272 26.312 1.00 93.81 327 PRO A N 1
ATOM 2565 C CA . PRO A 1 327 ? -24.621 0.799 27.385 1.00 93.81 327 PRO A CA 1
ATOM 2566 C C . PRO A 1 327 ? -23.298 0.201 26.895 1.00 93.81 327 PRO A C 1
ATOM 2568 O O . PRO A 1 327 ? -22.290 0.328 27.582 1.00 93.81 327 PRO A O 1
ATOM 2571 N N . TRP A 1 328 ? -23.282 -0.364 25.680 1.00 94.62 328 TRP A N 1
ATOM 2572 C CA . TRP A 1 328 ? -22.093 -0.925 25.028 1.00 94.62 328 TRP A CA 1
ATOM 2573 C C . TRP A 1 328 ? -20.899 0.042 24.999 1.00 94.62 328 TRP A C 1
ATOM 2575 O O . TRP A 1 328 ? -19.756 -0.400 25.028 1.00 94.62 328 TRP A O 1
ATOM 2585 N N . ARG A 1 329 ? -21.136 1.365 25.012 1.00 94.31 329 ARG A N 1
ATOM 2586 C CA . ARG A 1 329 ? -20.077 2.392 25.051 1.00 94.31 329 ARG A CA 1
ATOM 2587 C C . ARG A 1 329 ? -19.263 2.403 26.349 1.00 94.31 329 ARG A C 1
ATOM 2589 O O . ARG A 1 329 ? -18.221 3.043 26.381 1.00 94.31 329 ARG A O 1
ATOM 2596 N N . ASN A 1 330 ? -19.733 1.735 27.398 1.00 95.31 330 ASN A N 1
ATOM 2597 C CA . ASN A 1 330 ? -19.015 1.606 28.664 1.00 95.31 330 ASN A CA 1
ATOM 2598 C C . ASN A 1 330 ? -18.382 0.221 28.841 1.00 95.31 330 ASN A C 1
ATOM 2600 O O . ASN A 1 330 ? -17.752 -0.003 29.862 1.00 95.31 330 ASN A O 1
ATOM 2604 N N . GLU A 1 331 ? -18.550 -0.710 27.902 1.00 97.19 331 GLU A N 1
ATOM 2605 C CA . GLU A 1 331 ? -18.092 -2.098 28.034 1.00 97.19 331 GLU A CA 1
ATOM 2606 C C . GLU A 1 331 ? -16.727 -2.291 27.348 1.00 97.19 331 GLU A C 1
ATOM 2608 O O . GLU A 1 331 ? -16.581 -2.032 26.149 1.00 97.19 331 GLU A O 1
ATOM 2613 N N . PHE A 1 332 ? -15.735 -2.768 28.104 1.00 97.81 332 PHE A N 1
ATOM 2614 C CA . PHE A 1 332 ? -14.366 -3.042 27.658 1.00 97.81 332 PHE A CA 1
ATOM 2615 C C . PHE A 1 332 ? -14.039 -4.514 27.899 1.00 97.81 332 PHE A C 1
ATOM 2617 O O . PHE A 1 332 ? -14.087 -4.993 29.033 1.00 97.81 332 PHE A O 1
ATOM 2624 N N . VAL A 1 333 ? -13.699 -5.244 26.842 1.00 98.06 333 VAL A N 1
ATOM 2625 C CA . VAL A 1 333 ? -13.452 -6.686 26.894 1.00 98.06 333 VAL A CA 1
ATOM 2626 C C . VAL A 1 333 ? -11.992 -6.962 26.565 1.00 98.06 333 VAL A C 1
ATOM 2628 O O . VAL A 1 333 ? -11.500 -6.556 25.518 1.00 98.06 333 VAL A O 1
ATOM 2631 N N . PHE A 1 334 ? -11.307 -7.669 27.454 1.00 98.12 334 PHE A N 1
ATOM 2632 C CA . PHE A 1 334 ? -9.899 -8.016 27.319 1.00 98.12 334 PHE A CA 1
ATOM 2633 C C . PHE A 1 334 ? -9.748 -9.529 27.299 1.00 98.12 334 PHE A C 1
ATOM 2635 O O . PHE A 1 334 ? -10.241 -10.219 28.195 1.00 98.12 334 PHE A O 1
ATOM 2642 N N . VAL A 1 335 ? -9.091 -10.032 26.262 1.00 97.56 335 VAL A N 1
ATOM 2643 C CA . VAL A 1 335 ? -8.903 -11.453 25.994 1.00 97.56 335 VAL A CA 1
ATOM 2644 C C . VAL A 1 335 ? -7.410 -11.752 25.970 1.00 97.56 335 VAL A C 1
ATOM 2646 O O . VAL A 1 335 ? -6.665 -11.043 25.295 1.00 97.56 335 VAL A O 1
ATOM 2649 N N . ALA A 1 336 ? -6.984 -12.790 26.685 1.00 97.25 336 ALA A N 1
ATOM 2650 C CA . ALA A 1 336 ? -5.588 -13.216 26.709 1.00 97.25 336 ALA A CA 1
ATOM 2651 C C . ALA A 1 336 ? -5.456 -14.717 26.451 1.00 97.25 336 ALA A C 1
ATOM 2653 O O . ALA A 1 336 ? -6.180 -15.514 27.055 1.00 97.25 336 ALA A O 1
ATOM 2654 N N . ASP A 1 337 ? -4.518 -15.067 25.577 1.00 93.38 337 ASP A N 1
ATOM 2655 C CA . ASP A 1 337 ? -3.999 -16.422 25.379 1.00 93.38 337 ASP A CA 1
ATOM 2656 C C . ASP A 1 337 ? -3.132 -16.872 26.580 1.00 93.38 337 ASP A C 1
ATOM 2658 O O . ASP A 1 337 ? -2.684 -16.042 27.377 1.00 93.38 337 ASP A O 1
ATOM 2662 N N . ASP A 1 338 ? -2.920 -18.181 26.732 1.00 91.50 338 ASP A N 1
ATOM 2663 C CA . ASP A 1 338 ? -2.220 -18.830 27.855 1.00 91.50 338 ASP A CA 1
ATOM 2664 C C . ASP A 1 338 ? -0.768 -19.245 27.537 1.00 91.50 338 ASP A C 1
ATOM 2666 O O . ASP A 1 338 ? -0.071 -19.816 28.377 1.00 91.50 338 ASP A O 1
ATOM 2670 N N . GLN A 1 339 ? -0.294 -18.963 26.322 1.00 89.88 339 GLN A N 1
ATOM 2671 C CA . GLN A 1 339 ? 1.026 -19.387 25.852 1.00 89.88 339 GLN A CA 1
ATOM 2672 C C . GLN A 1 339 ? 2.162 -18.404 26.201 1.00 89.88 339 GLN A C 1
ATOM 2674 O O . GLN A 1 339 ? 1.974 -17.385 26.868 1.00 89.88 339 GLN A O 1
ATOM 2679 N N . ASP A 1 340 ? 3.380 -18.749 25.766 1.00 90.62 340 ASP A N 1
ATOM 2680 C CA . ASP A 1 340 ? 4.592 -17.924 25.862 1.00 90.62 340 ASP A CA 1
ATOM 2681 C C . ASP A 1 340 ? 4.923 -17.438 27.278 1.00 90.62 340 ASP A C 1
ATOM 2683 O O . ASP A 1 340 ? 5.226 -16.267 27.512 1.00 90.62 340 ASP A O 1
ATOM 2687 N N . TYR A 1 341 ? 4.872 -18.358 28.247 1.00 93.00 341 TYR A N 1
ATOM 2688 C CA . TYR A 1 341 ? 5.195 -18.074 29.650 1.00 93.00 341 TYR A CA 1
ATOM 2689 C C . TYR A 1 341 ? 4.382 -16.896 30.223 1.00 93.00 341 TYR A C 1
ATOM 2691 O O . TYR A 1 341 ? 4.901 -16.099 31.007 1.00 93.00 341 TYR A O 1
ATOM 2699 N N . ASN A 1 342 ? 3.101 -16.803 29.844 1.00 93.44 342 ASN A N 1
ATOM 2700 C CA . ASN A 1 342 ? 2.146 -15.780 30.277 1.00 93.44 342 ASN A CA 1
ATOM 2701 C C . ASN A 1 342 ? 2.455 -14.347 29.815 1.00 93.44 342 ASN A C 1
ATOM 2703 O O . ASN A 1 342 ? 1.896 -13.412 30.389 1.00 93.44 342 ASN A O 1
ATOM 2707 N N . ILE A 1 343 ? 3.296 -14.124 28.796 1.00 95.06 343 ILE A N 1
ATOM 2708 C CA . ILE A 1 343 ? 3.549 -12.758 28.297 1.00 95.06 343 ILE A CA 1
ATOM 2709 C C . ILE A 1 343 ? 2.247 -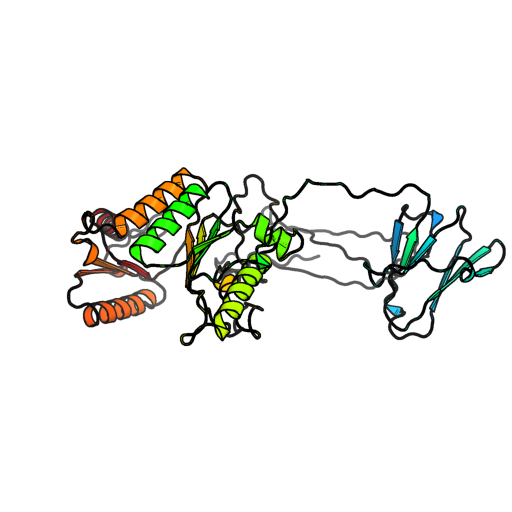12.068 27.859 1.00 95.06 343 ILE A C 1
ATOM 2711 O O . ILE A 1 343 ? 1.962 -10.957 28.299 1.00 95.06 343 ILE A O 1
ATOM 2715 N N . HIS A 1 344 ? 1.391 -12.779 27.119 1.00 95.31 344 HIS A N 1
ATOM 2716 C CA . HIS A 1 344 ? 0.103 -12.269 26.639 1.00 95.31 344 HIS A CA 1
ATOM 2717 C C . HIS A 1 344 ? -0.840 -11.911 27.788 1.00 95.31 344 HIS A C 1
ATOM 2719 O O . HIS A 1 344 ? -1.477 -10.858 27.775 1.00 95.31 344 HIS A O 1
ATOM 2725 N N . LEU A 1 345 ? -0.899 -12.766 28.812 1.00 95.75 345 LEU A N 1
ATOM 2726 C CA . LEU A 1 345 ? -1.679 -12.529 30.024 1.00 95.75 345 LEU A CA 1
ATOM 2727 C C . LEU A 1 345 ? -1.160 -11.319 30.809 1.00 95.75 345 LEU A C 1
ATOM 2729 O O . LEU A 1 345 ? -1.965 -10.511 31.271 1.00 95.75 345 LEU A O 1
ATOM 2733 N N . ASN A 1 346 ? 0.159 -11.189 30.959 1.00 96.12 346 ASN A N 1
ATOM 2734 C CA . ASN A 1 346 ? 0.783 -10.090 31.693 1.00 96.12 346 ASN A CA 1
ATOM 2735 C C . ASN A 1 346 ? 0.527 -8.744 31.000 1.00 96.12 346 ASN A C 1
ATOM 2737 O O . ASN A 1 346 ? 0.054 -7.812 31.654 1.00 96.12 346 ASN A O 1
ATOM 2741 N N . ASP A 1 347 ? 0.736 -8.670 29.682 1.00 95.75 347 ASP A N 1
ATOM 2742 C CA . ASP A 1 347 ? 0.465 -7.473 28.875 1.00 95.75 347 ASP A CA 1
ATOM 2743 C C . ASP A 1 347 ? -1.027 -7.105 28.914 1.00 95.75 347 ASP A C 1
ATOM 2745 O O . ASP A 1 347 ? -1.410 -5.940 29.065 1.00 95.75 347 ASP A O 1
ATOM 2749 N N . CYS A 1 348 ? -1.902 -8.113 28.839 1.00 96.81 348 CYS A N 1
ATOM 2750 C CA . CYS A 1 348 ? -3.343 -7.927 28.959 1.00 96.81 348 CYS A CA 1
ATOM 2751 C C . CYS A 1 348 ? -3.736 -7.387 30.342 1.00 96.81 348 CYS A C 1
ATOM 2753 O O . CYS A 1 348 ? -4.488 -6.415 30.441 1.00 96.81 348 CYS A O 1
ATOM 2755 N N . ALA A 1 349 ? -3.194 -7.963 31.418 1.00 95.88 349 ALA A N 1
ATOM 2756 C CA . ALA A 1 349 ? -3.449 -7.522 32.785 1.00 95.88 349 ALA A CA 1
ATOM 2757 C C . ALA A 1 349 ? -2.960 -6.086 33.030 1.00 95.88 349 ALA A C 1
ATOM 2759 O O . ALA A 1 349 ? -3.632 -5.316 33.726 1.00 95.88 349 ALA A O 1
ATOM 2760 N N . GLU A 1 350 ? -1.833 -5.697 32.430 1.00 96.75 350 GLU A N 1
ATOM 2761 C CA . GLU A 1 350 ? -1.360 -4.317 32.446 1.00 96.75 350 GLU A CA 1
ATOM 2762 C C . GLU A 1 350 ? -2.341 -3.379 31.730 1.00 96.75 350 GLU A C 1
ATOM 2764 O O . GLU A 1 350 ? -2.758 -2.377 32.323 1.00 96.75 350 GLU A O 1
ATOM 2769 N N . LEU A 1 351 ? -2.787 -3.715 30.513 1.00 95.94 351 LEU A N 1
ATOM 2770 C CA . LEU A 1 351 ? -3.750 -2.887 29.779 1.00 95.94 351 LEU A CA 1
ATOM 2771 C C . LEU A 1 351 ? -5.078 -2.741 30.535 1.00 95.94 351 LEU A C 1
ATOM 2773 O O . LEU A 1 351 ? -5.665 -1.653 30.571 1.00 95.94 351 LEU A O 1
ATOM 2777 N N . VAL A 1 352 ? -5.529 -3.811 31.189 1.00 97.62 352 VAL A N 1
ATOM 2778 C CA . VAL A 1 352 ? -6.707 -3.771 32.054 1.00 97.62 352 VAL A CA 1
ATOM 2779 C C . VAL A 1 352 ? -6.491 -2.798 33.210 1.00 97.62 352 VAL A C 1
ATOM 2781 O O . VAL A 1 352 ? -7.317 -1.909 33.404 1.00 97.62 352 VAL A O 1
ATOM 2784 N N . ARG A 1 353 ? -5.378 -2.908 33.945 1.00 97.62 353 ARG A N 1
ATOM 2785 C CA . ARG A 1 353 ? -5.071 -2.000 35.060 1.00 97.62 353 ARG A CA 1
ATOM 2786 C C . ARG A 1 353 ? -5.045 -0.543 34.593 1.00 97.62 353 ARG A C 1
ATOM 2788 O O . ARG A 1 353 ? -5.588 0.329 35.273 1.00 97.62 353 ARG A O 1
ATOM 2795 N N . HIS A 1 354 ? -4.444 -0.268 33.435 1.00 96.06 354 HIS A N 1
ATOM 2796 C CA . HIS A 1 354 ? -4.450 1.068 32.836 1.00 96.06 354 HIS A CA 1
ATOM 2797 C C . HIS A 1 354 ? -5.868 1.551 32.519 1.00 96.06 354 HIS A C 1
ATOM 2799 O O . HIS A 1 354 ? -6.205 2.689 32.845 1.00 96.06 354 HIS A O 1
ATOM 2805 N N . THR A 1 355 ? -6.706 0.687 31.949 1.00 96.12 355 THR A N 1
ATOM 2806 C CA . THR A 1 355 ? -8.099 1.005 31.612 1.00 96.12 355 THR A CA 1
ATOM 2807 C C . THR A 1 355 ? -8.935 1.275 32.859 1.00 96.12 355 THR A C 1
ATOM 2809 O O . THR A 1 355 ? -9.566 2.322 32.936 1.00 96.12 355 THR A O 1
ATOM 2812 N N . GLU A 1 356 ? -8.884 0.399 33.865 1.00 96.62 356 GLU A N 1
ATOM 2813 C CA . GLU A 1 356 ? -9.595 0.566 35.144 1.00 96.62 356 GLU A CA 1
ATOM 2814 C C . GLU A 1 356 ? -9.151 1.850 35.876 1.00 96.62 356 GLU A C 1
ATOM 2816 O O . GLU A 1 356 ? -9.955 2.493 36.548 1.00 96.62 356 GLU A O 1
ATOM 2821 N N . THR A 1 357 ? -7.887 2.264 35.711 1.00 97.00 357 THR A N 1
ATOM 2822 C CA . THR A 1 357 ? -7.350 3.498 36.312 1.00 97.00 357 THR A CA 1
ATOM 2823 C C . THR A 1 357 ? -7.788 4.762 35.563 1.00 97.00 357 THR A C 1
ATOM 2825 O O . THR A 1 357 ? -8.168 5.744 36.193 1.00 97.00 357 THR A O 1
ATOM 2828 N N . GLN A 1 358 ? -7.693 4.775 34.229 1.00 95.75 358 GLN A N 1
ATOM 2829 C CA . GLN A 1 358 ? -7.973 5.962 33.403 1.00 95.75 358 GLN A CA 1
ATOM 2830 C C . GLN A 1 358 ? -9.468 6.141 33.101 1.00 95.75 358 GLN A C 1
ATOM 2832 O O . GLN A 1 358 ? -9.931 7.263 32.900 1.00 95.75 358 GLN A O 1
ATOM 2837 N N . TYR A 1 359 ? -10.226 5.045 33.093 1.00 94.50 359 TYR A N 1
ATOM 2838 C CA . TYR A 1 359 ? -11.658 5.003 32.805 1.00 94.50 359 TYR A CA 1
ATOM 2839 C C . TYR A 1 359 ? -12.406 4.213 33.893 1.00 94.50 359 TYR A C 1
ATOM 2841 O O . TYR A 1 359 ? -13.015 3.186 33.591 1.00 94.50 359 TYR A O 1
ATOM 2849 N N . PRO A 1 360 ? -12.405 4.675 35.159 1.00 94.50 360 PRO A N 1
ATOM 2850 C CA . PRO A 1 360 ? -12.998 3.939 36.285 1.00 94.50 360 PRO A CA 1
ATOM 2851 C C . PRO A 1 360 ? -14.515 3.712 36.161 1.00 94.50 360 PRO A C 1
ATOM 2853 O O . PRO A 1 360 ? -15.071 2.845 36.826 1.00 94.50 360 PRO A O 1
ATOM 2856 N N . GLN A 1 361 ? -15.198 4.483 35.312 1.00 93.12 361 GLN A N 1
ATOM 2857 C CA . GLN A 1 361 ? -16.611 4.303 34.966 1.00 93.12 361 GLN A CA 1
ATOM 2858 C C . GLN A 1 361 ? -16.866 3.183 33.940 1.00 93.12 361 GLN A C 1
ATOM 2860 O O . GLN A 1 361 ? -18.021 2.836 33.690 1.00 93.12 361 GLN A O 1
ATOM 2865 N N . GLY A 1 362 ? -15.813 2.669 33.299 1.00 93.81 362 GLY A N 1
ATOM 2866 C CA . GLY A 1 362 ? -15.887 1.580 32.334 1.00 93.81 362 GLY A CA 1
ATOM 2867 C C . GLY A 1 362 ? -16.115 0.230 33.012 1.00 93.81 362 GLY A C 1
ATOM 2868 O O . GLY A 1 362 ? -15.528 -0.081 34.044 1.00 93.81 362 GLY A O 1
ATOM 2869 N N . LEU A 1 363 ? -16.960 -0.595 32.406 1.00 96.00 363 LEU A N 1
ATOM 2870 C CA . LEU A 1 363 ? -17.196 -1.979 32.788 1.00 96.00 363 LEU A CA 1
ATOM 2871 C C . LEU A 1 363 ? -16.164 -2.862 32.093 1.00 96.00 363 LEU A C 1
ATOM 2873 O O . LEU A 1 363 ? -16.204 -3.053 30.879 1.00 96.00 363 LEU A O 1
ATOM 2877 N N . VAL A 1 364 ? -15.227 -3.391 32.873 1.00 97.25 364 VAL A N 1
ATOM 2878 C CA . VAL A 1 364 ? -14.144 -4.236 32.369 1.00 97.25 364 VAL A CA 1
ATOM 2879 C C . VAL A 1 364 ? -14.504 -5.714 32.502 1.00 97.25 364 VAL A C 1
ATOM 2881 O O . VAL A 1 364 ? -14.860 -6.196 33.579 1.00 97.25 364 VAL A O 1
ATOM 2884 N N . ARG A 1 365 ? -14.373 -6.461 31.403 1.00 96.19 365 ARG A N 1
ATOM 2885 C CA . ARG A 1 365 ? -14.553 -7.915 31.337 1.00 96.19 365 ARG A CA 1
ATOM 2886 C C . ARG A 1 365 ? -13.249 -8.576 30.914 1.00 96.19 365 ARG A C 1
ATOM 2888 O O . ARG A 1 365 ? -12.686 -8.236 29.881 1.00 96.19 365 ARG A O 1
ATOM 2895 N N . LYS A 1 366 ? -12.802 -9.545 31.708 1.00 97.38 366 LYS A N 1
ATOM 2896 C CA . LYS A 1 366 ? -11.569 -10.314 31.494 1.00 97.38 366 LYS A CA 1
ATOM 2897 C C . LYS A 1 366 ? -11.935 -11.709 30.988 1.00 97.38 366 LYS A C 1
ATOM 2899 O O . LYS A 1 366 ? -12.794 -12.366 31.577 1.00 97.38 366 LYS A O 1
ATOM 2904 N N . ILE A 1 367 ? -11.312 -12.148 29.901 1.00 97.44 367 ILE A N 1
ATOM 2905 C CA . ILE A 1 367 ? -11.465 -13.481 29.313 1.00 97.44 367 ILE A CA 1
ATOM 2906 C C . ILE A 1 367 ? -10.057 -14.053 29.128 1.00 97.44 367 ILE A C 1
ATOM 2908 O O . ILE A 1 367 ? -9.453 -13.929 28.069 1.00 97.44 367 ILE A O 1
ATOM 2912 N N . TYR A 1 368 ? -9.505 -14.635 30.185 1.00 96.88 368 TYR A N 1
ATOM 2913 C CA . TYR A 1 368 ? -8.173 -15.242 30.150 1.00 96.88 368 TYR A CA 1
ATOM 2914 C C . TYR A 1 368 ? -8.317 -16.731 29.883 1.00 96.88 368 TYR A C 1
ATOM 2916 O O . TYR A 1 368 ? -9.054 -17.384 30.617 1.00 96.88 368 TYR A O 1
ATOM 2924 N N . ALA A 1 369 ? -7.665 -17.254 28.843 1.00 94.75 369 ALA A N 1
ATOM 2925 C CA . ALA A 1 369 ? -7.854 -18.631 28.392 1.00 94.75 369 ALA A CA 1
ATOM 2926 C C . ALA A 1 369 ? -7.619 -19.664 29.508 1.00 94.75 369 ALA A C 1
ATOM 2928 O O . ALA A 1 369 ? -8.465 -20.530 29.706 1.00 94.75 369 ALA A O 1
ATOM 2929 N N . ASP A 1 370 ? -6.574 -19.473 30.319 1.00 91.00 370 ASP A N 1
ATOM 2930 C CA . ASP A 1 370 ? -6.206 -20.340 31.454 1.00 91.00 370 ASP A CA 1
ATOM 2931 C C . ASP A 1 370 ? -7.245 -20.354 32.604 1.00 91.00 370 ASP A C 1
ATOM 2933 O O . ASP A 1 370 ? -7.180 -21.155 33.532 1.00 91.00 370 ASP A O 1
ATOM 2937 N N . ALA A 1 371 ? -8.256 -19.477 32.556 1.00 94.75 371 ALA A N 1
ATOM 2938 C CA . ALA A 1 371 ? -9.399 -19.509 33.472 1.00 94.75 371 ALA A CA 1
ATOM 2939 C C . ALA A 1 371 ? -10.557 -20.407 32.980 1.00 94.75 371 ALA A C 1
ATOM 2941 O O . ALA A 1 371 ? -11.587 -20.498 33.653 1.00 94.75 371 ALA A O 1
ATOM 2942 N N . TYR A 1 372 ? -10.420 -21.034 31.807 1.00 95.25 372 TYR A N 1
ATOM 2943 C CA . TYR A 1 372 ? -11.416 -21.902 31.176 1.00 95.25 372 TYR A CA 1
ATOM 2944 C C . TYR A 1 372 ? -10.835 -23.295 30.904 1.00 95.25 372 TYR A C 1
ATOM 2946 O O . TYR A 1 372 ? -9.628 -23.480 30.808 1.00 95.25 372 TYR A O 1
ATOM 2954 N N . GLU A 1 373 ? -11.703 -24.297 30.759 1.00 95.12 373 GLU A N 1
ATOM 2955 C CA . GLU A 1 373 ? -11.271 -25.666 30.468 1.00 95.12 373 GLU A CA 1
ATOM 2956 C C . GLU A 1 373 ? -10.747 -25.797 29.029 1.00 95.12 373 GLU A C 1
ATOM 2958 O O . GLU A 1 373 ? -11.426 -25.422 28.064 1.00 95.12 373 GLU A O 1
ATOM 2963 N N . GLN A 1 374 ? -9.540 -26.350 28.897 1.00 93.56 374 GLN A N 1
ATOM 2964 C CA . GLN A 1 374 ? -8.941 -26.683 27.612 1.00 93.56 374 GLN A CA 1
ATOM 2965 C C . GLN A 1 374 ? -9.415 -28.062 27.144 1.00 93.56 374 GLN A C 1
ATOM 2967 O O . GLN A 1 374 ? -9.201 -29.075 27.808 1.00 93.56 374 GLN A O 1
ATOM 2972 N N . GLU A 1 375 ? -9.996 -28.125 25.949 1.00 93.56 375 GLU A N 1
ATOM 2973 C CA . GLU A 1 375 ? -10.391 -29.380 25.317 1.00 93.56 375 GLU A CA 1
ATOM 2974 C C . GLU A 1 375 ? -9.332 -29.845 24.313 1.00 93.56 375 GLU A C 1
ATOM 2976 O O . GLU A 1 375 ? -9.023 -29.146 23.343 1.00 93.56 375 GLU A O 1
ATOM 2981 N N . SER A 1 376 ? -8.820 -31.066 24.486 1.00 90.62 376 SER A N 1
ATOM 2982 C CA . SER A 1 376 ? -7.910 -31.690 23.520 1.00 90.62 376 SER A CA 1
ATOM 2983 C C . SER A 1 376 ? -8.685 -32.412 22.414 1.00 90.62 376 SER A C 1
ATOM 2985 O O . SER A 1 376 ? -9.489 -33.307 22.680 1.00 90.62 376 SER A O 1
ATOM 2987 N N . ARG A 1 377 ? -8.448 -32.032 21.151 1.00 86.31 377 ARG A N 1
ATOM 2988 C CA . ARG A 1 377 ? -9.043 -32.658 19.956 1.00 86.31 377 ARG A CA 1
ATOM 2989 C C . ARG A 1 377 ? -7.941 -33.081 18.971 1.00 86.31 377 ARG A C 1
ATOM 2991 O O . ARG A 1 377 ? -6.855 -32.510 19.008 1.00 86.31 377 ARG A O 1
ATOM 2998 N N . PRO A 1 378 ? -8.201 -34.009 18.023 1.00 82.50 378 PRO A N 1
ATOM 2999 C CA . PRO A 1 378 ? -7.206 -34.420 17.020 1.00 82.50 378 PRO A CA 1
ATOM 3000 C C . PRO A 1 378 ? -6.613 -33.272 16.178 1.00 82.50 378 PRO A C 1
ATOM 3002 O O . PRO A 1 378 ? -5.521 -33.413 15.644 1.00 82.50 378 PRO A O 1
ATOM 3005 N N . GLY A 1 379 ? -7.313 -32.133 16.071 1.00 79.00 379 GLY A N 1
ATOM 3006 C CA . GLY A 1 379 ? -6.842 -30.908 15.404 1.00 79.00 379 GLY A CA 1
ATOM 3007 C C . GLY A 1 379 ? -6.135 -29.895 16.321 1.00 79.00 379 GLY A C 1
ATOM 3008 O O . GLY A 1 379 ? -5.976 -28.735 15.934 1.00 79.00 379 GLY A O 1
ATOM 3009 N N . GLY A 1 380 ? -5.767 -30.299 17.539 1.00 83.62 380 GLY A N 1
ATOM 3010 C CA . GLY A 1 380 ? -5.138 -29.465 18.564 1.00 83.62 380 GLY A CA 1
ATOM 3011 C C . GLY A 1 380 ? -6.084 -29.059 19.697 1.00 83.62 380 GLY A C 1
ATOM 3012 O O . GLY A 1 380 ? -7.298 -29.271 19.633 1.00 83.62 380 GLY A O 1
ATOM 3013 N N . ALA A 1 381 ? -5.502 -28.466 20.738 1.00 85.44 381 ALA A N 1
ATOM 3014 C CA . ALA A 1 381 ? -6.224 -27.948 21.895 1.00 85.44 381 ALA A CA 1
ATOM 3015 C C . ALA A 1 381 ? -7.111 -26.748 21.525 1.00 85.44 381 ALA A C 1
ATOM 3017 O O . ALA A 1 381 ? -6.777 -25.973 20.623 1.00 85.44 381 ALA A O 1
ATOM 3018 N N . ARG A 1 382 ? -8.263 -26.608 22.184 1.00 89.69 382 ARG A N 1
ATOM 3019 C CA . ARG A 1 382 ? -9.227 -25.520 21.964 1.00 89.69 382 ARG A CA 1
ATOM 3020 C C . ARG A 1 382 ? -9.851 -25.078 23.285 1.00 89.69 382 ARG A C 1
ATOM 3022 O O . ARG A 1 382 ? -9.978 -25.879 24.203 1.00 89.69 382 ARG A O 1
ATOM 3029 N N . TYR A 1 383 ? -10.343 -23.841 23.311 1.00 94.12 383 TYR A N 1
ATOM 3030 C CA . TYR A 1 383 ? -11.107 -23.270 24.421 1.00 94.12 383 TYR A CA 1
ATOM 3031 C C . TYR A 1 383 ? -12.529 -22.875 23.971 1.00 94.12 383 TYR A C 1
ATOM 3033 O O . TYR A 1 383 ? -12.781 -21.701 23.682 1.00 94.12 383 TYR A O 1
ATOM 3041 N N . PRO A 1 384 ? -13.492 -23.813 23.863 1.00 94.69 384 PRO A N 1
ATOM 3042 C CA . PRO A 1 384 ? -14.838 -23.488 23.377 1.00 94.69 384 PRO A CA 1
ATOM 3043 C C . PRO A 1 384 ? -15.557 -22.436 24.225 1.00 94.69 384 PRO A C 1
ATOM 3045 O O . PRO A 1 384 ? -16.168 -21.524 23.676 1.00 94.69 384 PRO A O 1
ATOM 3048 N N . ALA A 1 385 ? -15.407 -22.493 25.551 1.00 96.25 385 ALA A N 1
ATOM 3049 C CA . ALA A 1 385 ? -16.018 -21.523 26.458 1.00 96.25 385 ALA A CA 1
ATOM 3050 C C . ALA A 1 385 ? -15.464 -20.093 26.282 1.00 96.25 385 ALA A C 1
ATOM 3052 O O . ALA A 1 385 ? -16.212 -19.124 26.419 1.00 96.25 385 ALA A O 1
ATOM 3053 N N . VAL A 1 386 ? -14.181 -19.951 25.923 1.00 95.94 386 VAL A N 1
ATOM 3054 C CA . VAL A 1 386 ? -13.573 -18.655 25.568 1.00 95.94 386 VAL A CA 1
ATOM 3055 C C . VAL A 1 386 ? -14.214 -18.116 24.290 1.00 95.94 386 VAL A C 1
ATOM 3057 O O . VAL A 1 386 ? -14.673 -16.975 24.275 1.00 95.94 386 VAL A O 1
ATOM 3060 N N . ASN A 1 387 ? -14.331 -18.948 23.248 1.00 94.38 387 ASN A N 1
ATOM 3061 C CA . ASN A 1 387 ? -14.974 -18.565 21.985 1.00 94.38 387 ASN A CA 1
ATOM 3062 C C . ASN A 1 387 ? -16.435 -18.144 22.191 1.00 94.38 387 ASN A C 1
ATOM 3064 O O . ASN A 1 387 ? -16.867 -17.114 21.670 1.00 94.38 387 ASN A O 1
ATOM 3068 N N . ASP A 1 388 ? -17.189 -18.899 22.989 1.00 96.88 388 ASP A N 1
ATOM 3069 C CA . ASP A 1 388 ? -18.572 -18.567 23.331 1.00 96.88 388 ASP A CA 1
ATOM 3070 C C . ASP A 1 388 ? -18.663 -17.235 24.077 1.00 96.88 388 ASP A C 1
ATOM 3072 O O . ASP A 1 388 ? -19.563 -16.429 23.814 1.00 96.88 388 ASP A O 1
ATOM 3076 N N . ARG A 1 389 ? -17.720 -16.967 24.988 1.00 96.56 389 ARG A N 1
ATOM 3077 C CA . ARG A 1 389 ? -17.682 -15.712 25.736 1.00 96.56 389 ARG A CA 1
ATOM 3078 C C . ARG A 1 389 ? -17.358 -14.520 24.838 1.00 96.56 389 ARG A C 1
ATOM 3080 O O . ARG A 1 389 ? -18.051 -13.510 24.947 1.00 96.56 389 ARG A O 1
ATOM 3087 N N . ILE A 1 390 ? -16.384 -14.651 23.936 1.00 96.56 390 ILE A N 1
ATOM 3088 C CA . ILE A 1 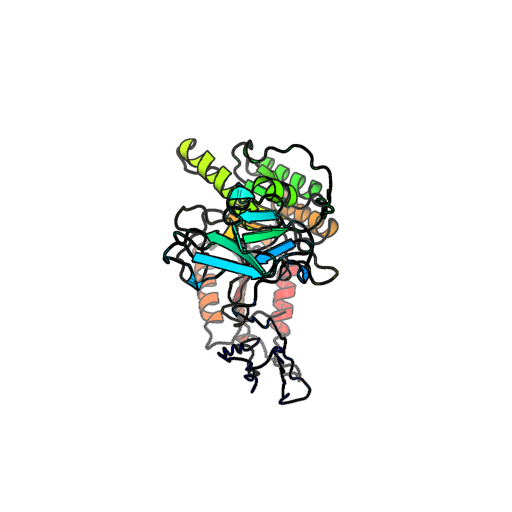390 ? -16.044 -13.632 22.930 1.00 96.56 390 ILE A CA 1
ATOM 3089 C C . ILE A 1 390 ? -17.263 -13.330 22.051 1.00 96.56 390 ILE A C 1
ATOM 3091 O O . ILE A 1 390 ? -17.673 -12.174 21.935 1.00 96.56 390 ILE A O 1
ATOM 3095 N N . ASN A 1 391 ? -17.892 -14.367 21.487 1.00 96.69 391 ASN A N 1
ATOM 3096 C CA . ASN A 1 391 ? -19.065 -14.224 20.623 1.00 96.69 391 ASN A CA 1
ATOM 3097 C C . ASN A 1 391 ? -20.226 -13.536 21.345 1.00 96.69 391 ASN A C 1
ATOM 3099 O O . ASN A 1 391 ? -20.859 -12.637 20.790 1.00 96.69 391 ASN A O 1
ATOM 3103 N N . ARG A 1 392 ? -20.485 -13.920 22.599 1.00 96.75 392 ARG A N 1
ATOM 3104 C CA . ARG A 1 392 ? -21.521 -13.291 23.419 1.00 96.75 392 ARG A CA 1
ATOM 3105 C C . ARG A 1 392 ? -21.210 -11.821 23.688 1.00 96.75 392 ARG A C 1
ATOM 3107 O O . ARG A 1 392 ? -22.092 -10.992 23.515 1.00 96.75 392 ARG A O 1
ATOM 3114 N N . SER A 1 393 ? -19.969 -11.485 24.037 1.00 96.25 393 SER A N 1
ATOM 3115 C CA . SER A 1 393 ? -19.554 -10.093 24.244 1.00 96.25 393 SER A CA 1
ATOM 3116 C C . SER A 1 393 ? -19.712 -9.233 22.986 1.00 96.25 393 SER A C 1
ATOM 3118 O O . SER A 1 393 ? -20.170 -8.098 23.084 1.00 96.25 393 SER A O 1
ATOM 3120 N N . MET A 1 394 ? -19.417 -9.776 21.802 1.00 95.31 394 MET A N 1
ATOM 3121 C CA . MET A 1 394 ? -19.663 -9.080 20.532 1.00 95.31 394 MET A CA 1
ATOM 3122 C C . MET A 1 394 ? -21.160 -8.861 20.259 1.00 95.31 394 MET A C 1
ATOM 3124 O O . MET A 1 394 ? -21.537 -7.807 19.754 1.00 95.31 394 MET A O 1
ATOM 3128 N N . GLN A 1 395 ? -22.017 -9.835 20.592 1.00 95.56 395 GLN A N 1
ATOM 3129 C CA . GLN A 1 395 ? -23.474 -9.745 20.407 1.00 95.56 395 GLN A CA 1
ATOM 3130 C C . GLN A 1 395 ? -24.151 -8.800 21.410 1.00 95.56 395 GLN A C 1
ATOM 3132 O O . GLN A 1 395 ? -25.066 -8.069 21.039 1.00 95.56 395 GLN A O 1
ATOM 3137 N N . GLU A 1 396 ? -23.708 -8.813 22.670 1.00 94.69 396 GLU A N 1
ATOM 3138 C CA . GLU A 1 396 ? -24.163 -7.896 23.726 1.00 94.69 396 GLU A CA 1
ATOM 3139 C C . GLU A 1 396 ? -23.702 -6.451 23.452 1.00 94.69 396 GLU A C 1
ATOM 3141 O O . GLU A 1 396 ? -24.395 -5.496 23.809 1.00 94.69 396 GLU A O 1
ATOM 3146 N N . GLY A 1 397 ? -22.569 -6.304 22.760 1.00 94.81 397 GLY A N 1
ATOM 3147 C CA . GLY A 1 397 ? -21.973 -5.039 22.357 1.00 94.81 397 GLY A CA 1
ATOM 3148 C C . GLY A 1 397 ? -20.925 -4.545 23.354 1.00 94.81 397 GLY A C 1
ATOM 3149 O O . GLY A 1 397 ? -21.183 -4.415 24.549 1.00 94.81 397 GLY A O 1
ATOM 3150 N N . CYS A 1 398 ? -19.748 -4.195 22.839 1.00 95.81 398 CYS A N 1
ATOM 3151 C CA . CYS A 1 398 ? -18.661 -3.576 23.595 1.00 95.81 398 CYS A CA 1
ATOM 3152 C C . CYS A 1 398 ? -18.035 -2.420 22.809 1.00 95.81 398 CYS A C 1
ATOM 3154 O O . CYS A 1 398 ? -18.026 -2.438 21.578 1.00 95.81 398 CYS A O 1
ATOM 3156 N N . LEU A 1 399 ? -17.496 -1.422 23.514 1.00 95.62 399 LEU A N 1
ATOM 3157 C CA . LEU A 1 399 ? -16.770 -0.311 22.900 1.00 95.62 399 LEU A CA 1
ATOM 3158 C C . LEU A 1 399 ? -15.406 -0.774 22.394 1.00 95.62 399 LEU A C 1
ATOM 3160 O O . LEU A 1 399 ? -14.996 -0.421 21.292 1.00 95.62 399 LEU A O 1
ATOM 3164 N N . VAL A 1 400 ? -14.713 -1.555 23.223 1.00 95.81 400 VAL A N 1
ATOM 3165 C CA . VAL A 1 400 ? -13.380 -2.082 22.938 1.00 95.81 400 VAL A CA 1
ATOM 3166 C C . VAL A 1 400 ? -13.376 -3.573 23.216 1.00 95.81 400 VAL A C 1
ATOM 3168 O O . VAL A 1 400 ? -13.803 -4.013 24.283 1.00 95.81 400 VAL A O 1
ATOM 3171 N N . MET A 1 401 ? -12.841 -4.330 22.265 1.00 97.12 401 MET A N 1
ATOM 3172 C CA . MET A 1 401 ? -12.380 -5.692 22.479 1.00 97.12 401 MET A CA 1
ATOM 3173 C C . MET A 1 401 ? -10.899 -5.747 22.115 1.00 97.12 401 MET A C 1
ATOM 3175 O O . MET A 1 401 ? -10.539 -5.463 20.975 1.00 97.12 401 MET A O 1
ATOM 3179 N N . ALA A 1 402 ? -10.052 -6.078 23.084 1.00 96.56 402 ALA A N 1
ATOM 3180 C CA . ALA A 1 402 ? -8.617 -6.240 22.897 1.00 96.56 402 ALA A CA 1
ATOM 3181 C C . ALA A 1 402 ? -8.241 -7.710 23.095 1.00 96.56 402 ALA A C 1
ATOM 3183 O O . ALA A 1 402 ? -8.668 -8.330 24.068 1.00 96.56 402 ALA A O 1
ATOM 3184 N N . TYR A 1 403 ? -7.456 -8.253 22.168 1.00 95.50 403 TYR A N 1
ATOM 3185 C CA . TYR A 1 403 ? -6.935 -9.615 22.216 1.00 95.50 403 TYR A CA 1
ATOM 3186 C C . TYR A 1 403 ? -5.408 -9.570 22.227 1.00 95.50 403 TYR A C 1
ATOM 3188 O O . TYR A 1 403 ? -4.812 -8.928 21.361 1.00 95.50 403 TYR A O 1
ATOM 3196 N N . MET A 1 404 ? -4.798 -10.257 23.190 1.00 95.75 404 MET A N 1
ATOM 3197 C CA . MET A 1 404 ? -3.357 -10.475 23.282 1.00 95.75 404 MET A CA 1
ATOM 3198 C C . MET A 1 404 ? -3.107 -11.972 23.197 1.00 95.75 404 MET A C 1
ATOM 3200 O O . MET A 1 404 ? -3.613 -12.734 24.022 1.00 95.75 404 MET A O 1
ATOM 3204 N N . GLY A 1 405 ? -2.362 -12.400 22.189 1.00 92.56 405 GLY A N 1
ATOM 3205 C CA . GLY A 1 405 ? -2.138 -13.815 21.951 1.00 92.56 405 GLY A CA 1
ATOM 3206 C C . GLY A 1 405 ? -1.777 -14.119 20.515 1.00 92.56 405 GLY A C 1
ATOM 3207 O O . GLY A 1 405 ? -1.605 -13.224 19.682 1.00 92.56 405 GLY A O 1
ATOM 3208 N N . HIS A 1 406 ? -1.726 -15.408 20.213 1.00 88.88 406 HIS A N 1
ATOM 3209 C CA . HIS A 1 406 ? -1.465 -15.878 18.863 1.00 88.88 406 HIS A CA 1
ATOM 3210 C C . HIS A 1 406 ? -2.649 -15.610 17.935 1.00 88.88 406 HIS A C 1
ATOM 3212 O O . HIS A 1 406 ? -3.808 -15.826 18.293 1.00 88.88 406 HIS A O 1
ATOM 3218 N N . GLY A 1 407 ? -2.351 -15.163 16.718 1.00 83.75 407 GLY A N 1
ATOM 3219 C CA . GLY A 1 407 ? -3.318 -14.987 15.641 1.00 83.75 407 GLY A CA 1
ATOM 3220 C C . GLY A 1 407 ? -2.969 -15.880 14.455 1.00 83.75 407 GLY A C 1
ATOM 3221 O O . GLY A 1 407 ? -1.804 -16.027 14.100 1.00 83.75 407 GLY A O 1
ATOM 3222 N N . GLY A 1 408 ? -3.986 -16.460 13.830 1.00 78.75 408 GLY A N 1
ATOM 3223 C CA . GLY A 1 408 ? -3.876 -17.244 12.603 1.00 78.75 408 GLY A CA 1
ATOM 3224 C C . GLY A 1 408 ? -5.161 -17.120 11.788 1.00 78.75 408 GLY A C 1
ATOM 3225 O O . GLY A 1 408 ? -6.163 -16.611 12.296 1.00 78.75 408 GLY A O 1
ATOM 3226 N N . VAL A 1 409 ? -5.116 -17.549 10.526 1.00 51.03 409 VAL A N 1
ATOM 3227 C CA . VAL A 1 409 ? -6.270 -17.556 9.608 1.00 51.03 409 VAL A CA 1
ATOM 3228 C C . VAL A 1 409 ? -6.867 -18.949 9.513 1.00 51.03 409 VAL A C 1
ATOM 3230 O O . VAL A 1 409 ? -6.072 -19.909 9.384 1.00 51.03 409 VAL A O 1
#

Sequence (409 aa):
MVTPTVGTYYLDPYYNLKEEIWNTDPGSSALNLNAVFSRQNNAAQAWLDRILVQGRPRIQPDVWPSSQVFYNVSTLGAQPTQYRWPAVSQPHQIWDITLPWAATAYPLEDLQINGANYQQILVPGDRLRHLCFIKGNSFASPMSLSLVPNQNLMGDSSADMVIVTPRAFLGQATQIATTHHQHDGLKINIVHPDDLYREFSSGRRDLVAIRDYLRMLYHRSTPQSSTGPSLKYLLLLGSTSYDALNVMPGNLNHIPTFQSYNSRDPLGSYCSDAFFGLMDSTEGAFGDGSGDRMDLGIGRIPVRDAGQATAMVRKIQEYLDPSKRGPWRNEFVFVADDQDYNIHLNDCAELVRHTETQYPQGLVRKIYADAYEQESRPGGARYPAVNDRINRSMQEGCLVMAYMGHGGV

Mean predicted aligned error: 9.05 Å

pLDDT: mean 88.72, std 9.21, range [51.03, 98.88]

Foldseek 3Di:
DDADDFDDDPQTWPGDDDDDDDDDDPVDPDDDDDDDDDDPDPPDDDDDPDDDDDDDDADELQPDPQKDKDWDPVLAVHAFDKHKHFAHPFDKWKWFCVPVVDIDTDDPVQWDDDPNGMIMHTHGSPHTTMMMIHDDDDDDDDDDPDDDDDDCLLPDAAWQEEEEFAPQCVVLVVLVQVLCCVQPVTGYHYYYQQRLCVPQPVRDSDLVSLLVSLLSNQVVQQVVDPVHGSHAAYEYEAAADPPSVCPDPPDGHRHYWDWAPDPTGPVQTDTDNLLSQQNDPQDRVPHPPSPTDGRHHYDYQHDRHNVSSVVVSVVVNLVSDPVNDDPQAQEAEFEFEPDDVCPRVVVSVVVQVVCCVVPVSHDYHYQYQVVADWDQDPVGIDGVVSVVVVVVDVVVHHNYYYYGDDDDD

Secondary structure (DSSP, 8-state):
-PPPPP-SSTTS-S------------SSS----------SSTT-----------------GGGS-SEEEEE-GGGTT-S-EEEEEEPPSSPPEEEE-SSGGG-EEPPGGG-EEETTTEEEEEE--SS--EEEEE-SS--PPPPP--------GGGPPP-SEEEE--GGGHHHHHHHHHHHHHHH---EEEE-HHHHHHHHSTT---HHHHHHHHHHHHHHHGGG-TTS-S--EEEEES---S-TT--STT---SS--EE-S--S-TTT--EEGGGGG--STT-----TT------SEEEEE--SSHHHHHHHHHHHHHHH-GGG--GGGGEEEEEE-S-GGGHHHHHHHHHHHHHHHH-TTSEEEEEEGGGSPPEEETTEEE-HHHHHHHHHHHHH--SEEEEES----